Protein AF-A0A6A6QJ14-F1 (afdb_monomer_lite)

Secondary structure (DSSP, 8-state):
-PPPPPPPP-SHHHHHHHHGGGGGGS-TTS--SSGGG-S---PPPHHHHHHHHHHHHHHHHHHHHHHS---SSEEEEEEET-TT--HHHHHHHH-HHHHTTEEEEEEE-HHHHHHHHHHHHH-HHHHHTSS--B---TTSSEEEEETTEEEEES-TT-HHHHHHHHHHH--TTTEEEEEEEES-S-STTHHHHHHHHHHHHTSSSEEEEEEEE--TTGGG-HHHHHHHTTGGGTT--HHHHHTS--HHHHHHHHHHTT-SEEEEEEHHHHHH-TTTS-HHHHHHHHHHS----HHHHHHHHTTEEEEEEESS---TT-------------S--PPPP----PPP---------TT--PPPEEPPEE---SHHHHHHHHHTT--EEE-S----THHHH--HHHHHHHH-TT-EEEEEE-SSSB--TTTT--EEEEEEHHHHHHHHHTT--EEEE---SS-TTTS---HHHH-HHHHTT----GGGHHHHHTEEE--EEEESS-BPPPEE-SSEEEEEEEEEEEEEEEE-GGGGGGTTPPTT--B----TTSTT-GGGGG---EEEEEPTT-EEEE-TT-EEEEEEEEEEEEEEEEEE--S-GGGBPSS--SSS-PPBHHHHHHHHHHHHHHHHTTTS-HHHHHHHHHHHHHHHHHHHHHTT--

Organism: NCBI:txid390894

Foldseek 3Di:
DDDDDDDDDFQLQVLLLLQQLLCLLPDPPDDRLSVLVDDDHDHDDLLSSVLNVLVLLVVLLVVVVVLPDPPVFQEEEEEQQCQLDCSLLVCCVPPVVSQVRYAYEYEAAQVRLLVSVVSCVVDPSNCVSAPDKDADDPPAQWGIDGPRYTYGHDNSLPQVNVVVNCVVPDPQQRHAYEYAYEQRQFLVCVPSVLVNLLVQLVTNWYKYKHKDFEDQVAPPDPLLVVLCVVVVVNPRPPVRRNSDDHQVVVQVSSVVSQFVDKDKDFSLVLCVDCSRANPVSVVSSCVSDPDDCVVVSSSNSRRIMIMMTINDDDDPPPPDDPDDDDDDDPPDDDDDDDDDDDDDDDDDDDDDDPQDAADAAAAAEDEDDALVVVVVVQVVLGKYKYFDFDFAQLLPQPDLVNCCVQQDQQDWFWKWFAPDQEQAPQVRRTDTDTDGPNVVSVCLQVQGFMKDWDAAPVCRQFAAEACCRRRVSCVVRTDDGPSCVVLVVFWRHKTKIKGHQHKYFKFFAQFKKKKQWRDAKKKKKKFPLVLVVLQCADQQHGTGRDDPVDRPRPSSRPTHIYIYIDDRRMIMTNGHNIIMMMGGPHTMTIIIMITGHPDPPQQQDDDGDRPNGGHTNVSVVVVVVLVVLLVVCPPPDPVVSVVVNVVVVVVVVVVVVVVVPD

Structure (mmCIF, N/CA/C/O backbone):
data_AF-A0A6A6QJ14-F1
#
_entry.id   AF-A0A6A6QJ14-F1
#
loop_
_atom_site.group_PDB
_atom_site.id
_atom_site.type_symbol
_atom_site.label_atom_id
_atom_site.label_alt_id
_atom_site.label_comp_id
_atom_site.label_asym_id
_atom_site.label_entity_id
_atom_site.label_seq_id
_atom_site.pdbx_PDB_ins_code
_atom_site.Cartn_x
_atom_site.Cartn_y
_atom_site.Cartn_z
_atom_site.occupancy
_atom_site.B_iso_or_equiv
_atom_site.auth_seq_id
_atom_site.auth_comp_id
_atom_site.auth_asym_id
_atom_site.auth_atom_id
_atom_site.pdbx_PDB_model_num
ATOM 1 N N . MET A 1 1 ? -1.815 34.967 5.537 1.00 25.33 1 MET A N 1
ATOM 2 C CA . MET A 1 1 ? -3.206 34.514 5.733 1.00 25.33 1 MET A CA 1
ATOM 3 C C . MET A 1 1 ? -3.316 33.145 5.094 1.00 25.33 1 MET A C 1
ATOM 5 O O . MET A 1 1 ? -3.481 33.035 3.890 1.00 25.33 1 MET A O 1
ATOM 9 N N . THR A 1 2 ? -3.016 32.120 5.882 1.00 18.28 2 THR A N 1
ATOM 10 C CA . THR A 1 2 ? -2.920 30.716 5.476 1.00 18.28 2 THR A CA 1
ATOM 11 C C . THR A 1 2 ? -4.269 30.045 5.701 1.00 18.28 2 THR A C 1
ATOM 13 O O . THR A 1 2 ? -4.745 29.986 6.830 1.00 18.28 2 THR A O 1
ATOM 16 N N . THR A 1 3 ? -4.886 29.589 4.617 1.00 18.53 3 THR A N 1
ATOM 17 C CA . THR A 1 3 ? -6.149 28.848 4.583 1.00 18.53 3 THR A CA 1
ATOM 18 C C . THR A 1 3 ? -5.911 27.376 4.924 1.00 18.53 3 THR A C 1
ATOM 20 O O . THR A 1 3 ? -5.131 26.703 4.247 1.00 18.53 3 THR A O 1
ATOM 23 N N . SER A 1 4 ? -6.579 26.889 5.967 1.00 17.75 4 SER A N 1
ATOM 24 C CA . SER A 1 4 ? -6.644 25.474 6.355 1.00 17.75 4 SER A CA 1
ATOM 25 C C . SER A 1 4 ? -7.541 24.685 5.383 1.00 17.75 4 SER A C 1
ATOM 27 O O . SER A 1 4 ? -8.588 25.209 5.002 1.00 17.75 4 SER A O 1
ATOM 29 N N . PRO A 1 5 ? -7.185 23.452 4.974 1.00 20.42 5 PRO A N 1
ATOM 30 C CA . PRO A 1 5 ? -8.037 22.622 4.128 1.00 20.42 5 PRO A CA 1
ATOM 31 C C . PRO A 1 5 ? -9.085 21.846 4.944 1.00 20.42 5 PRO A C 1
ATOM 33 O O . PRO A 1 5 ? -8.800 21.303 6.011 1.00 20.42 5 PRO A O 1
ATOM 36 N N . SER A 1 6 ? -10.298 21.819 4.396 1.00 19.98 6 SER A N 1
ATOM 37 C CA . SER A 1 6 ? -11.520 21.158 4.859 1.00 19.98 6 SER A CA 1
ATOM 38 C C . SER A 1 6 ? -11.418 19.626 4.897 1.00 19.98 6 SER A C 1
ATOM 40 O O . SER A 1 6 ? -10.921 19.004 3.958 1.00 19.98 6 SER A O 1
ATOM 42 N N . ILE A 1 7 ? -11.945 19.028 5.967 1.00 23.38 7 ILE A N 1
ATOM 43 C CA . ILE A 1 7 ? -12.097 17.580 6.177 1.00 23.38 7 ILE A CA 1
ATOM 44 C C . ILE A 1 7 ? -13.355 17.107 5.420 1.00 23.38 7 ILE A C 1
ATOM 46 O O . ILE A 1 7 ? -14.421 17.686 5.602 1.00 23.38 7 ILE A O 1
ATOM 50 N N . GLY A 1 8 ? -13.226 16.106 4.541 1.00 22.16 8 GLY A N 1
ATOM 51 C CA . GLY A 1 8 ? -14.327 15.555 3.730 1.00 22.16 8 GLY A CA 1
ATOM 52 C C . GLY A 1 8 ? -15.119 14.419 4.411 1.00 22.16 8 GLY A C 1
ATOM 53 O O . GLY A 1 8 ? -14.617 13.827 5.370 1.00 22.16 8 GLY A O 1
ATOM 54 N N . PRO A 1 9 ? -16.330 14.090 3.910 1.00 27.52 9 PRO A N 1
ATOM 55 C CA . PRO A 1 9 ? -17.265 13.138 4.513 1.00 27.52 9 PRO A CA 1
ATOM 56 C C . PRO A 1 9 ? -16.952 11.708 4.043 1.00 27.52 9 PRO A C 1
ATOM 58 O O . PRO A 1 9 ? -16.962 11.445 2.846 1.00 27.52 9 PRO A O 1
ATOM 61 N N . GLY A 1 10 ? -16.640 10.777 4.950 1.00 26.38 10 GLY A N 1
ATOM 62 C CA . GLY A 1 10 ? -16.284 9.402 4.553 1.00 26.38 10 GLY A CA 1
ATOM 63 C C . GLY A 1 10 ? -16.755 8.274 5.472 1.00 26.38 10 GLY A C 1
ATOM 64 O O . GLY A 1 10 ? -16.604 7.120 5.093 1.00 26.38 10 GLY A O 1
ATOM 65 N N . ALA A 1 11 ? -17.327 8.566 6.645 1.00 30.73 11 ALA A N 1
ATOM 66 C CA . ALA A 1 11 ? -17.676 7.533 7.625 1.00 30.73 11 ALA A CA 1
ATOM 67 C C . ALA A 1 11 ? -19.098 6.966 7.435 1.00 30.73 11 ALA A C 1
ATOM 69 O O . ALA A 1 11 ? -19.314 5.785 7.684 1.00 30.73 11 ALA A O 1
ATOM 70 N N . GLY A 1 12 ? -20.055 7.774 6.955 1.00 33.50 12 GLY A N 1
ATOM 71 C CA . GLY A 1 12 ? -21.438 7.324 6.720 1.00 33.50 12 GLY A CA 1
ATOM 72 C C . GLY A 1 12 ? -21.546 6.328 5.560 1.00 33.50 12 GLY A C 1
ATOM 73 O O . GLY A 1 12 ? -22.082 5.240 5.717 1.00 33.50 12 GLY A O 1
ATOM 74 N N . GLN A 1 13 ? -20.912 6.629 4.421 1.00 35.50 13 GLN A N 1
ATOM 75 C CA . GLN A 1 13 ? -20.981 5.779 3.221 1.00 35.50 13 GLN A CA 1
ATOM 76 C C . GLN A 1 13 ? -20.394 4.366 3.409 1.00 35.50 13 GLN A C 1
ATOM 78 O O . GLN A 1 13 ? -20.765 3.452 2.679 1.00 35.50 13 GLN A O 1
ATOM 83 N N . THR A 1 14 ? -19.477 4.148 4.357 1.00 41.62 14 THR A N 1
ATOM 84 C CA . THR A 1 14 ? -18.802 2.848 4.513 1.00 41.62 14 THR A CA 1
ATOM 85 C C . THR A 1 14 ? -19.644 1.777 5.211 1.00 41.62 14 THR A C 1
ATOM 87 O O . THR A 1 14 ? -19.567 0.607 4.828 1.00 41.62 14 THR A O 1
ATOM 90 N N . ASN A 1 15 ? -20.464 2.156 6.199 1.00 46.62 15 ASN A N 1
ATOM 91 C CA . ASN A 1 15 ? -21.385 1.216 6.849 1.00 46.62 15 ASN A CA 1
ATOM 92 C C . ASN A 1 15 ? -22.550 0.866 5.914 1.00 46.62 15 ASN A C 1
ATOM 94 O O . ASN A 1 15 ? -22.934 -0.298 5.830 1.00 46.62 15 ASN A O 1
ATOM 98 N N . ASP A 1 16 ? -23.052 1.839 5.154 1.00 46.81 16 ASP A N 1
ATOM 99 C CA . ASP A 1 16 ? -24.226 1.650 4.295 1.00 46.81 16 ASP A CA 1
ATOM 100 C C . ASP A 1 16 ? -23.904 0.852 3.020 1.00 46.81 16 ASP A C 1
ATOM 102 O O . ASP A 1 16 ? -24.670 -0.029 2.634 1.00 46.81 16 ASP A O 1
ATOM 106 N N . ASN A 1 17 ? -22.706 1.026 2.443 1.00 43.19 17 ASN A N 1
ATOM 107 C CA . ASN A 1 17 ? -22.216 0.162 1.359 1.00 43.19 17 ASN A CA 1
ATOM 108 C C . ASN A 1 17 ? -22.052 -1.309 1.794 1.00 43.19 17 ASN A C 1
ATOM 110 O O . ASN A 1 17 ? -22.151 -2.206 0.961 1.00 43.19 17 ASN A O 1
ATOM 114 N N . SER A 1 18 ? -21.812 -1.562 3.088 1.00 47.16 18 SER A N 1
ATOM 115 C CA . SER A 1 18 ? -21.716 -2.916 3.654 1.00 47.16 18 SER A CA 1
ATOM 116 C C . SER A 1 18 ? -23.087 -3.549 3.916 1.00 47.16 18 SER A C 1
ATOM 118 O O . SER A 1 18 ? -23.206 -4.770 3.877 1.00 47.16 18 SER A O 1
ATOM 120 N N . LYS A 1 19 ? -24.124 -2.735 4.168 1.00 51.06 19 LYS A N 1
ATOM 121 C CA . LYS A 1 19 ? -25.505 -3.192 4.402 1.00 51.06 19 LYS A CA 1
ATOM 122 C C . LYS A 1 19 ? -26.203 -3.659 3.110 1.00 51.06 19 LYS A C 1
ATOM 124 O O . LYS A 1 19 ? -27.112 -4.478 3.184 1.00 51.06 19 LYS A O 1
ATOM 129 N N . ASN A 1 20 ? -25.750 -3.204 1.939 1.00 49.25 20 ASN A N 1
ATOM 130 C CA . ASN A 1 20 ? -26.384 -3.505 0.647 1.00 49.25 20 ASN A CA 1
ATOM 131 C C . ASN A 1 20 ? -26.013 -4.880 0.047 1.00 49.25 20 ASN A C 1
ATOM 133 O O . ASN A 1 20 ? -26.782 -5.443 -0.721 1.00 49.25 20 ASN A O 1
ATOM 137 N N . ASP A 1 21 ? -24.888 -5.489 0.442 1.00 55.66 21 ASP A N 1
ATOM 138 C CA . ASP A 1 21 ? -24.539 -6.865 0.017 1.00 55.66 21 ASP A CA 1
ATOM 139 C C . ASP A 1 21 ? -25.401 -7.950 0.709 1.00 55.66 21 ASP A C 1
ATOM 141 O O . ASP A 1 21 ? -25.248 -9.145 0.480 1.00 55.66 21 ASP A O 1
ATOM 145 N N . ILE A 1 22 ? -26.330 -7.525 1.573 1.00 56.81 22 ILE A N 1
ATOM 146 C CA . ILE A 1 22 ? -27.179 -8.364 2.432 1.00 56.81 22 ILE A CA 1
ATOM 147 C C . ILE A 1 22 ? -28.623 -8.406 1.905 1.00 56.81 22 ILE A C 1
ATOM 149 O O . ILE A 1 22 ? -29.472 -9.090 2.480 1.00 56.81 22 ILE A O 1
ATOM 153 N N . ALA A 1 23 ? -28.916 -7.733 0.786 1.00 54.94 23 ALA A N 1
ATOM 154 C CA . ALA A 1 23 ? -30.216 -7.808 0.119 1.00 54.94 23 ALA A CA 1
ATOM 155 C C . ALA A 1 23 ? -30.605 -9.266 -0.211 1.00 54.94 23 ALA A C 1
ATOM 157 O O . ALA A 1 23 ? -31.757 -9.649 -0.024 1.00 54.94 23 ALA A O 1
ATOM 158 N N . GLU A 1 24 ? -29.634 -10.125 -0.558 1.00 52.09 24 GLU A N 1
ATOM 159 C CA . GLU A 1 24 ? -29.851 -11.567 -0.783 1.00 52.09 24 GLU A CA 1
ATOM 160 C C . GLU A 1 24 ? -30.191 -12.361 0.499 1.00 52.09 24 GLU A C 1
ATOM 162 O O . GLU A 1 24 ? -30.744 -13.458 0.413 1.00 52.09 24 GLU A O 1
ATOM 167 N N . LEU A 1 25 ? -29.886 -11.829 1.692 1.00 56.12 25 LEU A N 1
ATOM 168 C CA . LEU A 1 25 ? -30.257 -12.419 2.991 1.00 56.12 25 LEU A CA 1
ATOM 169 C C . LEU A 1 25 ? -31.589 -11.870 3.536 1.00 56.12 25 LEU A C 1
ATOM 171 O O . LEU A 1 25 ? -32.080 -12.358 4.561 1.00 56.12 25 LEU A O 1
ATOM 175 N N . CYS A 1 26 ? -32.168 -10.854 2.889 1.00 59.00 26 CYS A N 1
ATOM 176 C CA . CYS A 1 26 ? -33.520 -10.386 3.178 1.00 59.00 26 CYS A CA 1
ATOM 177 C C . CYS A 1 26 ? -34.554 -11.310 2.505 1.00 59.00 26 CYS A C 1
ATOM 179 O O . CYS A 1 26 ? -34.224 -12.024 1.557 1.00 59.00 26 CYS A O 1
ATOM 181 N N . PRO A 1 27 ? -35.805 -11.365 2.998 1.00 60.81 27 PRO A N 1
ATOM 182 C CA . PRO A 1 27 ? -36.847 -12.153 2.350 1.00 60.81 27 PRO A CA 1
ATOM 183 C C . PRO A 1 27 ? -36.997 -11.732 0.875 1.00 60.81 27 PRO A C 1
ATOM 185 O O . PRO A 1 27 ? -37.068 -10.532 0.616 1.00 60.81 27 PRO A O 1
ATOM 188 N N . PRO A 1 28 ? -37.096 -12.676 -0.080 1.00 58.88 28 PRO A N 1
ATOM 189 C CA . PRO A 1 28 ? -37.127 -12.376 -1.520 1.00 58.88 28 PRO A CA 1
ATOM 190 C C . PRO A 1 28 ? -38.342 -11.541 -1.962 1.00 58.88 28 PRO A C 1
ATOM 192 O O . PRO A 1 28 ? -38.389 -11.063 -3.093 1.00 58.88 28 PRO A O 1
ATOM 195 N N . ASP A 1 29 ? -39.318 -11.370 -1.071 1.00 65.94 29 ASP A N 1
ATOM 196 C CA . ASP A 1 29 ? -40.590 -10.698 -1.317 1.00 65.94 29 ASP A CA 1
ATOM 197 C C . ASP A 1 29 ? -40.582 -9.221 -0.859 1.00 65.94 29 ASP A C 1
ATOM 199 O O . ASP A 1 29 ? -41.595 -8.532 -0.993 1.00 65.94 29 ASP A O 1
ATOM 203 N N . GLU A 1 30 ? -39.474 -8.735 -0.285 1.00 72.56 30 GLU A N 1
ATOM 204 C CA . GLU A 1 30 ? -39.341 -7.369 0.236 1.00 72.56 30 GLU A CA 1
ATOM 205 C C . GLU A 1 30 ? -38.611 -6.444 -0.759 1.00 72.56 30 GLU A C 1
ATOM 207 O O . GLU A 1 30 ? -37.618 -6.855 -1.360 1.00 72.56 30 GLU A O 1
ATOM 212 N N . PRO A 1 31 ? -39.055 -5.183 -0.929 1.00 81.94 31 PRO A N 1
ATOM 213 C CA . PRO A 1 31 ? -38.308 -4.194 -1.698 1.00 81.94 31 PRO A CA 1
ATOM 214 C C . PRO A 1 31 ? -36.923 -3.911 -1.105 1.00 81.94 31 PRO A C 1
ATOM 216 O O . PRO A 1 31 ? -36.765 -3.802 0.112 1.00 81.94 31 PRO A O 1
ATOM 219 N N . ASP A 1 32 ? -35.931 -3.702 -1.969 1.00 83.19 32 ASP A N 1
ATOM 220 C CA . ASP A 1 32 ? -34.589 -3.321 -1.539 1.00 83.19 32 ASP A CA 1
ATOM 221 C C . ASP A 1 32 ? -34.539 -1.830 -1.165 1.00 83.19 32 ASP A C 1
ATOM 223 O O . ASP A 1 32 ? -34.374 -0.942 -2.001 1.00 83.19 32 ASP A O 1
ATOM 227 N N . PHE A 1 33 ? -34.701 -1.544 0.127 1.00 84.56 33 PHE A N 1
ATOM 228 C CA . PHE A 1 33 ? -34.612 -0.181 0.651 1.00 84.56 33 PHE A CA 1
ATOM 229 C C . PHE A 1 33 ? -33.171 0.357 0.740 1.00 84.56 33 PHE A C 1
ATOM 231 O O . PHE A 1 33 ? -33.006 1.543 1.030 1.00 84.56 33 PHE A O 1
ATOM 238 N N . TYR A 1 34 ? -32.141 -0.467 0.505 1.00 81.31 34 TYR A N 1
ATOM 239 C CA . TYR A 1 34 ? -30.732 -0.051 0.502 1.00 81.31 34 TYR A CA 1
ATOM 240 C C . TYR A 1 34 ? -30.268 0.413 -0.881 1.00 81.31 34 TYR A C 1
ATOM 242 O O . TYR A 1 34 ? -29.469 1.350 -0.961 1.00 81.31 34 TYR A O 1
ATOM 250 N N . GLU A 1 35 ? -30.804 -0.177 -1.955 1.00 82.44 35 GLU A N 1
ATOM 251 C CA . GLU A 1 35 ? -30.490 0.168 -3.351 1.00 82.44 35 GLU A CA 1
ATOM 252 C C . GLU A 1 35 ? -30.443 1.689 -3.617 1.00 82.44 35 GLU A C 1
ATOM 254 O O . GLU A 1 35 ? -29.442 2.158 -4.167 1.00 82.44 35 GLU A O 1
ATOM 259 N N . PRO A 1 36 ? -31.430 2.511 -3.192 1.00 83.69 36 PRO A N 1
ATOM 260 C CA . PRO A 1 36 ? -31.446 3.939 -3.525 1.00 83.69 36 PRO A CA 1
ATOM 261 C C . PRO A 1 36 ? -30.308 4.756 -2.902 1.00 83.69 36 PRO A C 1
ATOM 263 O O . PRO A 1 36 ? -30.039 5.877 -3.335 1.00 83.69 36 PRO A O 1
ATOM 266 N N . PHE A 1 37 ? -29.667 4.221 -1.865 1.00 81.00 37 PHE A N 1
ATOM 267 C CA . PHE A 1 37 ? -28.606 4.891 -1.124 1.00 81.00 37 PHE A CA 1
ATOM 268 C C . PHE A 1 37 ? -27.200 4.457 -1.567 1.00 81.00 37 PHE A C 1
ATOM 270 O O . PHE A 1 37 ? -26.211 5.009 -1.081 1.00 81.00 37 PHE A O 1
ATOM 277 N N . VAL A 1 38 ? -27.079 3.504 -2.502 1.00 70.06 38 VAL A N 1
ATOM 278 C CA . VAL A 1 38 ? -25.794 2.902 -2.885 1.00 70.06 38 VAL A CA 1
ATOM 279 C C . VAL A 1 38 ? -25.523 3.023 -4.382 1.00 70.06 38 VAL A C 1
ATOM 281 O O . VAL A 1 38 ? -26.328 2.666 -5.231 1.00 70.06 38 VAL A O 1
ATOM 284 N N . THR A 1 39 ? -24.322 3.494 -4.725 1.00 59.56 39 THR A N 1
ATOM 285 C CA . THR A 1 39 ? -23.908 3.734 -6.122 1.00 59.56 39 THR A CA 1
ATOM 286 C C . THR A 1 39 ? -23.146 2.567 -6.756 1.00 59.56 39 THR A C 1
ATOM 288 O O . THR A 1 39 ? -22.962 2.547 -7.975 1.00 59.56 39 THR A O 1
ATOM 291 N N . LYS A 1 40 ? -22.674 1.591 -5.963 1.00 57.44 40 LYS A N 1
ATOM 292 C CA . LYS A 1 40 ? -21.923 0.427 -6.456 1.00 57.44 40 LYS A CA 1
ATOM 293 C C . LYS A 1 40 ? -22.055 -0.781 -5.526 1.00 57.44 40 LYS A C 1
ATOM 295 O O . LYS A 1 40 ? -21.692 -0.699 -4.359 1.00 57.44 40 LYS A O 1
ATOM 300 N N . LEU A 1 41 ? -22.481 -1.916 -6.078 1.00 55.03 41 LEU A N 1
ATOM 301 C CA . LEU A 1 41 ? -22.496 -3.207 -5.385 1.00 55.03 41 LEU A CA 1
ATOM 302 C C . LEU A 1 41 ? -21.070 -3.780 -5.308 1.00 55.03 41 LEU A C 1
ATOM 304 O O . LEU A 1 41 ? -20.388 -3.921 -6.329 1.00 55.03 41 LEU A O 1
ATOM 308 N N . GLN A 1 42 ? -20.605 -4.089 -4.098 1.00 55.44 42 GLN A N 1
ATOM 309 C CA . GLN A 1 42 ? -19.347 -4.795 -3.848 1.00 55.44 42 GLN A CA 1
ATOM 310 C C . GLN A 1 42 ? -19.613 -5.991 -2.943 1.00 55.44 42 GLN A C 1
ATOM 312 O O . GLN A 1 42 ? -19.952 -5.804 -1.778 1.00 55.44 42 GLN A O 1
ATOM 317 N N . ARG A 1 43 ? -19.383 -7.195 -3.476 1.00 62.69 43 ARG A N 1
ATOM 318 C CA . ARG A 1 43 ? -19.534 -8.440 -2.725 1.00 62.69 43 ARG A CA 1
ATOM 319 C C . ARG A 1 43 ? -18.521 -8.523 -1.583 1.00 62.69 43 ARG A C 1
ATOM 321 O O . ARG A 1 43 ? -17.314 -8.434 -1.821 1.00 62.69 43 ARG A O 1
ATOM 328 N N . GLN A 1 44 ? -19.020 -8.685 -0.368 1.00 65.50 44 GLN A N 1
ATOM 329 C CA . GLN A 1 44 ? -18.286 -8.848 0.876 1.00 65.50 44 GLN A CA 1
ATOM 330 C C . GLN A 1 44 ? -18.113 -10.336 1.215 1.00 65.50 44 GLN A C 1
ATOM 332 O O . GLN A 1 44 ? -18.635 -11.236 0.558 1.00 65.50 44 GLN A O 1
ATOM 337 N N . ASN A 1 45 ? -17.302 -10.607 2.236 1.00 74.25 45 ASN A N 1
ATOM 338 C CA . ASN A 1 45 ? -17.090 -11.958 2.750 1.00 74.25 45 ASN A CA 1
ATOM 339 C C . ASN A 1 45 ? -18.346 -12.442 3.518 1.00 74.25 45 ASN A C 1
ATOM 341 O O . ASN A 1 45 ? -18.862 -11.669 4.328 1.00 74.25 45 ASN A O 1
ATOM 345 N N . PRO A 1 46 ? -18.771 -13.714 3.372 1.00 78.50 46 PRO A N 1
ATOM 346 C CA . PRO A 1 46 ? -19.872 -14.303 4.140 1.00 78.50 46 PRO A CA 1
ATOM 347 C C . PRO A 1 46 ? -19.852 -14.065 5.656 1.00 78.50 46 PRO A C 1
ATOM 349 O O . PRO A 1 46 ? -20.897 -13.860 6.271 1.00 78.50 46 PRO A O 1
ATOM 352 N N . LEU A 1 47 ? -18.669 -14.046 6.281 1.00 80.00 47 LEU A N 1
ATOM 353 C CA . LEU A 1 47 ? -18.535 -13.719 7.707 1.00 80.00 47 LEU A CA 1
ATOM 354 C C . LEU A 1 47 ? -19.059 -12.306 8.014 1.00 80.00 47 LEU A C 1
ATOM 356 O O . LEU A 1 47 ? -19.785 -12.090 8.982 1.00 80.00 47 LEU A O 1
ATOM 360 N N . HIS A 1 48 ? -18.706 -11.346 7.161 1.00 76.00 48 HIS A N 1
ATOM 361 C CA . HIS A 1 48 ? -19.091 -9.948 7.298 1.00 76.00 48 HIS A CA 1
ATOM 362 C C . HIS A 1 48 ? -20.586 -9.757 7.021 1.00 76.00 48 HIS A C 1
ATOM 364 O O . HIS A 1 48 ? -21.262 -9.075 7.788 1.00 76.00 48 HIS A O 1
ATOM 370 N N . ASN A 1 49 ? -21.121 -10.421 5.992 1.00 80.31 49 ASN A N 1
ATOM 371 C CA . ASN A 1 49 ? -22.546 -10.375 5.653 1.00 80.31 49 ASN A CA 1
ATOM 372 C C . ASN A 1 49 ? -23.423 -10.900 6.793 1.00 80.31 49 ASN A C 1
ATOM 374 O O . ASN A 1 49 ? -24.372 -10.228 7.207 1.00 80.31 49 ASN A O 1
ATOM 378 N N . LYS A 1 50 ? -23.061 -12.046 7.383 1.00 83.25 50 LYS A N 1
ATOM 379 C CA . LYS A 1 50 ? -23.771 -12.604 8.547 1.00 83.25 50 LYS A CA 1
ATOM 380 C C . LYS A 1 50 ? -23.701 -11.691 9.765 1.00 83.25 50 LYS A C 1
ATOM 382 O O . LYS A 1 50 ? -24.711 -11.525 10.452 1.00 83.25 50 LYS A O 1
ATOM 387 N N . GLY A 1 51 ? -22.556 -11.059 10.004 1.00 85.38 51 GLY A N 1
ATOM 388 C CA . GLY A 1 51 ? -22.420 -10.152 11.135 1.00 85.38 51 GLY A CA 1
ATOM 389 C C . GLY A 1 51 ? -23.163 -8.834 10.987 1.00 85.38 51 GLY A C 1
ATOM 390 O O . GLY A 1 51 ? -23.808 -8.366 11.924 1.00 85.38 51 GLY A O 1
ATOM 391 N N . TYR A 1 52 ? -23.172 -8.247 9.793 1.00 81.25 52 TYR A N 1
ATOM 392 C CA . TYR A 1 52 ? -24.006 -7.075 9.531 1.00 81.25 52 TYR A CA 1
ATOM 393 C C . TYR A 1 52 ? -25.498 -7.410 9.572 1.00 81.25 52 TYR A C 1
ATOM 395 O O . TYR A 1 52 ? -26.269 -6.630 10.132 1.00 81.25 52 TYR A O 1
ATOM 403 N N . TRP A 1 53 ? -25.911 -8.577 9.062 1.00 87.19 53 TRP A N 1
ATOM 404 C CA . TRP A 1 53 ? -27.286 -9.052 9.223 1.00 87.19 53 TRP A CA 1
ATOM 405 C C . TRP A 1 53 ? -27.675 -9.106 10.704 1.00 87.19 53 TRP A C 1
ATOM 407 O O . TRP A 1 53 ? -28.742 -8.618 11.080 1.00 87.19 53 TRP A O 1
ATOM 417 N N . LEU A 1 54 ? -26.785 -9.617 11.564 1.00 89.44 54 LEU A N 1
ATOM 418 C CA . LEU A 1 54 ? -27.032 -9.695 13.001 1.00 89.44 54 LEU A CA 1
ATOM 419 C C . LEU A 1 54 ? -27.125 -8.315 13.664 1.00 89.44 54 LEU A C 1
ATOM 421 O O . LEU A 1 54 ? -28.006 -8.111 14.497 1.00 89.44 54 LEU A O 1
ATOM 425 N N . ARG A 1 55 ? -26.292 -7.343 13.270 1.00 89.81 55 ARG A N 1
ATOM 426 C CA . ARG A 1 55 ? -26.399 -5.950 13.752 1.00 89.81 55 ARG A CA 1
ATOM 427 C C . ARG A 1 55 ? -27.733 -5.321 13.383 1.00 89.81 55 ARG A C 1
ATOM 429 O O . ARG A 1 55 ? -28.427 -4.807 14.259 1.00 89.81 55 ARG A O 1
ATOM 436 N N . MET A 1 56 ? -28.122 -5.429 12.111 1.00 88.88 56 MET A N 1
ATOM 437 C CA . MET A 1 56 ? -29.411 -4.927 11.636 1.00 88.88 56 MET A CA 1
ATOM 438 C C . MET A 1 56 ? -30.561 -5.586 12.394 1.00 88.88 56 MET A C 1
ATOM 440 O O . MET A 1 56 ? -31.488 -4.905 12.828 1.00 88.88 56 MET A O 1
ATOM 444 N N . ARG A 1 57 ? -30.480 -6.903 12.612 1.00 90.38 57 ARG A N 1
ATOM 445 C CA . ARG A 1 57 ? -31.481 -7.652 13.371 1.00 90.38 57 ARG A CA 1
ATOM 446 C C . ARG A 1 57 ? -31.541 -7.221 14.838 1.00 90.38 57 ARG A C 1
ATOM 448 O O . ARG A 1 57 ? -32.635 -7.105 15.384 1.00 90.38 57 ARG A O 1
ATOM 455 N N . ALA A 1 58 ? -30.399 -6.969 15.475 1.00 92.81 58 ALA A N 1
ATOM 456 C CA . ALA A 1 58 ? -30.327 -6.521 16.864 1.00 92.81 58 ALA A CA 1
ATOM 457 C C . ALA A 1 58 ? -31.012 -5.157 17.059 1.00 92.81 58 ALA A C 1
ATOM 459 O O . ALA A 1 58 ? -31.812 -4.999 17.987 1.00 92.81 58 ALA A O 1
ATOM 460 N N . ILE A 1 59 ? -30.759 -4.200 16.159 1.00 94.25 59 ILE A N 1
ATOM 461 C CA . ILE A 1 59 ? -31.430 -2.894 16.166 1.00 94.25 59 ILE A CA 1
ATOM 462 C C . ILE A 1 59 ? -32.926 -3.042 15.856 1.00 94.25 59 ILE A C 1
ATOM 464 O O . ILE A 1 59 ? -33.748 -2.529 16.613 1.00 94.25 59 ILE A O 1
ATOM 468 N N . GLU A 1 60 ? -33.294 -3.797 14.813 1.00 93.00 60 GLU A N 1
ATOM 469 C CA . GLU A 1 60 ? -34.694 -4.035 14.423 1.00 93.00 60 GLU A CA 1
ATOM 470 C C . GLU A 1 60 ? -35.507 -4.606 15.595 1.00 93.00 60 GLU A C 1
ATOM 472 O O . GLU A 1 60 ? -36.537 -4.048 15.965 1.00 93.00 60 GLU A O 1
ATOM 477 N N . VAL A 1 61 ? -35.025 -5.675 16.238 1.00 92.88 61 VAL A N 1
ATOM 478 C CA . VAL A 1 61 ? -35.703 -6.297 17.389 1.00 92.88 61 VAL A CA 1
ATOM 479 C C . VAL A 1 61 ? -35.802 -5.334 18.570 1.00 92.88 61 VAL A C 1
ATOM 481 O O . VAL A 1 61 ? -36.814 -5.329 19.268 1.00 92.88 61 VAL A O 1
ATOM 484 N N . THR A 1 62 ? -34.786 -4.499 18.799 1.00 94.06 62 THR A N 1
ATOM 485 C CA . THR A 1 62 ? -34.818 -3.497 19.876 1.00 94.06 62 THR A CA 1
ATOM 486 C C . THR A 1 62 ? -35.894 -2.444 19.628 1.00 94.06 62 THR A C 1
ATOM 488 O O . THR A 1 62 ? -36.652 -2.114 20.542 1.00 94.06 62 THR A O 1
ATOM 491 N N . VAL A 1 63 ? -36.007 -1.960 18.388 1.00 94.81 63 VAL A N 1
ATOM 492 C CA . VAL A 1 63 ? -37.076 -1.042 17.982 1.00 94.81 63 VAL A CA 1
ATOM 493 C C . VAL A 1 63 ? -38.434 -1.720 18.139 1.00 94.81 63 VAL A C 1
ATOM 495 O O . VAL A 1 63 ? -39.306 -1.157 18.791 1.00 94.81 63 VAL A O 1
ATOM 498 N N . LEU A 1 64 ? -38.608 -2.953 17.656 1.00 93.56 64 LEU A N 1
ATOM 499 C CA . LEU A 1 64 ? -39.872 -3.688 17.788 1.00 93.56 64 LEU A CA 1
ATOM 500 C C . LEU A 1 64 ? -40.300 -3.855 19.247 1.00 93.56 64 LEU A C 1
ATOM 502 O O . LEU A 1 64 ? -41.412 -3.470 19.595 1.00 93.56 64 LEU A O 1
ATOM 506 N N . LYS A 1 65 ? -39.396 -4.298 20.128 1.00 92.56 65 LYS A N 1
ATOM 507 C CA . LYS A 1 65 ? -39.670 -4.412 21.571 1.00 92.56 65 LYS A CA 1
ATOM 508 C C . LYS A 1 65 ? -40.057 -3.075 22.208 1.00 92.56 65 LYS A C 1
ATOM 510 O O . LYS A 1 65 ? -40.734 -3.060 23.232 1.00 92.56 65 LYS A O 1
ATOM 515 N N . PHE A 1 66 ? -39.596 -1.950 21.665 1.00 94.00 66 PHE A N 1
ATOM 516 C CA . PHE A 1 66 ? -39.980 -0.618 22.126 1.00 94.00 66 PHE A CA 1
ATOM 517 C C . PHE A 1 66 ? -41.358 -0.182 21.603 1.00 94.00 66 PHE A C 1
ATOM 519 O O . PHE A 1 66 ? -42.130 0.420 22.360 1.00 94.00 66 PHE A O 1
ATOM 526 N N . LEU A 1 67 ? -41.675 -0.506 20.347 1.00 92.50 67 LEU A N 1
ATOM 527 C CA . LEU A 1 67 ? -42.975 -0.225 19.732 1.00 92.50 67 LEU A CA 1
ATOM 528 C C . LEU A 1 67 ? -44.092 -1.089 20.330 1.00 92.50 67 LEU A C 1
ATOM 530 O O . LEU A 1 67 ? -45.193 -0.597 20.549 1.00 92.50 67 LEU A O 1
ATOM 534 N N . GLU A 1 68 ? -43.792 -2.341 20.675 1.00 91.25 68 GLU A N 1
ATOM 535 C CA . GLU A 1 68 ? -44.717 -3.277 21.329 1.00 91.25 68 GLU A CA 1
ATOM 536 C C . GLU A 1 68 ? -45.074 -2.876 22.770 1.00 91.25 68 GLU A C 1
ATOM 538 O O . GLU A 1 68 ? -46.056 -3.366 23.327 1.00 91.25 68 GLU A O 1
ATOM 543 N N . GLN A 1 69 ? -44.293 -1.992 23.401 1.00 87.69 69 GLN A N 1
ATOM 544 C CA . GLN A 1 69 ? -44.594 -1.519 24.751 1.00 87.69 69 GLN A CA 1
ATOM 545 C C . GLN A 1 69 ? -45.809 -0.598 24.735 1.00 87.69 69 GLN A C 1
ATOM 547 O O . GLN A 1 69 ? -45.702 0.563 24.338 1.00 87.69 69 GLN A O 1
ATOM 552 N N . ASP A 1 70 ? -46.927 -1.067 25.277 1.00 79.69 70 ASP A N 1
ATOM 553 C CA . ASP A 1 70 ? -48.080 -0.213 25.530 1.00 79.69 70 ASP A CA 1
ATOM 554 C C . ASP A 1 70 ? -47.845 0.639 26.787 1.00 79.69 70 ASP A C 1
ATOM 556 O O . ASP A 1 70 ? -47.900 0.165 27.923 1.00 79.69 70 ASP A O 1
ATOM 560 N N . ASN A 1 71 ? -47.507 1.908 26.573 1.00 77.62 71 ASN A N 1
ATOM 561 C CA . ASN A 1 71 ? -47.344 2.908 27.627 1.00 77.62 71 ASN A CA 1
ATOM 562 C C . ASN A 1 71 ? -48.258 4.127 27.418 1.00 77.62 71 ASN A C 1
ATOM 564 O O . ASN A 1 71 ? -48.069 5.139 28.092 1.00 77.62 71 ASN A O 1
ATOM 568 N N . GLY A 1 72 ? -49.219 4.048 26.486 1.00 80.00 72 GLY A N 1
ATOM 569 C CA . GLY A 1 72 ? -50.143 5.140 26.150 1.00 80.00 72 GLY A CA 1
ATOM 570 C C . GLY A 1 72 ? -49.484 6.432 25.642 1.00 80.00 72 GLY A C 1
ATOM 571 O O . GLY A 1 72 ? -50.157 7.459 25.568 1.00 80.00 72 GLY A O 1
ATOM 572 N N . LYS A 1 73 ? -48.182 6.404 25.326 1.00 85.88 73 LYS A N 1
ATOM 573 C CA . LYS A 1 73 ? -47.404 7.545 24.833 1.00 85.88 73 LYS A CA 1
ATOM 574 C C . LYS A 1 73 ? -47.084 7.378 23.354 1.00 85.88 73 LYS A C 1
ATOM 576 O O . LYS A 1 73 ? -46.840 6.265 22.889 1.00 85.88 73 LYS A O 1
ATOM 581 N N . GLU A 1 74 ? -47.007 8.496 22.640 1.00 89.81 74 GLU A N 1
ATOM 582 C CA . GLU A 1 74 ? -46.479 8.516 21.275 1.00 89.81 74 GLU A CA 1
ATOM 583 C C . GLU A 1 74 ? -45.011 8.087 21.268 1.00 89.81 74 GLU A C 1
ATOM 585 O O . GLU A 1 74 ? -44.231 8.464 22.151 1.00 89.81 74 GLU A O 1
ATOM 590 N N . LYS A 1 75 ? -44.646 7.272 20.278 1.00 93.81 75 LYS A N 1
ATOM 591 C CA . LYS A 1 75 ? -43.315 6.680 20.177 1.00 93.81 75 LYS A CA 1
ATOM 592 C C . LYS A 1 75 ? -42.454 7.511 19.243 1.00 93.81 75 LYS A C 1
ATOM 594 O O . LYS A 1 75 ? -42.838 7.769 18.106 1.00 93.81 75 LYS A O 1
ATOM 599 N N . VAL A 1 76 ? -41.265 7.877 19.703 1.00 95.56 76 VAL A N 1
ATOM 600 C CA . VAL A 1 76 ? -40.262 8.543 18.872 1.00 95.56 76 VAL A CA 1
ATOM 601 C C . VAL A 1 76 ? -38.998 7.701 18.857 1.00 95.56 76 VAL A C 1
ATOM 603 O O . VAL A 1 76 ? -38.463 7.361 19.911 1.00 95.56 76 VAL A O 1
ATOM 606 N N . VAL A 1 77 ? -38.524 7.350 17.666 1.00 96.88 77 VAL A N 1
ATOM 607 C CA . VAL A 1 77 ? -37.256 6.636 17.479 1.00 96.88 77 VAL A CA 1
ATOM 608 C C . VAL A 1 77 ? -36.263 7.611 16.871 1.00 96.88 77 VAL A C 1
ATOM 610 O O . VAL A 1 77 ? -36.447 8.033 15.736 1.00 96.88 77 VAL A O 1
ATOM 613 N N . VAL A 1 78 ? -35.236 7.987 17.628 1.00 96.56 78 VAL A N 1
ATOM 614 C CA . VAL A 1 78 ? -34.217 8.958 17.217 1.00 96.56 78 VAL A CA 1
ATOM 615 C C . VAL A 1 78 ? -32.936 8.218 16.842 1.00 96.56 78 VAL A C 1
ATOM 617 O O . VAL A 1 78 ? -32.223 7.729 17.719 1.00 96.56 78 VAL A O 1
ATOM 620 N N . SER A 1 79 ? -32.632 8.147 15.550 1.00 95.81 79 SER A N 1
ATOM 621 C CA . SER A 1 79 ? -31.395 7.574 15.015 1.00 95.81 79 SER A CA 1
ATOM 622 C C . SER A 1 79 ? -30.289 8.631 15.043 1.00 95.81 79 SER A C 1
ATOM 624 O O . SER A 1 79 ? -30.273 9.555 14.231 1.00 95.81 79 SER A O 1
ATOM 626 N N . LEU A 1 80 ? -29.360 8.507 15.989 1.00 93.75 80 LEU A N 1
ATOM 627 C CA . LEU A 1 80 ? -28.225 9.414 16.154 1.00 93.75 80 LEU A CA 1
ATOM 628 C C . LEU A 1 80 ? -27.103 9.019 15.193 1.00 93.75 80 LEU A C 1
ATOM 630 O O . LEU A 1 80 ? -26.606 7.897 15.281 1.00 93.75 80 LEU A O 1
ATOM 634 N N . GLY A 1 81 ? -26.675 9.934 14.323 1.00 90.12 81 GLY A N 1
ATOM 635 C CA . GLY A 1 81 ? -25.712 9.660 13.251 1.00 90.12 81 GLY A CA 1
ATOM 636 C C . GLY A 1 81 ? -26.246 8.608 12.286 1.00 90.12 81 GLY A C 1
ATOM 637 O O . GLY A 1 81 ? -25.629 7.559 12.109 1.00 90.12 81 GLY A O 1
ATOM 638 N N . CYS A 1 82 ? -27.440 8.862 11.746 1.00 90.50 82 CYS A N 1
ATOM 639 C CA . CYS A 1 82 ? -28.204 7.887 10.972 1.00 90.50 82 CYS A CA 1
ATOM 640 C C . CYS A 1 82 ? -27.533 7.462 9.659 1.00 90.50 82 CYS A C 1
ATOM 642 O O . CYS A 1 82 ? -27.957 6.464 9.075 1.00 90.50 82 CYS A O 1
ATOM 644 N N . GLY A 1 83 ? -26.557 8.229 9.147 1.00 89.31 83 GLY A N 1
ATOM 645 C CA . GLY A 1 83 ? -26.004 8.007 7.813 1.00 89.31 83 GLY A CA 1
ATOM 646 C C . GLY A 1 83 ? -27.120 7.849 6.778 1.00 89.31 83 GLY A C 1
ATOM 647 O O . GLY A 1 83 ? -28.110 8.584 6.798 1.00 89.31 83 GLY A O 1
ATOM 648 N N . TYR A 1 84 ? -27.010 6.831 5.933 1.00 87.62 84 TYR A N 1
ATOM 649 C CA . TYR A 1 84 ? -28.011 6.455 4.940 1.00 87.62 84 TYR A CA 1
ATOM 650 C C . TYR A 1 84 ? -28.844 5.231 5.353 1.00 87.62 84 TYR A C 1
ATOM 652 O O . TYR A 1 84 ? -29.406 4.559 4.493 1.00 87.62 84 TYR A O 1
ATOM 660 N N . ASP A 1 85 ? -28.969 4.942 6.655 1.00 87.81 85 ASP A N 1
ATOM 661 C CA . ASP A 1 85 ? -29.733 3.782 7.128 1.00 87.81 85 ASP A CA 1
ATOM 662 C C . ASP A 1 85 ? -31.226 3.882 6.732 1.00 87.81 85 ASP A C 1
ATOM 664 O O . ASP A 1 85 ? -31.874 4.884 7.066 1.00 87.81 85 ASP A O 1
ATOM 668 N N . PRO A 1 86 ? -31.797 2.872 6.043 1.00 89.50 86 PRO A N 1
ATOM 669 C CA . PRO A 1 86 ? -33.209 2.820 5.691 1.00 89.50 86 PRO A CA 1
ATOM 670 C C . PRO A 1 86 ? -34.116 2.214 6.781 1.00 89.50 86 PRO A C 1
ATOM 672 O O . PRO A 1 86 ? -35.277 1.910 6.494 1.00 89.50 86 PRO A O 1
ATOM 675 N N . LEU A 1 87 ? -33.637 2.011 8.015 1.00 90.88 87 LEU A N 1
ATOM 676 C CA . LEU A 1 87 ? -34.406 1.432 9.127 1.00 90.88 87 LEU A CA 1
ATOM 677 C C . LEU A 1 87 ? -35.850 1.971 9.251 1.00 90.88 87 LEU A C 1
ATOM 679 O O . LEU A 1 87 ? -36.755 1.137 9.347 1.00 90.88 87 LEU A O 1
ATOM 683 N N . PRO A 1 88 ? -36.122 3.294 9.191 1.00 91.75 88 PRO A N 1
ATOM 684 C CA . PRO A 1 88 ? -37.492 3.810 9.254 1.00 91.75 88 PRO A CA 1
ATOM 685 C C . PRO A 1 88 ? -38.401 3.230 8.166 1.00 91.75 88 PRO A C 1
ATOM 687 O O . PRO A 1 88 ? -39.487 2.733 8.458 1.00 91.75 88 PRO A O 1
ATOM 690 N N . PHE A 1 89 ? -37.929 3.225 6.917 1.00 90.00 89 PHE A N 1
ATOM 691 C CA . PHE A 1 89 ? -38.668 2.738 5.750 1.00 90.00 89 PHE A CA 1
ATOM 692 C C . PHE A 1 89 ? -38.966 1.242 5.869 1.00 90.00 89 PHE A C 1
ATOM 694 O O . PHE A 1 89 ? -40.090 0.807 5.621 1.00 90.00 89 PHE A O 1
ATOM 701 N N . ARG A 1 90 ? -37.979 0.464 6.330 1.00 89.50 90 ARG A N 1
ATOM 702 C CA . ARG A 1 90 ? -38.119 -0.981 6.545 1.00 89.50 90 ARG A CA 1
ATOM 703 C C . ARG A 1 90 ? -39.150 -1.299 7.626 1.00 89.50 90 ARG A C 1
ATOM 705 O O . ARG A 1 90 ? -40.004 -2.155 7.414 1.00 89.50 90 ARG A O 1
ATOM 712 N N . ILE A 1 91 ? -39.106 -0.608 8.769 1.00 90.12 91 ILE A N 1
ATOM 713 C CA . ILE A 1 91 ? -40.063 -0.840 9.862 1.00 90.12 91 ILE A CA 1
ATOM 714 C C . ILE A 1 91 ? -41.479 -0.425 9.451 1.00 90.12 91 ILE A C 1
ATOM 716 O O . ILE A 1 91 ? -42.415 -1.189 9.684 1.00 90.12 91 ILE A O 1
ATOM 720 N N . LEU A 1 92 ? -41.635 0.735 8.806 1.00 88.19 92 LEU A N 1
ATOM 721 C CA . LEU A 1 92 ? -42.930 1.220 8.314 1.00 88.19 92 LEU A CA 1
ATOM 722 C C . LEU A 1 92 ? -43.548 0.263 7.287 1.00 88.19 92 LEU A C 1
ATOM 724 O O . LEU A 1 92 ? -44.753 0.018 7.316 1.00 88.19 92 LEU A O 1
ATOM 728 N N . HIS A 1 93 ? -42.724 -0.311 6.407 1.00 87.31 93 HIS A N 1
ATOM 729 C CA . HIS A 1 93 ? -43.170 -1.280 5.411 1.00 87.31 93 HIS A CA 1
ATOM 730 C C . HIS A 1 93 ? -43.548 -2.632 6.029 1.00 87.31 93 HIS A C 1
ATOM 732 O O . HIS A 1 93 ? -44.612 -3.178 5.738 1.00 87.31 93 HIS A O 1
ATOM 738 N N . ARG A 1 94 ? -42.681 -3.181 6.886 1.00 87.75 94 ARG A N 1
ATOM 739 C CA . ARG A 1 94 ? -42.809 -4.548 7.407 1.00 87.75 94 ARG A CA 1
ATOM 740 C C . ARG A 1 94 ? -43.786 -4.659 8.578 1.00 87.75 94 ARG A C 1
ATOM 742 O O . ARG A 1 94 ? -44.408 -5.705 8.756 1.00 87.75 94 ARG A O 1
ATOM 749 N N . TYR A 1 95 ? -43.947 -3.592 9.361 1.00 89.12 95 TYR A N 1
ATOM 750 C CA . TYR A 1 95 ? -44.769 -3.584 10.574 1.00 89.12 95 TYR A CA 1
ATOM 751 C C . TYR A 1 95 ? -45.706 -2.364 10.665 1.00 89.12 95 TYR A C 1
ATOM 753 O O . TYR A 1 95 ? -45.744 -1.705 11.708 1.00 89.12 95 TYR A O 1
ATOM 761 N N . PRO A 1 96 ? -46.537 -2.090 9.638 1.00 86.56 96 PRO A N 1
ATOM 762 C CA . PRO A 1 96 ? -47.369 -0.884 9.575 1.00 86.56 96 PRO A CA 1
ATOM 763 C C . PRO A 1 96 ? -48.289 -0.728 10.796 1.00 86.56 96 PRO A C 1
ATOM 765 O O . PRO A 1 96 ? -48.466 0.365 11.325 1.00 86.56 96 PRO A O 1
ATOM 768 N N . ALA A 1 97 ? -48.833 -1.838 11.309 1.00 85.88 97 ALA A N 1
ATOM 769 C CA . ALA A 1 97 ? -49.708 -1.826 12.480 1.00 85.88 97 ALA A CA 1
ATOM 770 C C . ALA A 1 97 ? -49.003 -1.358 13.767 1.00 85.88 97 ALA A C 1
ATOM 772 O O . ALA A 1 97 ? -49.631 -0.694 14.589 1.00 85.88 97 ALA A O 1
ATOM 773 N N . LEU A 1 98 ? -47.715 -1.685 13.935 1.00 84.88 98 LEU A N 1
ATOM 774 C CA . LEU A 1 98 ? -46.914 -1.271 15.094 1.00 84.88 98 LEU A CA 1
ATOM 775 C C . LEU A 1 98 ? -46.372 0.156 14.931 1.00 84.88 98 LEU A C 1
ATOM 777 O O . LEU A 1 98 ? -46.151 0.847 15.922 1.00 84.88 98 LEU A O 1
ATOM 781 N N . SER A 1 99 ? -46.179 0.617 13.694 1.00 82.50 99 SER A N 1
ATOM 782 C CA . SER A 1 99 ? -45.575 1.919 13.401 1.00 82.50 99 SER A CA 1
ATOM 783 C C . SER A 1 99 ? -46.570 3.075 13.239 1.00 82.50 99 SER A C 1
ATOM 785 O O . SER A 1 99 ? -46.136 4.220 13.180 1.00 82.50 99 SER A O 1
ATOM 787 N N . ASN A 1 100 ? -47.885 2.821 13.213 1.00 79.56 100 ASN A N 1
ATOM 788 C CA . ASN A 1 100 ? -48.924 3.846 12.993 1.00 79.56 100 ASN A CA 1
ATOM 789 C C . ASN A 1 100 ? -48.839 5.070 13.930 1.00 79.56 100 ASN A C 1
ATOM 791 O O . ASN A 1 100 ? -49.190 6.176 13.528 1.00 79.56 100 ASN A O 1
ATOM 795 N N . HIS A 1 101 ? -48.375 4.884 15.169 1.00 83.44 101 HIS A N 1
ATOM 796 C CA . HIS A 1 101 ? -48.217 5.952 16.170 1.00 83.44 101 HIS A CA 1
ATOM 797 C C . HIS A 1 101 ? -46.747 6.204 16.526 1.00 83.44 101 HIS A C 1
ATOM 799 O O . HIS A 1 101 ? -46.410 6.521 17.670 1.00 83.44 101 HIS A O 1
ATOM 805 N N . THR A 1 102 ? -45.871 6.006 15.540 1.00 90.25 102 THR A N 1
ATOM 806 C CA . THR A 1 102 ? -44.427 6.175 15.680 1.00 90.25 102 THR A CA 1
ATOM 807 C C . THR A 1 102 ? -43.917 7.242 14.730 1.00 90.25 102 THR A C 1
ATOM 809 O O . THR A 1 102 ? -44.288 7.268 13.556 1.00 90.25 102 THR A O 1
ATOM 812 N N . ILE A 1 103 ? -43.027 8.086 15.242 1.00 92.88 103 ILE A N 1
ATOM 813 C CA . ILE A 1 103 ? -42.286 9.067 14.458 1.00 92.88 103 ILE A CA 1
ATOM 814 C C . ILE A 1 103 ? -40.813 8.670 14.485 1.00 92.88 103 ILE A C 1
ATOM 816 O O . ILE A 1 103 ? -40.195 8.581 15.548 1.00 92.88 103 ILE A O 1
ATOM 820 N N . PHE A 1 104 ? -40.254 8.409 13.310 1.00 94.69 104 PHE A N 1
ATOM 821 C CA . PHE A 1 104 ? -38.828 8.155 13.150 1.00 94.69 104 PHE A CA 1
ATOM 822 C C . PHE A 1 104 ? -38.101 9.472 12.899 1.00 94.69 104 PHE A C 1
ATOM 824 O O . PHE A 1 104 ? -38.532 10.271 12.074 1.00 94.69 104 PHE A O 1
ATOM 831 N N . VAL A 1 105 ? -37.009 9.707 13.615 1.00 95.12 105 VAL A N 1
ATOM 832 C CA . VAL A 1 105 ? -36.222 10.934 13.537 1.00 95.12 105 VAL A CA 1
ATOM 833 C C . VAL A 1 105 ? -34.788 10.569 13.193 1.00 95.12 105 VAL A C 1
ATOM 835 O O . VAL A 1 105 ? -34.072 10.005 14.016 1.00 95.12 105 VAL A O 1
ATOM 838 N N . ASP A 1 106 ? -34.368 10.914 11.987 1.00 95.25 106 ASP A N 1
ATOM 839 C CA . ASP A 1 106 ? -32.998 10.739 11.526 1.00 95.25 106 ASP A CA 1
ATOM 840 C C . ASP A 1 106 ? -32.191 12.007 11.797 1.00 95.25 106 ASP A C 1
ATOM 842 O O . ASP A 1 106 ? -32.564 13.102 11.370 1.00 95.25 106 ASP A O 1
ATOM 846 N N . VAL A 1 107 ? -31.087 11.856 12.529 1.00 93.56 107 VAL A N 1
ATOM 847 C CA . VAL A 1 107 ? -30.212 12.955 12.940 1.00 93.56 107 VAL A CA 1
ATOM 848 C C . VAL A 1 107 ? -28.800 12.689 12.435 1.00 93.56 107 VAL A C 1
ATOM 850 O O . VAL A 1 107 ? -28.184 11.689 12.798 1.00 93.56 107 VAL A O 1
ATOM 853 N N . ASP A 1 108 ? -28.256 13.598 11.636 1.00 92.88 108 ASP A N 1
ATOM 854 C CA . ASP A 1 108 ? -26.851 13.591 11.215 1.00 92.88 108 ASP A CA 1
ATOM 855 C C . ASP A 1 108 ? -26.422 15.017 10.850 1.00 92.88 108 ASP A C 1
ATOM 857 O O . ASP A 1 108 ? -27.232 15.945 10.811 1.00 92.88 108 ASP A O 1
ATOM 861 N N . ASN A 1 109 ? -25.139 15.193 10.546 1.00 89.56 109 ASN A N 1
ATOM 862 C CA . ASN A 1 109 ? -24.593 16.460 10.090 1.00 89.56 109 ASN A CA 1
ATOM 863 C C . ASN A 1 109 ? -25.412 17.000 8.904 1.00 89.56 109 ASN A C 1
ATOM 865 O O . ASN A 1 109 ? -25.749 16.219 8.006 1.00 89.56 109 ASN A O 1
ATOM 869 N N . PRO A 1 110 ? -25.661 18.324 8.829 1.00 88.56 110 PRO A N 1
ATOM 870 C CA . PRO A 1 110 ? -26.523 18.925 7.808 1.00 88.56 110 PRO A CA 1
ATOM 871 C C . PRO A 1 110 ? -26.247 18.440 6.379 1.00 88.56 110 PRO A C 1
ATOM 873 O O . PRO A 1 110 ? -27.172 18.068 5.667 1.00 88.56 110 PRO A O 1
ATOM 876 N N . ASN A 1 111 ? -24.969 18.336 5.998 1.00 87.81 111 ASN A N 1
ATOM 877 C CA . ASN A 1 111 ? -24.561 17.881 4.665 1.00 87.81 111 ASN A CA 1
ATOM 878 C C . ASN A 1 111 ? -24.976 16.427 4.362 1.00 87.81 111 ASN A C 1
ATOM 880 O O . ASN A 1 111 ? -25.289 16.106 3.220 1.00 87.81 111 ASN A O 1
ATOM 884 N N . ILE A 1 112 ? -24.946 15.533 5.359 1.00 88.88 112 ILE A N 1
ATOM 885 C CA . ILE A 1 112 ? -25.330 14.122 5.190 1.00 88.88 112 ILE A CA 1
ATOM 886 C C . ILE A 1 112 ? -26.845 14.012 5.053 1.00 88.88 112 ILE A C 1
ATOM 888 O O . ILE A 1 112 ? -27.333 13.302 4.178 1.00 88.88 112 ILE A O 1
ATOM 892 N N . ILE A 1 113 ? -27.593 14.753 5.872 1.00 90.62 113 ILE A N 1
ATOM 893 C CA . ILE A 1 113 ? -29.054 14.773 5.792 1.00 90.62 113 ILE A CA 1
ATOM 894 C C . ILE A 1 113 ? -29.533 15.398 4.479 1.00 90.62 113 ILE A C 1
ATOM 896 O O . ILE A 1 113 ? -30.501 14.911 3.900 1.00 90.62 113 ILE A O 1
ATOM 900 N N . GLU A 1 114 ? -28.849 16.423 3.968 1.00 88.56 114 GLU A N 1
ATOM 901 C CA . GLU A 1 114 ? -29.151 17.012 2.660 1.00 88.56 114 GLU A CA 1
ATOM 902 C C . GLU A 1 114 ? -28.966 15.988 1.527 1.00 88.56 114 GLU A C 1
ATOM 904 O O . GLU A 1 114 ? -29.868 15.798 0.712 1.00 88.56 114 GLU A O 1
ATOM 909 N N . GLN A 1 115 ? -27.870 15.224 1.541 1.00 88.88 115 GLN A N 1
ATOM 910 C CA . GLN A 1 115 ? -27.646 14.133 0.583 1.00 88.88 115 GLN A CA 1
ATOM 911 C C . GLN A 1 115 ? -28.680 13.005 0.732 1.00 88.88 115 GLN A C 1
ATOM 913 O O . GLN A 1 115 ? -29.227 12.521 -0.259 1.00 88.88 115 GLN A O 1
ATOM 918 N N . LYS A 1 116 ? -29.006 12.604 1.969 1.00 90.62 116 LYS A N 1
ATOM 919 C CA . LYS A 1 116 ? -30.035 11.588 2.237 1.00 90.62 116 LYS A CA 1
ATOM 920 C C . LYS A 1 116 ? -31.406 12.040 1.734 1.00 90.6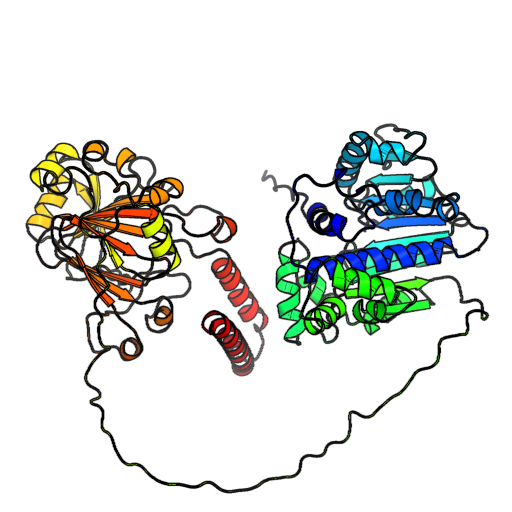2 116 LYS A C 1
ATOM 922 O O . LYS A 1 116 ? -32.129 11.244 1.138 1.00 90.62 116 LYS A O 1
ATOM 927 N N . LYS A 1 117 ? -31.750 13.317 1.924 1.00 89.19 117 LYS A N 1
ATOM 928 C CA . LYS A 1 117 ? -32.970 13.931 1.389 1.00 89.19 117 LYS A CA 1
ATOM 929 C C . LYS A 1 117 ? -33.017 13.803 -0.134 1.00 89.19 117 LYS A C 1
ATOM 931 O O . LYS A 1 117 ? -34.039 13.367 -0.657 1.00 89.19 117 LYS A O 1
ATOM 936 N N . GLU A 1 118 ? -31.941 14.143 -0.843 1.00 88.12 118 GLU A N 1
ATOM 937 C CA . GLU A 1 118 ? -31.878 14.000 -2.306 1.00 88.12 118 GLU A CA 1
ATOM 938 C C . GLU A 1 118 ? -32.110 12.545 -2.756 1.00 88.12 118 GLU A C 1
ATOM 940 O O . GLU A 1 118 ? -32.876 12.304 -3.692 1.00 88.12 118 GLU A O 1
ATOM 945 N N . CYS A 1 119 ? -31.532 11.560 -2.060 1.00 87.88 119 CYS A N 1
ATOM 946 C CA . CYS A 1 119 ? -31.774 10.135 -2.323 1.00 87.88 119 CYS A CA 1
ATOM 947 C C . CYS A 1 119 ? -33.240 9.731 -2.087 1.00 87.88 119 CYS A C 1
ATOM 949 O O . CYS A 1 119 ? -33.851 9.074 -2.931 1.00 87.88 119 CYS A O 1
ATOM 951 N N . ILE A 1 120 ? -33.839 10.163 -0.971 1.00 88.38 120 ILE A N 1
ATOM 952 C CA . ILE A 1 120 ? -35.249 9.883 -0.654 1.00 88.38 120 ILE A CA 1
ATOM 953 C C . ILE A 1 120 ? -36.167 10.481 -1.723 1.00 88.38 120 ILE A C 1
ATOM 955 O O . ILE A 1 120 ? -37.077 9.811 -2.204 1.00 88.38 120 ILE A O 1
ATOM 959 N N . LEU A 1 121 ? -35.912 11.727 -2.129 1.00 85.88 121 LEU A N 1
ATOM 960 C CA . LEU A 1 121 ? -36.731 12.429 -3.114 1.00 85.88 121 LEU A CA 1
ATOM 961 C C . LEU A 1 121 ? -36.488 11.965 -4.557 1.00 85.88 121 LEU A C 1
ATOM 963 O O . LEU A 1 121 ? -37.339 12.202 -5.406 1.00 85.88 121 LEU A O 1
ATOM 967 N N . SER A 1 122 ? -35.375 11.307 -4.865 1.00 86.56 122 SER A N 1
ATOM 968 C CA . SER A 1 122 ? -35.123 10.768 -6.209 1.00 86.56 122 SER A CA 1
ATOM 969 C C . SER A 1 122 ? -35.641 9.339 -6.400 1.00 86.56 122 SER A C 1
ATOM 971 O O . SER A 1 122 ? -35.791 8.902 -7.541 1.00 86.56 122 SER A O 1
ATOM 973 N N . SER A 1 123 ? -35.967 8.624 -5.317 1.00 87.81 123 SER A N 1
ATOM 974 C CA . SER A 1 123 ? -36.404 7.226 -5.358 1.00 87.81 123 SER A CA 1
ATOM 975 C C . SER A 1 123 ? -37.924 7.066 -5.244 1.00 87.81 123 SER A C 1
ATOM 977 O O . SER A 1 123 ? -38.494 7.360 -4.190 1.00 87.81 123 SER A O 1
ATOM 979 N N . PRO A 1 124 ? -38.605 6.505 -6.265 1.00 85.19 124 PRO A N 1
ATOM 980 C CA . PRO A 1 124 ? -40.033 6.200 -6.180 1.00 85.19 124 PRO A CA 1
ATOM 981 C C . PRO A 1 124 ? -40.380 5.223 -5.049 1.00 85.19 124 PRO A C 1
ATOM 983 O O . PRO A 1 124 ? -41.461 5.322 -4.474 1.00 85.19 124 PRO A O 1
ATOM 986 N N . LEU A 1 125 ? -39.470 4.300 -4.712 1.00 86.06 125 LEU A N 1
ATOM 987 C CA . LEU A 1 125 ? -39.661 3.332 -3.629 1.00 86.06 125 LEU A CA 1
ATOM 988 C C . LEU A 1 125 ? -39.717 4.027 -2.262 1.00 86.06 125 LEU A C 1
ATOM 990 O O . LEU A 1 125 ? -40.623 3.768 -1.472 1.00 86.06 125 LEU A O 1
ATOM 994 N N . LEU A 1 126 ? -38.770 4.932 -2.000 1.00 84.88 126 LEU A N 1
ATOM 995 C CA . LEU A 1 126 ? -38.680 5.649 -0.724 1.00 84.88 126 LEU A CA 1
ATOM 996 C C . LEU A 1 126 ? -39.761 6.718 -0.591 1.00 84.88 126 LEU A C 1
ATOM 998 O O . LEU A 1 126 ? -40.316 6.892 0.492 1.00 84.88 126 LEU A O 1
ATOM 1002 N N . GLN A 1 127 ? -40.107 7.396 -1.688 1.00 81.38 127 GLN A N 1
ATOM 1003 C CA . GLN A 1 127 ? -41.258 8.295 -1.706 1.00 81.38 127 GLN A CA 1
ATOM 1004 C C . GLN A 1 127 ? -42.567 7.546 -1.460 1.00 81.38 127 GLN A C 1
ATOM 1006 O O . GLN A 1 127 ? -43.396 8.012 -0.686 1.00 81.38 127 GLN A O 1
ATOM 1011 N N . GLY A 1 128 ? -42.735 6.375 -2.080 1.00 73.69 128 GLY A N 1
ATOM 1012 C CA . GLY A 1 128 ? -43.932 5.546 -1.948 1.00 73.69 128 GLY A CA 1
ATOM 1013 C C . GLY A 1 128 ? -44.157 4.972 -0.547 1.00 73.69 128 GLY A C 1
ATOM 1014 O O . GLY A 1 128 ? -45.264 4.523 -0.257 1.00 73.69 128 GLY A O 1
ATOM 1015 N N . ALA A 1 129 ? -43.149 5.011 0.330 1.00 71.69 129 ALA A N 1
ATOM 1016 C CA . ALA A 1 129 ? -43.289 4.641 1.738 1.00 71.69 129 ALA A CA 1
ATOM 1017 C C . ALA A 1 129 ? -44.086 5.675 2.559 1.00 71.69 129 ALA A C 1
ATOM 1019 O O . ALA A 1 129 ? -44.498 5.377 3.679 1.00 71.69 129 ALA A O 1
ATOM 1020 N N . PHE A 1 130 ? -44.326 6.871 2.008 1.00 72.38 130 PHE A N 1
ATOM 1021 C CA . PHE A 1 130 ? -45.005 7.970 2.686 1.00 72.38 130 PHE A CA 1
ATOM 1022 C C . PHE A 1 130 ? -46.109 8.587 1.823 1.00 72.38 130 PHE A C 1
ATOM 1024 O O . PHE A 1 130 ? -46.099 8.523 0.598 1.00 72.38 130 PHE A O 1
ATOM 1031 N N . THR A 1 131 ? -47.087 9.216 2.472 1.00 60.50 131 THR A N 1
ATOM 1032 C CA . THR A 1 131 ? -48.232 9.852 1.802 1.00 60.50 131 THR A CA 1
ATOM 1033 C C . THR A 1 131 ? -47.850 11.144 1.067 1.00 60.50 131 THR A C 1
ATOM 1035 O O . THR A 1 131 ? -48.277 11.337 -0.069 1.00 60.50 131 THR A O 1
ATOM 1038 N N . ALA A 1 132 ? -47.061 12.024 1.699 1.00 63.53 132 ALA A N 1
ATOM 1039 C CA . ALA A 1 132 ? -46.458 13.224 1.103 1.00 63.53 132 ALA A CA 1
ATOM 1040 C C . ALA A 1 132 ? -45.362 13.808 2.017 1.00 63.53 132 ALA A C 1
ATOM 1042 O O . ALA A 1 132 ? -45.525 13.840 3.236 1.00 63.53 132 ALA A O 1
ATOM 1043 N N . PHE A 1 133 ? -44.268 14.318 1.448 1.00 69.81 133 PHE A N 1
ATOM 1044 C CA . PHE A 1 133 ? -43.263 15.075 2.201 1.00 69.81 133 PHE A CA 1
ATOM 1045 C C . PHE A 1 133 ? -43.532 16.579 2.121 1.00 69.81 133 PHE A C 1
ATOM 1047 O O . PHE A 1 133 ? -43.900 17.099 1.067 1.00 69.81 133 PHE A O 1
ATOM 1054 N N . HIS A 1 134 ? -43.305 17.284 3.227 1.00 65.62 134 HIS A N 1
ATOM 1055 C CA . HIS A 1 134 ? -43.364 18.740 3.291 1.00 65.62 134 HIS A CA 1
ATOM 1056 C C . HIS A 1 134 ? -41.948 19.306 3.419 1.00 65.62 134 HIS A C 1
ATOM 1058 O O . HIS A 1 134 ? -41.242 19.018 4.386 1.00 65.62 134 HIS A O 1
ATOM 1064 N N . GLU A 1 135 ? -41.536 20.111 2.439 1.00 59.69 135 GLU A N 1
ATOM 1065 C CA . GLU A 1 135 ? -40.315 20.917 2.524 1.00 59.69 135 GLU A CA 1
ATOM 1066 C C . GLU A 1 135 ? -40.600 22.216 3.296 1.00 59.69 135 GLU A C 1
ATOM 1068 O O . GLU A 1 135 ? -41.674 22.803 3.145 1.00 59.69 135 GLU A O 1
ATOM 1073 N N . GLN A 1 136 ? -39.654 22.670 4.124 1.00 58.47 136 GLN A N 1
ATOM 1074 C CA . GLN A 1 136 ? -39.744 23.942 4.854 1.00 58.47 136 GLN A CA 1
ATOM 1075 C C . GLN A 1 136 ? -38.591 24.899 4.509 1.00 58.47 136 GLN A C 1
ATOM 1077 O O . GLN A 1 136 ? -37.640 24.524 3.825 1.00 58.47 136 GLN A O 1
ATOM 1082 N N . GLU A 1 137 ? -38.731 26.162 4.931 1.00 53.22 137 GLU A N 1
ATOM 1083 C CA . GLU A 1 137 ? -37.840 27.280 4.592 1.00 53.22 137 GLU A CA 1
ATOM 1084 C C . GLU A 1 137 ? -36.382 27.111 5.091 1.00 53.22 137 GLU A C 1
ATOM 1086 O O . GLU A 1 137 ? -36.150 26.439 6.096 1.00 53.22 137 GLU A O 1
ATOM 1091 N N . PRO A 1 138 ? -35.395 27.779 4.450 1.00 50.84 138 PRO A N 1
ATOM 1092 C CA . PRO A 1 138 ? -33.950 27.552 4.641 1.00 50.84 138 PRO A CA 1
ATOM 1093 C C . PRO A 1 138 ? -33.366 27.856 6.035 1.00 50.84 138 PRO A C 1
ATOM 1095 O O . PRO A 1 138 ? -32.189 27.596 6.261 1.00 50.84 138 PRO A O 1
ATOM 1098 N N . ASP A 1 139 ? -34.149 28.434 6.950 1.00 49.53 139 ASP A N 1
ATOM 1099 C CA . ASP A 1 139 ? -33.691 28.919 8.265 1.00 49.53 139 ASP A CA 1
ATOM 1100 C C . ASP A 1 139 ? -33.866 27.887 9.405 1.00 49.53 139 ASP A C 1
ATOM 1102 O O . ASP A 1 139 ? -33.707 28.212 10.583 1.00 49.53 139 ASP A O 1
ATOM 1106 N N . HIS A 1 140 ? -34.239 26.642 9.086 1.00 57.94 140 HIS A N 1
ATOM 1107 C CA . HIS A 1 140 ? -34.561 25.600 10.069 1.00 57.94 140 HIS A CA 1
ATOM 1108 C C . HIS A 1 140 ? -33.573 24.423 10.006 1.00 57.94 140 HIS A C 1
ATOM 1110 O O . HIS A 1 140 ? -33.176 23.991 8.930 1.00 57.94 140 HIS A O 1
ATOM 1116 N N . CYS A 1 141 ? -33.239 23.826 11.159 1.00 58.88 141 CYS A N 1
ATOM 1117 C CA . CYS A 1 141 ? -32.442 22.588 11.244 1.00 58.88 141 CYS A CA 1
ATOM 1118 C C . CYS A 1 141 ? -33.169 21.348 10.667 1.00 58.88 141 CYS A C 1
ATOM 1120 O O . CYS A 1 141 ? -32.640 20.240 10.732 1.00 58.88 141 CYS A O 1
ATOM 1122 N N . PHE A 1 142 ? -34.387 21.511 10.140 1.00 63.62 142 PHE A N 1
ATOM 1123 C CA . PHE A 1 142 ? -35.221 20.457 9.564 1.00 63.62 142 PHE A CA 1
ATOM 1124 C C . PHE A 1 142 ? -35.117 20.476 8.046 1.00 63.62 142 PHE A C 1
ATOM 1126 O O . PHE A 1 142 ? -35.415 21.486 7.413 1.00 63.62 142 PHE A O 1
ATOM 1133 N N . LEU A 1 143 ? -34.736 19.343 7.463 1.00 67.50 143 LEU A N 1
ATOM 1134 C CA . LEU A 1 143 ? -34.501 19.241 6.022 1.00 67.50 143 LEU A CA 1
ATOM 1135 C C . LEU A 1 143 ? -35.595 18.436 5.304 1.00 67.50 143 LEU A C 1
ATOM 1137 O O . LEU A 1 143 ? -35.827 18.658 4.114 1.00 67.50 143 LEU A O 1
ATOM 1141 N N . LEU A 1 144 ? -36.303 17.542 6.011 1.00 79.38 144 LEU A N 1
ATOM 1142 C CA . LEU A 1 144 ? -37.420 16.762 5.464 1.00 79.38 144 LEU A CA 1
ATOM 1143 C C . LEU A 1 144 ? -38.425 16.365 6.560 1.00 79.38 144 LEU A C 1
ATOM 1145 O O . LEU A 1 144 ? -38.011 15.930 7.635 1.00 79.38 144 LEU A O 1
ATOM 1149 N N . ARG A 1 145 ? -39.735 16.474 6.284 1.00 83.38 145 ARG A N 1
ATOM 1150 C CA . ARG A 1 145 ? -40.809 16.122 7.233 1.00 83.38 145 ARG A CA 1
ATOM 1151 C C . ARG A 1 145 ? -41.963 15.362 6.571 1.00 83.38 145 ARG A C 1
ATOM 1153 O O . ARG A 1 145 ? -42.457 15.757 5.516 1.00 83.38 145 ARG A O 1
ATOM 1160 N N . ASN A 1 146 ? -42.434 14.325 7.251 1.00 84.75 146 ASN A N 1
ATOM 1161 C CA . ASN A 1 146 ? -43.685 13.598 7.048 1.00 84.75 146 ASN A CA 1
ATOM 1162 C C . ASN A 1 146 ? -44.305 13.283 8.431 1.00 84.75 146 ASN A C 1
ATOM 1164 O O . ASN A 1 146 ? -43.632 13.403 9.452 1.00 84.75 146 ASN A O 1
ATOM 1168 N N . ASP A 1 147 ? -45.575 12.882 8.481 1.00 82.38 147 ASP A N 1
ATOM 1169 C CA . ASP A 1 147 ? -46.284 12.530 9.719 1.00 82.38 147 ASP A CA 1
ATOM 1170 C C . ASP A 1 147 ? -45.594 11.428 10.544 1.00 82.38 147 ASP A C 1
ATOM 1172 O O . ASP A 1 147 ? -45.670 11.452 11.770 1.00 82.38 147 ASP A O 1
ATOM 1176 N N . ASN A 1 148 ? -44.879 10.498 9.900 1.00 88.12 148 ASN A N 1
ATOM 1177 C CA . ASN A 1 148 ? -44.173 9.398 10.571 1.00 88.12 148 ASN A CA 1
ATOM 1178 C C . ASN A 1 148 ? -42.639 9.466 10.439 1.00 88.12 148 ASN A C 1
ATOM 1180 O O . ASN A 1 148 ? -41.949 8.546 10.886 1.00 88.12 148 ASN A O 1
ATOM 1184 N N . TYR A 1 149 ? -42.089 10.528 9.837 1.00 91.44 149 TYR A N 1
ATOM 1185 C CA . TYR A 1 149 ? -40.646 10.657 9.602 1.00 91.44 149 TYR A CA 1
ATOM 1186 C C . TYR A 1 149 ? -40.154 12.108 9.611 1.00 91.44 149 TYR A C 1
ATOM 1188 O O . TYR A 1 149 ? -40.745 12.988 8.987 1.00 91.44 149 TYR A O 1
ATOM 1196 N N . LEU A 1 150 ? -39.017 12.345 10.256 1.00 91.81 150 LEU A N 1
ATOM 1197 C CA . LEU A 1 150 ? -38.368 13.644 10.368 1.00 91.81 150 LEU A CA 1
ATOM 1198 C C . LEU A 1 150 ? -36.861 13.502 10.131 1.00 91.81 150 LEU A C 1
ATOM 1200 O O . LEU A 1 150 ? -36.236 12.605 10.685 1.00 91.81 150 LEU A O 1
ATOM 1204 N N . ALA A 1 151 ? -36.268 14.408 9.354 1.00 91.81 151 ALA A N 1
ATOM 1205 C CA . ALA A 1 151 ? -34.823 14.468 9.145 1.00 91.81 151 ALA A CA 1
ATOM 1206 C C . ALA A 1 151 ? -34.249 15.801 9.653 1.00 91.81 151 ALA A C 1
ATOM 1208 O O . ALA A 1 151 ? -34.628 16.875 9.168 1.00 91.81 151 ALA A O 1
ATOM 1209 N N . ILE A 1 152 ? -33.335 15.723 10.623 1.00 91.94 152 ILE A N 1
ATOM 1210 C CA . ILE A 1 152 ? -32.740 16.860 11.337 1.00 91.94 152 ILE A CA 1
ATOM 1211 C C . ILE A 1 152 ? -31.248 16.948 11.015 1.00 91.94 152 ILE A C 1
ATOM 1213 O O . ILE A 1 152 ? -30.486 16.035 11.324 1.00 91.94 152 ILE A O 1
ATOM 1217 N N . GLY A 1 153 ? -30.826 18.074 10.439 1.00 89.88 153 GLY A N 1
ATOM 1218 C CA . GLY A 1 153 ? -29.424 18.397 10.197 1.00 89.88 153 GLY A CA 1
ATOM 1219 C C . GLY A 1 153 ? -28.786 19.089 11.401 1.00 89.88 153 GLY A C 1
ATOM 1220 O O . GLY A 1 153 ? -28.880 20.309 11.518 1.00 89.88 153 GLY A O 1
ATOM 1221 N N . CYS A 1 154 ? -28.114 18.345 12.278 1.00 88.25 154 CYS A N 1
ATOM 1222 C CA . CYS A 1 154 ? -27.289 18.888 13.367 1.00 88.25 154 CYS A CA 1
ATOM 1223 C C . CYS A 1 154 ? -26.175 17.901 13.750 1.00 88.25 154 CYS A C 1
ATOM 1225 O O . CYS A 1 154 ? -26.245 16.723 13.407 1.00 88.25 154 CYS A O 1
ATOM 1227 N N . ASP A 1 155 ? -25.135 18.350 14.461 1.00 86.25 155 ASP A N 1
ATOM 1228 C CA . ASP A 1 155 ? -24.147 17.413 15.016 1.00 86.25 155 ASP A CA 1
ATOM 1229 C C . ASP A 1 155 ? -24.850 16.506 16.051 1.00 86.25 155 ASP A C 1
ATOM 1231 O O . ASP A 1 155 ? -25.378 17.027 17.037 1.00 86.25 155 ASP A O 1
ATOM 1235 N N . PRO A 1 156 ? -24.876 15.167 15.878 1.00 83.00 156 PRO A N 1
ATOM 1236 C CA . PRO A 1 156 ? -25.543 14.262 16.817 1.00 83.00 156 PRO A CA 1
ATOM 1237 C C . PRO A 1 156 ? -24.979 14.303 18.244 1.00 83.00 156 PRO A C 1
ATOM 1239 O O . PRO A 1 156 ? -25.627 13.808 19.164 1.00 83.00 156 PRO A O 1
ATOM 1242 N N . GLN A 1 157 ? -23.767 14.836 18.435 1.00 81.38 157 GLN A N 1
ATOM 1243 C CA . GLN A 1 157 ? -23.140 14.999 19.749 1.00 81.38 157 GLN A CA 1
ATOM 1244 C C . GLN A 1 157 ? -23.318 16.410 20.334 1.00 81.38 157 GLN A C 1
ATOM 1246 O O . GLN A 1 157 ? -23.022 16.602 21.517 1.00 81.38 157 GLN A O 1
ATOM 1251 N N . ASP A 1 158 ? -23.853 17.374 19.573 1.00 86.75 158 ASP A N 1
ATOM 1252 C CA . ASP A 1 158 ? -24.276 18.661 20.129 1.00 86.75 158 ASP A CA 1
ATOM 1253 C C . ASP A 1 158 ? -25.643 18.512 20.804 1.00 86.75 158 ASP A C 1
ATOM 1255 O O . ASP A 1 158 ? -26.713 18.586 20.197 1.00 86.75 158 ASP A O 1
ATOM 1259 N N . THR A 1 159 ? -25.591 18.283 22.114 1.00 88.94 159 THR A N 1
ATOM 1260 C CA . THR A 1 159 ? -26.784 18.068 22.938 1.00 88.94 159 THR A CA 1
ATOM 1261 C C . THR A 1 159 ? -27.714 19.282 22.939 1.00 88.94 159 THR A C 1
ATOM 1263 O O . THR A 1 159 ? -28.926 19.110 23.023 1.00 88.94 159 THR A O 1
ATOM 1266 N N . THR A 1 160 ? -27.172 20.500 22.839 1.00 89.00 160 THR A N 1
ATOM 1267 C CA . THR A 1 160 ? -27.979 21.725 22.939 1.00 89.00 160 THR A CA 1
ATOM 1268 C C . THR A 1 160 ? -28.818 21.905 21.683 1.00 89.00 160 THR A C 1
ATOM 1270 O O . THR A 1 160 ? -30.023 22.148 21.773 1.00 89.00 160 THR A O 1
ATOM 1273 N N . ASP A 1 161 ? -28.193 21.746 20.520 1.00 88.12 161 ASP A N 1
ATOM 1274 C CA . ASP A 1 161 ? -28.867 21.894 19.233 1.00 88.12 161 ASP A CA 1
ATOM 1275 C C . ASP A 1 161 ? -29.885 20.771 19.008 1.00 88.12 161 ASP A C 1
ATOM 1277 O O . ASP A 1 161 ? -31.018 21.040 18.597 1.00 88.12 161 ASP A O 1
ATOM 1281 N N . LEU A 1 162 ? -29.533 19.529 19.362 1.00 90.75 162 LEU A N 1
ATOM 1282 C CA . LEU A 1 162 ? -30.448 18.392 19.276 1.00 90.75 162 LEU A CA 1
ATOM 1283 C C . LEU A 1 162 ? -31.657 18.552 20.208 1.00 90.75 162 LEU A C 1
ATOM 1285 O O . LEU A 1 162 ? -32.795 18.327 19.793 1.00 90.75 162 LEU A O 1
ATOM 1289 N N . GLU A 1 163 ? -31.436 18.968 21.458 1.00 92.00 163 GLU A N 1
ATOM 1290 C CA . GLU A 1 163 ? -32.519 19.230 22.406 1.00 92.00 163 GLU A CA 1
ATOM 1291 C C . GLU A 1 163 ? -33.465 20.313 21.879 1.00 92.00 163 GLU A C 1
ATOM 1293 O O . GLU A 1 163 ? -34.687 20.152 21.934 1.00 92.00 163 GLU A O 1
ATOM 1298 N N . GLN A 1 164 ? -32.917 21.411 21.353 1.00 89.94 164 GLN A N 1
ATOM 1299 C CA . GLN A 1 164 ? -33.717 22.489 20.777 1.00 89.94 164 GLN A CA 1
ATOM 1300 C C . GLN A 1 164 ? -34.503 22.026 19.552 1.00 89.94 164 GLN A C 1
ATOM 1302 O O . GLN A 1 164 ? -35.666 22.404 19.415 1.00 89.94 164 GLN A O 1
ATOM 1307 N N . ALA A 1 165 ? -33.901 21.216 18.680 1.00 88.81 165 ALA A N 1
ATOM 1308 C CA . ALA A 1 165 ? -34.579 20.670 17.514 1.00 88.81 165 ALA A CA 1
ATOM 1309 C C . ALA A 1 165 ? -35.741 19.758 17.934 1.00 88.81 165 ALA A C 1
ATOM 1311 O O . ALA A 1 165 ? -36.873 19.972 17.511 1.00 88.81 165 ALA A O 1
ATOM 1312 N N . LEU A 1 166 ? -35.520 18.809 18.846 1.00 91.00 166 LEU A N 1
ATOM 1313 C CA . LEU A 1 166 ? -36.591 17.910 19.282 1.00 91.00 166 LEU A CA 1
ATOM 1314 C C . LEU A 1 166 ? -37.705 18.642 20.043 1.00 91.00 166 LEU A C 1
ATOM 1316 O O . LEU A 1 166 ? -38.872 18.340 19.822 1.00 91.00 166 LEU A O 1
ATOM 1320 N N . LYS A 1 167 ? -37.388 19.644 20.876 1.00 90.44 167 LYS A N 1
ATOM 1321 C CA . LYS A 1 167 ? -38.399 20.447 21.597 1.00 90.44 167 LYS A CA 1
ATOM 1322 C C . LYS A 1 167 ? -39.280 21.310 20.693 1.00 90.44 167 LYS A C 1
ATOM 1324 O O . LYS A 1 167 ? -40.343 21.744 21.131 1.00 90.44 167 LYS A O 1
ATOM 1329 N N . ARG A 1 168 ? -38.837 21.614 19.468 1.00 87.12 168 ARG A N 1
ATOM 1330 C CA . ARG A 1 168 ? -39.653 22.361 18.496 1.00 87.12 168 ARG A CA 1
ATOM 1331 C C . ARG A 1 168 ? -40.777 21.503 17.921 1.00 87.12 168 ARG A C 1
ATOM 1333 O O . ARG A 1 168 ? -41.859 22.032 17.695 1.00 87.12 168 ARG A O 1
ATOM 1340 N N . GLU A 1 169 ? -40.533 20.208 17.735 1.00 85.25 169 GLU A N 1
ATOM 1341 C CA . GLU A 1 169 ? -41.503 19.282 17.131 1.00 85.25 169 GLU A CA 1
ATOM 1342 C C . GLU A 1 169 ? -42.268 18.455 18.170 1.00 85.25 169 GLU A C 1
ATOM 1344 O O . GLU A 1 169 ? -43.423 18.094 17.946 1.00 85.25 169 GLU A O 1
ATOM 1349 N N . PHE A 1 170 ? -41.650 18.166 19.317 1.00 88.88 170 PHE A N 1
ATOM 1350 C CA . PHE A 1 170 ? -42.172 17.232 20.308 1.00 88.88 170 PHE A CA 1
ATOM 1351 C C . PHE A 1 170 ? -42.271 17.860 21.702 1.00 88.88 170 PHE A C 1
ATOM 1353 O O . PHE A 1 170 ? -41.365 18.542 22.184 1.00 88.88 170 PHE A O 1
ATOM 1360 N N . ASP A 1 171 ? -43.364 17.553 22.397 1.00 88.19 171 ASP A N 1
ATOM 1361 C CA . ASP A 1 171 ? -43.531 17.823 23.828 1.00 88.19 171 ASP A CA 1
ATOM 1362 C C . ASP A 1 171 ? -42.922 16.679 24.648 1.00 88.19 171 ASP A C 1
ATOM 1364 O O . ASP A 1 171 ? -43.660 15.812 25.117 1.00 88.19 171 ASP A O 1
ATOM 1368 N N . LEU A 1 172 ? -41.587 16.671 24.780 1.00 86.38 172 LEU A N 1
ATOM 1369 C CA . LEU A 1 172 ? -40.761 15.542 25.259 1.00 86.38 172 LEU A CA 1
ATOM 1370 C C . LEU A 1 172 ? -41.232 14.858 26.561 1.00 86.38 172 LEU A C 1
ATOM 1372 O O . LEU A 1 172 ? -40.820 13.738 26.857 1.00 86.38 172 LEU A O 1
ATOM 1376 N N . GLU A 1 173 ? -42.098 15.500 27.342 1.00 85.06 173 GLU A N 1
ATOM 1377 C CA . GLU A 1 173 ? -42.750 14.929 28.524 1.00 85.06 173 GLU A CA 1
ATOM 1378 C C . GLU A 1 173 ? -43.796 13.849 28.185 1.00 85.06 173 GLU A C 1
ATOM 1380 O O . GLU A 1 173 ? -44.000 12.890 28.947 1.00 85.06 173 GLU A O 1
ATOM 1385 N N . LYS A 1 174 ? -44.469 13.998 27.040 1.00 87.75 174 LYS A N 1
ATOM 1386 C CA . LYS A 1 174 ? -45.559 13.140 26.557 1.00 87.75 174 LYS A CA 1
ATOM 1387 C C . LYS A 1 174 ? -45.084 12.006 25.664 1.00 87.75 174 LYS A C 1
ATOM 1389 O O . LYS A 1 174 ? -45.785 10.999 25.585 1.00 87.75 174 LYS A O 1
ATOM 1394 N N . GLN A 1 175 ? -43.927 12.134 25.019 1.00 90.75 175 GLN A N 1
ATOM 1395 C CA . GLN A 1 175 ? -43.387 11.059 24.193 1.00 90.75 175 GLN A CA 1
ATOM 1396 C C . GLN A 1 175 ? -42.639 10.026 25.033 1.00 90.75 175 GLN A C 1
ATOM 1398 O O . GLN A 1 175 ? -42.088 10.304 26.101 1.00 90.75 175 GLN A O 1
ATOM 1403 N N . ALA A 1 176 ? -42.635 8.802 24.523 1.00 94.19 176 ALA A N 1
ATOM 1404 C CA . ALA A 1 176 ? -41.634 7.817 24.866 1.00 94.19 176 ALA A CA 1
ATOM 1405 C C . ALA A 1 176 ? -40.588 7.817 23.755 1.00 94.19 176 ALA A C 1
ATOM 1407 O O . ALA A 1 176 ? -40.944 7.742 22.579 1.00 94.19 176 ALA A O 1
ATOM 1408 N N . ILE A 1 177 ? -39.313 7.915 24.121 1.00 95.81 177 ILE A N 1
ATOM 1409 C CA . ILE A 1 177 ? -38.230 8.136 23.159 1.00 95.81 177 ILE A CA 1
ATOM 1410 C C . ILE A 1 177 ? -37.229 6.987 23.231 1.00 95.81 177 ILE A C 1
ATOM 1412 O O . ILE A 1 177 ? -36.779 6.611 24.313 1.00 95.81 177 ILE A O 1
ATOM 1416 N N . LEU A 1 178 ? -36.876 6.425 22.081 1.00 96.88 178 LEU A N 1
ATOM 1417 C CA . LEU A 1 178 ? -35.771 5.488 21.926 1.00 96.88 178 LEU A CA 1
ATOM 1418 C C . LEU A 1 178 ? -34.670 6.171 21.119 1.00 96.88 178 LEU A C 1
ATOM 1420 O O . LEU A 1 178 ? -34.852 6.438 19.936 1.00 96.88 178 LEU A O 1
ATOM 1424 N N . PHE A 1 179 ? -33.521 6.409 21.742 1.00 96.94 179 PHE A N 1
ATOM 1425 C CA . PHE A 1 179 ? -32.317 6.816 21.024 1.00 96.94 179 PHE A CA 1
ATOM 1426 C C . PHE A 1 179 ? -31.593 5.577 20.509 1.00 96.94 179 PHE A C 1
ATOM 1428 O O . PHE A 1 179 ? -31.313 4.662 21.285 1.00 96.94 179 PHE A O 1
ATOM 1435 N N . VAL A 1 180 ? -31.279 5.549 19.219 1.00 95.88 180 VAL A N 1
ATOM 1436 C CA . VAL A 1 180 ? -30.506 4.491 18.569 1.00 95.88 180 VAL A CA 1
ATOM 1437 C C . VAL A 1 180 ? -29.182 5.083 18.106 1.00 95.88 180 VAL A C 1
ATOM 1439 O O . VAL A 1 180 ? -29.151 5.991 17.283 1.00 95.88 180 VAL A O 1
ATOM 1442 N N . ALA A 1 181 ? -28.084 4.564 18.642 1.00 92.25 181 ALA A N 1
ATOM 1443 C CA . ALA A 1 181 ? -26.728 4.925 18.262 1.00 92.25 181 ALA A CA 1
ATOM 1444 C C . ALA A 1 181 ? -25.992 3.677 17.760 1.00 92.25 181 ALA A C 1
ATOM 1446 O O . ALA A 1 181 ? -25.398 2.930 18.543 1.00 92.25 181 ALA A O 1
ATOM 1447 N N . GLU A 1 182 ? -26.045 3.438 16.451 1.00 88.38 182 GLU A N 1
ATOM 1448 C CA . GLU A 1 182 ? -25.305 2.361 15.792 1.00 88.38 182 GLU A CA 1
ATOM 1449 C C . GLU A 1 182 ? -23.974 2.913 15.264 1.00 88.38 182 GLU A C 1
ATOM 1451 O O . GLU A 1 182 ? -23.938 3.651 14.286 1.00 88.38 182 GLU A O 1
ATOM 1456 N N . ALA A 1 183 ? -22.863 2.586 15.932 1.00 76.69 183 ALA A N 1
ATOM 1457 C CA . ALA A 1 183 ? -21.508 3.006 15.545 1.00 76.69 183 ALA A CA 1
ATOM 1458 C C . ALA A 1 183 ? -21.284 4.531 15.343 1.00 76.69 183 ALA A C 1
ATOM 1460 O O . ALA A 1 183 ? -20.255 4.928 14.798 1.00 76.69 183 ALA A O 1
ATOM 1461 N N . SER A 1 184 ? -22.188 5.390 15.824 1.00 72.62 184 SER A N 1
ATOM 1462 C CA . SER A 1 184 ? -22.213 6.828 15.515 1.00 72.62 184 SER A CA 1
ATOM 1463 C C . SER A 1 184 ? -21.650 7.742 16.608 1.00 72.62 184 SER A C 1
ATOM 1465 O O . SER A 1 184 ? -21.034 8.766 16.315 1.00 72.62 184 SER A O 1
ATOM 1467 N N . ILE A 1 185 ? -21.802 7.379 17.886 1.00 70.00 185 ILE A N 1
ATOM 1468 C CA . ILE A 1 185 ? -21.290 8.189 19.002 1.00 70.00 185 ILE A CA 1
ATOM 1469 C C . ILE A 1 185 ? -19.772 8.015 19.109 1.00 70.00 185 ILE A C 1
ATOM 1471 O O . ILE A 1 185 ? -19.275 6.926 19.428 1.00 70.00 185 ILE A O 1
ATOM 1475 N N . SER A 1 186 ? -19.025 9.095 18.872 1.00 63.44 186 SER A N 1
ATOM 1476 C CA . SER A 1 186 ? -17.559 9.094 18.857 1.00 63.44 186 SER A CA 1
ATOM 1477 C C . SER A 1 186 ? -16.965 8.814 20.239 1.00 63.44 186 SER A C 1
ATOM 1479 O O . SER A 1 186 ? -17.380 9.379 21.244 1.00 63.44 186 SER A O 1
ATOM 1481 N N . CYS A 1 187 ? -15.923 7.979 20.307 1.00 59.09 187 CYS A N 1
ATOM 1482 C CA . CYS A 1 187 ? -15.120 7.863 21.535 1.00 59.09 187 CYS A CA 1
ATOM 1483 C C . CYS A 1 187 ? -14.103 8.995 21.689 1.00 59.09 187 CYS A C 1
ATOM 1485 O O . CYS A 1 187 ? -13.536 9.156 22.764 1.00 59.09 187 CYS A O 1
ATOM 1487 N N . LYS A 1 188 ? -13.801 9.729 20.609 1.00 53.50 188 LYS A N 1
ATOM 1488 C CA . LYS A 1 188 ? -12.770 10.778 20.634 1.00 53.50 188 LYS A CA 1
ATOM 1489 C C . LYS A 1 188 ? -13.215 11.995 21.443 1.00 53.50 188 LYS A C 1
ATOM 1491 O O . LYS A 1 188 ? -12.360 12.684 21.987 1.00 53.50 188 LYS A O 1
ATOM 1496 N N . ASP A 1 189 ? -14.524 12.214 21.545 1.00 70.88 189 ASP A N 1
ATOM 1497 C CA . ASP A 1 189 ? -15.127 13.221 22.414 1.00 70.88 189 ASP A CA 1
ATOM 1498 C C . ASP A 1 189 ? -16.048 12.556 23.445 1.00 70.88 189 ASP A C 1
ATOM 1500 O O . ASP A 1 189 ? -17.273 12.674 23.422 1.00 70.88 189 ASP A O 1
ATOM 1504 N N . ALA A 1 190 ? -15.436 11.804 24.364 1.00 75.25 190 ALA A N 1
ATOM 1505 C CA . ALA A 1 190 ? -16.162 11.127 25.436 1.00 75.25 190 ALA A CA 1
ATOM 1506 C C . ALA A 1 190 ? -17.018 12.098 26.272 1.00 75.25 190 ALA A C 1
ATOM 1508 O O . ALA A 1 190 ? -18.074 11.707 26.756 1.00 75.25 190 ALA A O 1
ATOM 1509 N N . LYS A 1 191 ? -16.607 13.370 26.389 1.00 82.69 191 LYS A N 1
ATOM 1510 C CA . LYS A 1 191 ? -17.348 14.386 27.146 1.00 82.69 191 LYS A CA 1
ATOM 1511 C C . LYS A 1 191 ? -18.644 14.782 26.447 1.00 82.69 191 LYS A C 1
ATOM 1513 O O . LYS A 1 191 ? -19.673 14.818 27.111 1.00 82.69 191 LYS A O 1
ATOM 1518 N N . ALA A 1 192 ? -18.613 15.057 25.142 1.00 83.06 192 ALA A N 1
ATOM 1519 C CA . ALA A 1 192 ? -19.829 15.359 24.386 1.00 83.06 192 ALA A CA 1
ATOM 1520 C C . ALA A 1 192 ? -20.800 14.165 24.384 1.00 83.06 192 ALA A C 1
ATOM 1522 O O . ALA A 1 192 ? -21.990 14.325 24.651 1.00 83.06 192 ALA A O 1
ATOM 1523 N N . ALA A 1 193 ? -20.276 12.948 24.204 1.00 85.81 193 ALA A N 1
ATOM 1524 C CA . ALA A 1 193 ? -21.063 11.721 24.308 1.00 85.81 193 ALA A CA 1
ATOM 1525 C C . ALA A 1 193 ? -21.708 11.538 25.697 1.00 85.81 193 ALA A C 1
ATOM 1527 O O . ALA A 1 193 ? -22.882 11.186 25.788 1.00 85.81 193 ALA A O 1
ATOM 1528 N N . ASP A 1 194 ? -20.966 11.789 26.781 1.00 89.50 194 ASP A N 1
ATOM 1529 C CA . ASP A 1 194 ? -21.486 11.703 28.152 1.00 89.50 194 ASP A CA 1
ATOM 1530 C C . ASP A 1 194 ? -22.563 12.754 28.428 1.00 89.50 194 ASP A C 1
ATOM 1532 O O . ASP A 1 194 ? -23.550 12.456 29.102 1.00 89.50 194 ASP A O 1
ATOM 1536 N N . LEU A 1 195 ? -22.404 13.972 27.896 1.00 90.38 195 LEU A N 1
ATOM 1537 C CA . LEU A 1 195 ? -23.412 15.029 28.001 1.00 90.38 195 LEU A CA 1
ATOM 1538 C C . LEU A 1 195 ? -24.718 14.620 27.315 1.00 90.38 195 LEU A C 1
ATOM 1540 O O . LEU A 1 195 ? -25.777 14.750 27.930 1.00 90.38 195 LEU A O 1
ATOM 1544 N N . LEU A 1 196 ? -24.638 14.050 26.111 1.00 92.62 196 LEU A N 1
ATOM 1545 C CA . LEU A 1 196 ? -25.797 13.542 25.380 1.00 92.62 196 LEU A CA 1
ATOM 1546 C C . LEU A 1 196 ? -26.499 12.411 26.142 1.00 92.62 196 LEU A C 1
ATOM 1548 O O . LEU A 1 196 ? -27.713 12.453 26.336 1.00 92.62 196 LEU A O 1
ATOM 1552 N N . ILE A 1 197 ? -25.737 11.416 26.610 1.00 93.50 197 ILE A N 1
ATOM 1553 C CA . ILE A 1 197 ? -26.270 10.264 27.356 1.00 93.50 197 ILE A CA 1
ATOM 1554 C C . ILE A 1 197 ? -26.944 10.726 28.653 1.00 93.50 197 ILE A C 1
ATOM 1556 O O . ILE A 1 197 ? -28.021 10.236 28.998 1.00 93.50 197 ILE A O 1
ATOM 1560 N N . LYS A 1 198 ? -26.331 11.679 29.363 1.00 94.88 198 LYS A N 1
ATOM 1561 C CA . LYS A 1 198 ? -26.871 12.253 30.599 1.00 94.88 198 LYS A CA 1
ATOM 1562 C C . LYS A 1 198 ? -28.129 13.078 30.357 1.00 94.88 198 LYS A C 1
ATOM 1564 O O . LYS A 1 198 ? -29.070 13.005 31.142 1.00 94.88 198 LYS A O 1
ATOM 1569 N N . TRP A 1 199 ? -28.157 13.870 29.290 1.00 95.38 199 TRP A N 1
ATOM 1570 C CA . TRP A 1 199 ? -29.339 14.647 28.933 1.00 95.38 199 TRP A CA 1
ATOM 1571 C C . TRP A 1 199 ? -30.504 13.732 28.536 1.00 95.38 199 TRP A C 1
ATOM 1573 O O . TRP A 1 199 ? -31.607 13.891 29.058 1.00 95.38 199 TRP A O 1
ATOM 1583 N N . ALA A 1 200 ? -30.255 12.714 27.710 1.00 94.69 200 ALA A N 1
ATOM 1584 C CA . ALA A 1 200 ? -31.270 11.733 27.327 1.00 94.69 200 ALA A CA 1
ATOM 1585 C C . ALA A 1 200 ? -31.853 10.998 28.549 1.00 94.69 200 ALA A C 1
ATOM 1587 O O . ALA A 1 200 ? -33.054 10.734 28.591 1.00 94.69 200 ALA A O 1
ATOM 1588 N N . ALA A 1 201 ? -31.033 10.738 29.577 1.00 95.12 201 ALA A N 1
ATOM 1589 C CA . ALA A 1 201 ? -31.488 10.162 30.845 1.00 95.12 201 ALA A CA 1
ATOM 1590 C C . ALA A 1 201 ? -32.466 11.068 31.608 1.00 95.12 201 ALA A C 1
ATOM 1592 O O . ALA A 1 201 ? -33.275 10.567 32.388 1.00 95.12 201 ALA A O 1
ATOM 1593 N N . SER A 1 202 ? -32.395 12.387 31.398 1.00 93.50 202 SER A N 1
ATOM 1594 C CA . SER A 1 202 ? -33.217 13.372 32.111 1.00 93.50 202 SER A CA 1
ATOM 1595 C C . SER A 1 202 ? -34.645 13.504 31.566 1.00 93.50 202 SER A C 1
ATOM 1597 O O . SER A 1 202 ? -35.482 14.135 32.205 1.00 93.50 202 SER A O 1
ATOM 1599 N N . LEU A 1 203 ? -34.933 12.896 30.410 1.00 92.81 203 LEU A N 1
ATOM 1600 C CA . LEU A 1 203 ? -36.265 12.866 29.802 1.00 92.81 203 LEU A CA 1
ATOM 1601 C C . LEU A 1 203 ? -37.222 11.945 30.575 1.00 92.81 203 LEU A C 1
ATOM 1603 O O . LEU A 1 203 ? -36.796 11.019 31.252 1.00 92.81 203 LEU A O 1
ATOM 1607 N N . ASN A 1 204 ? -38.532 12.148 30.452 1.00 89.50 204 ASN A N 1
ATOM 1608 C CA . ASN A 1 204 ? -39.515 11.433 31.276 1.00 89.50 204 ASN A CA 1
ATOM 1609 C C . ASN A 1 204 ? -39.604 9.919 30.992 1.00 89.50 204 ASN A C 1
ATOM 1611 O O . ASN A 1 204 ? -39.714 9.116 31.915 1.00 89.50 204 ASN A O 1
ATOM 1615 N N . ASP A 1 205 ? -39.592 9.508 29.719 1.00 92.56 205 ASP A N 1
ATOM 1616 C CA . ASP A 1 205 ? -39.641 8.087 29.346 1.00 92.56 205 ASP A CA 1
ATOM 1617 C C . ASP A 1 205 ? -38.711 7.785 28.168 1.00 92.56 205 ASP A C 1
ATOM 1619 O O . ASP A 1 205 ? -39.128 7.751 27.009 1.00 92.56 205 ASP A O 1
ATOM 1623 N N . ALA A 1 206 ? -37.434 7.564 28.474 1.00 94.94 206 ALA A N 1
ATOM 1624 C CA . ALA A 1 206 ? -36.393 7.333 27.488 1.00 94.94 206 ALA A CA 1
ATOM 1625 C C . ALA A 1 206 ? -35.797 5.922 27.577 1.00 94.94 206 ALA A C 1
ATOM 1627 O O . ALA A 1 206 ? -35.695 5.302 28.642 1.00 94.94 206 ALA A O 1
ATOM 1628 N N . ARG A 1 207 ? -35.367 5.423 26.418 1.00 96.62 207 ARG A N 1
ATOM 1629 C CA . ARG A 1 207 ? -34.446 4.298 26.276 1.00 96.62 207 ARG A CA 1
ATOM 1630 C C . ARG A 1 207 ? -33.260 4.718 25.426 1.00 96.62 207 ARG A C 1
ATOM 1632 O O . ARG A 1 207 ? -33.392 5.559 24.537 1.00 96.62 207 ARG A O 1
ATOM 1639 N N . PHE A 1 208 ? -32.124 4.086 25.671 1.00 96.75 208 PHE A N 1
ATOM 1640 C CA . PHE A 1 208 ? -30.916 4.281 24.888 1.00 96.75 208 PHE A CA 1
ATOM 1641 C C . PHE A 1 208 ? -30.406 2.934 24.393 1.00 96.75 208 PHE A C 1
ATOM 1643 O O . PHE A 1 208 ? -30.098 2.053 25.193 1.00 96.75 208 PHE A O 1
ATOM 1650 N N . CYS A 1 209 ? -30.331 2.781 23.078 1.00 95.94 209 CYS A N 1
ATOM 1651 C CA . CYS A 1 209 ? -29.781 1.626 22.395 1.00 95.94 209 CYS A CA 1
ATOM 1652 C C . CYS A 1 209 ? -28.436 2.016 21.786 1.00 95.94 209 CYS A C 1
ATOM 1654 O O . CYS A 1 209 ? -28.379 2.809 20.847 1.00 95.94 209 CYS A O 1
ATOM 1656 N N . LEU A 1 210 ? -27.353 1.453 22.311 1.00 93.00 210 LEU A N 1
ATOM 1657 C CA . LEU A 1 210 ? -26.001 1.653 21.803 1.00 93.00 210 LEU A CA 1
ATOM 1658 C C . LEU A 1 210 ? -25.481 0.329 21.246 1.00 93.00 210 LEU A C 1
ATOM 1660 O O . LEU A 1 210 ? -25.267 -0.614 22.006 1.00 93.00 210 LEU A O 1
ATOM 1664 N N . LEU A 1 211 ? -25.246 0.274 19.935 1.00 91.25 211 LEU A N 1
ATOM 1665 C CA . LEU A 1 211 ? -24.549 -0.839 19.294 1.00 91.25 211 LEU A CA 1
ATOM 1666 C C . LEU A 1 211 ? -23.159 -0.371 18.890 1.00 91.25 211 LEU A C 1
ATOM 1668 O O . LEU A 1 211 ? -23.001 0.558 18.091 1.00 91.25 211 LEU A O 1
ATOM 1672 N N . LYS A 1 212 ? -22.132 -1.000 19.460 1.00 85.69 212 LYS A N 1
ATOM 1673 C CA . LYS A 1 212 ? -20.749 -0.580 19.243 1.00 85.69 212 LYS A CA 1
ATOM 1674 C C . LYS A 1 212 ? -19.774 -1.735 19.390 1.00 85.69 212 LYS A C 1
ATOM 1676 O O . LYS A 1 212 ? -20.061 -2.754 20.005 1.00 85.69 212 LYS A O 1
ATOM 1681 N N . GLN A 1 213 ? -18.593 -1.547 18.824 1.00 80.69 213 GLN A N 1
ATOM 1682 C CA . GLN A 1 213 ? -17.466 -2.446 19.013 1.00 80.69 213 GLN A CA 1
ATOM 1683 C C . GLN A 1 213 ? -16.779 -2.206 20.354 1.00 80.69 213 GLN A C 1
ATOM 1685 O O . GLN A 1 213 ? -16.611 -1.061 20.783 1.00 80.69 213 GLN A O 1
ATOM 1690 N N . PHE A 1 214 ? -16.326 -3.280 20.982 1.00 74.94 214 PHE A N 1
ATOM 1691 C CA . PHE A 1 214 ? -15.538 -3.255 22.207 1.00 74.94 214 PHE A CA 1
ATOM 1692 C C . PHE A 1 214 ? -14.514 -4.385 22.211 1.00 74.94 214 PHE A C 1
ATOM 1694 O O . PHE A 1 214 ? -14.565 -5.300 21.392 1.00 74.94 214 PHE A O 1
ATOM 1701 N N . LEU A 1 215 ? -13.594 -4.317 23.171 1.00 68.94 215 LEU A N 1
ATOM 1702 C CA . LEU A 1 215 ? -12.609 -5.360 23.406 1.00 68.94 215 LEU A CA 1
ATOM 1703 C C . LEU A 1 215 ? -12.867 -6.019 24.766 1.00 68.94 215 LEU A C 1
ATOM 1705 O O . LEU A 1 215 ? -12.582 -5.390 25.787 1.00 68.94 215 LEU A O 1
ATOM 1709 N N . PRO A 1 216 ? -13.391 -7.263 24.805 1.00 59.88 216 PRO A N 1
ATOM 1710 C CA . PRO A 1 216 ? -13.814 -7.923 26.043 1.00 59.88 216 PRO A CA 1
ATOM 1711 C C . PRO A 1 216 ? -12.752 -7.987 27.142 1.00 59.88 216 PRO A C 1
ATOM 1713 O O . PRO A 1 216 ? -13.080 -7.809 28.310 1.00 59.88 216 PRO A O 1
ATOM 1716 N N . ASN A 1 217 ? -11.485 -8.170 26.764 1.00 56.56 217 ASN A N 1
ATOM 1717 C CA . ASN A 1 217 ? -10.356 -8.325 27.688 1.00 56.56 217 ASN A CA 1
ATOM 1718 C C . ASN A 1 217 ? -9.301 -7.215 27.515 1.00 56.56 217 ASN A C 1
ATOM 1720 O O . ASN A 1 217 ? -8.118 -7.428 27.775 1.00 56.56 217 ASN A O 1
ATOM 1724 N N . GLY A 1 218 ? -9.707 -6.040 27.021 1.00 53.81 218 GLY A N 1
ATOM 1725 C CA . GLY A 1 218 ? -8.775 -4.975 26.650 1.00 53.81 218 GLY A CA 1
ATOM 1726 C C . GLY A 1 218 ? -7.923 -5.322 25.419 1.00 53.81 218 GLY A C 1
ATOM 1727 O O . GLY A 1 218 ? -8.115 -6.345 24.758 1.00 53.81 218 GLY A O 1
ATOM 1728 N N . SER A 1 219 ? -6.977 -4.444 25.079 1.00 48.44 219 SER A N 1
ATOM 1729 C CA . SER A 1 219 ? -6.177 -4.519 23.843 1.00 48.44 219 SER A CA 1
ATOM 1730 C C . SER A 1 219 ? -5.126 -5.640 23.803 1.00 48.44 219 SER A C 1
ATOM 1732 O O . SER A 1 219 ? -4.352 -5.701 22.849 1.00 48.44 219 SER A O 1
ATOM 1734 N N . GLU A 1 220 ? -5.073 -6.506 24.818 1.00 45.56 220 GLU A N 1
ATOM 1735 C CA . GLU A 1 220 ? -4.016 -7.512 25.010 1.00 45.56 220 GLU A CA 1
ATOM 1736 C C . GLU A 1 220 ? -4.347 -8.898 24.432 1.00 45.56 220 GLU A C 1
ATOM 1738 O O . GLU A 1 220 ? -3.483 -9.771 24.388 1.00 45.56 220 GLU A O 1
ATOM 1743 N N . THR A 1 221 ? -5.576 -9.130 23.956 1.00 47.97 221 THR A N 1
ATOM 1744 C CA . THR A 1 221 ? -5.930 -10.421 23.342 1.00 47.97 221 THR A CA 1
ATOM 1745 C C . THR A 1 221 ? -5.623 -10.441 21.844 1.00 47.97 221 THR A C 1
ATOM 1747 O O . THR A 1 221 ? -6.044 -9.571 21.088 1.00 47.97 221 THR A O 1
ATOM 1750 N N . GLN A 1 222 ? -4.926 -11.484 21.387 1.00 42.25 222 GLN A N 1
ATOM 1751 C CA . GLN A 1 222 ? -4.518 -11.703 19.987 1.00 42.25 222 GLN A CA 1
ATOM 1752 C C . GLN A 1 222 ? -5.701 -11.689 18.989 1.00 42.25 222 GLN A C 1
ATOM 1754 O O . GLN A 1 222 ? -5.534 -11.398 17.804 1.00 42.25 222 GLN A O 1
ATOM 1759 N N . PHE A 1 223 ? -6.905 -11.963 19.497 1.00 44.03 223 PHE A N 1
ATOM 1760 C CA . PHE A 1 223 ? -8.172 -11.993 18.774 1.00 44.03 223 PHE A CA 1
ATOM 1761 C C . PHE A 1 223 ? -8.790 -10.596 18.525 1.00 44.03 223 PHE A C 1
ATOM 1763 O O . PHE A 1 223 ? -9.335 -10.319 17.455 1.00 44.03 223 PHE A O 1
ATOM 1770 N N . ALA A 1 224 ? -8.633 -9.678 19.485 1.00 44.53 224 ALA A N 1
ATOM 1771 C CA . ALA A 1 224 ? -9.020 -8.275 19.358 1.00 44.53 224 ALA A CA 1
ATOM 1772 C C . ALA A 1 224 ? -8.268 -7.576 18.212 1.00 44.53 224 ALA A C 1
ATOM 1774 O O . ALA A 1 224 ? -8.854 -6.827 17.441 1.00 44.53 224 ALA A O 1
ATOM 1775 N N . GLN A 1 225 ? -6.969 -7.843 18.071 1.00 45.03 225 GLN A N 1
ATOM 1776 C CA . GLN A 1 225 ? -6.104 -7.146 17.114 1.00 45.03 225 GLN A CA 1
ATOM 1777 C C . GLN A 1 225 ? -6.311 -7.615 15.664 1.00 45.03 225 GLN A C 1
ATOM 1779 O O . GLN A 1 225 ? -6.323 -6.796 14.755 1.00 45.03 225 GLN A O 1
ATOM 1784 N N . THR A 1 226 ? -6.555 -8.910 15.446 1.00 42.97 226 THR A N 1
ATOM 1785 C CA . THR A 1 226 ? -6.746 -9.500 14.104 1.00 42.97 226 THR A CA 1
ATOM 1786 C C . THR A 1 226 ? -8.116 -9.211 13.491 1.00 42.97 226 THR A C 1
ATOM 1788 O O . THR A 1 226 ? -8.245 -9.144 12.271 1.00 42.97 226 THR A O 1
ATOM 1791 N N . THR A 1 227 ? -9.139 -9.000 14.318 1.00 45.62 227 THR A N 1
ATOM 1792 C CA . THR A 1 227 ? -10.517 -8.783 13.851 1.00 45.62 227 THR A CA 1
ATOM 1793 C C . THR A 1 227 ? -10.861 -7.296 13.661 1.00 45.62 227 THR A C 1
ATOM 1795 O O . THR A 1 227 ? -11.827 -6.964 12.975 1.00 45.62 227 THR A O 1
ATOM 1798 N N . ILE A 1 228 ? -10.055 -6.383 14.226 1.00 44.53 228 ILE A N 1
ATOM 1799 C CA . ILE A 1 228 ? -10.206 -4.925 14.068 1.00 44.53 228 ILE A CA 1
ATOM 1800 C C . ILE A 1 228 ? -9.581 -4.400 12.757 1.00 44.53 228 ILE A C 1
ATOM 1802 O O . ILE A 1 228 ? -10.046 -3.391 12.224 1.00 44.53 228 ILE A O 1
ATOM 1806 N N . ASP A 1 229 ? -8.574 -5.074 12.200 1.00 38.53 229 ASP A N 1
ATOM 1807 C CA . ASP A 1 229 ? -7.819 -4.590 11.030 1.00 38.53 229 ASP A CA 1
ATOM 1808 C C . ASP A 1 229 ? -8.629 -4.402 9.724 1.00 38.53 229 ASP A C 1
ATOM 1810 O O . ASP A 1 229 ? -8.325 -3.473 8.971 1.00 38.53 229 ASP A O 1
ATOM 1814 N N . PRO A 1 230 ? -9.689 -5.182 9.424 1.00 41.25 230 PRO A N 1
ATOM 1815 C CA . PRO A 1 230 ? -10.561 -4.886 8.284 1.00 41.25 230 PRO A CA 1
ATOM 1816 C C . PRO A 1 230 ? -11.494 -3.689 8.533 1.00 41.25 230 PRO A C 1
ATOM 1818 O O . PRO A 1 230 ? -11.869 -2.987 7.598 1.00 41.25 230 PRO A O 1
ATOM 1821 N N . VAL A 1 231 ? -11.868 -3.429 9.791 1.00 37.19 231 VAL A N 1
ATOM 1822 C CA . VAL A 1 231 ? -12.834 -2.381 10.168 1.00 37.19 231 VAL A CA 1
ATOM 1823 C C . VAL A 1 231 ? -12.185 -0.989 10.184 1.00 37.19 231 VAL A C 1
ATOM 1825 O O . VAL A 1 231 ? -12.843 0.023 9.942 1.00 37.19 231 VAL A O 1
ATOM 1828 N N . THR A 1 232 ? -10.869 -0.903 10.390 1.00 32.91 232 THR A N 1
ATOM 1829 C CA . THR A 1 232 ? -10.110 0.359 10.405 1.00 32.91 232 THR A CA 1
ATOM 1830 C C . THR A 1 232 ? -9.893 1.007 9.038 1.00 32.91 232 THR A C 1
ATOM 1832 O O . THR A 1 232 ? -9.503 2.179 9.004 1.00 32.91 232 THR A O 1
ATOM 1835 N N . SER A 1 233 ? -10.183 0.336 7.912 1.00 34.38 233 SER A N 1
ATOM 1836 C CA . SER A 1 233 ? -10.214 1.027 6.609 1.00 34.38 233 SER A CA 1
ATOM 1837 C C . SER A 1 233 ? -11.422 1.968 6.483 1.00 34.38 233 SER A C 1
ATOM 1839 O O . SER A 1 233 ? -11.386 2.907 5.688 1.00 34.38 233 SER A O 1
ATOM 1841 N N . CYS A 1 234 ? -12.460 1.762 7.300 1.00 34.22 234 CYS A N 1
ATOM 1842 C CA . CYS A 1 234 ? -13.691 2.547 7.345 1.00 34.22 234 CYS A CA 1
ATOM 1843 C C . CYS A 1 234 ? -13.691 3.507 8.545 1.00 34.22 234 CYS A C 1
ATOM 1845 O O . CYS A 1 234 ? -14.442 3.321 9.485 1.00 34.22 234 CYS A O 1
ATOM 1847 N N . GLN A 1 235 ? -12.812 4.516 8.532 1.00 33.69 235 GLN A N 1
ATOM 1848 C CA . GLN A 1 235 ? -12.808 5.744 9.364 1.00 33.69 235 GLN A CA 1
ATOM 1849 C C . GLN A 1 235 ? -13.088 5.686 10.895 1.00 33.69 235 GLN A C 1
ATOM 1851 O O . GLN A 1 235 ? -12.994 6.727 11.550 1.00 33.69 235 GLN A O 1
ATOM 1856 N N . THR A 1 236 ? -13.299 4.540 11.542 1.00 38.41 236 THR A N 1
ATOM 1857 C CA . THR A 1 236 ? -13.299 4.405 13.005 1.00 38.41 236 THR A CA 1
ATOM 1858 C C . THR A 1 236 ? -11.881 4.099 13.471 1.00 38.41 236 THR A C 1
ATOM 1860 O O . THR A 1 236 ? -11.423 2.963 13.456 1.00 38.41 236 THR A O 1
ATOM 1863 N N . SER A 1 237 ? -11.146 5.150 13.849 1.00 37.44 237 SER A N 1
ATOM 1864 C CA . SER A 1 237 ? -9.795 5.051 14.427 1.00 37.44 237 SER A CA 1
ATOM 1865 C C . SER A 1 237 ? -9.741 3.976 15.521 1.00 37.44 237 SER A C 1
ATOM 1867 O O . SER A 1 237 ? -10.561 4.022 16.437 1.00 37.44 237 SER A O 1
ATOM 1869 N N . LEU A 1 238 ? -8.740 3.087 15.492 1.00 38.31 238 LEU A N 1
ATOM 1870 C CA . LEU A 1 238 ? -8.388 2.149 16.578 1.00 38.31 238 LEU A CA 1
ATOM 1871 C C . LEU A 1 238 ? -8.341 2.821 17.965 1.00 38.31 238 LEU A C 1
ATOM 1873 O O . LEU A 1 238 ? -8.659 2.186 18.966 1.00 38.31 238 LEU A O 1
ATOM 1877 N N . GLN A 1 239 ? -8.037 4.127 18.024 1.00 39.19 239 GLN A N 1
ATOM 1878 C CA . GLN A 1 239 ? -8.105 4.914 19.262 1.00 39.19 239 GLN A CA 1
ATOM 1879 C C . GLN A 1 239 ? -9.499 4.880 19.898 1.00 39.19 239 GLN A C 1
ATOM 1881 O O . GLN A 1 239 ? -9.611 4.932 21.111 1.00 39.19 239 GLN A O 1
ATOM 1886 N N . SER A 1 240 ? -10.566 4.791 19.103 1.00 40.81 240 SER A N 1
ATOM 1887 C CA . SER A 1 240 ? -11.935 4.718 19.611 1.00 40.81 240 SER A CA 1
ATOM 1888 C C . SER A 1 240 ? -12.252 3.373 20.273 1.00 40.81 240 SER A C 1
ATOM 1890 O O . SER A 1 240 ? -12.962 3.340 21.273 1.00 40.81 240 SER A O 1
ATOM 1892 N N . LEU A 1 241 ? -11.650 2.285 19.789 1.00 49.16 241 LEU A N 1
ATOM 1893 C CA . LEU A 1 241 ? -11.821 0.934 20.326 1.00 49.16 241 LEU A CA 1
ATOM 1894 C C . LEU A 1 241 ? -11.005 0.722 21.605 1.00 49.16 241 LEU A C 1
ATOM 1896 O O . LEU A 1 241 ? -11.513 0.127 22.547 1.00 49.16 241 LEU A O 1
ATOM 1900 N N . SER A 1 242 ? -9.796 1.292 21.687 1.00 48.62 242 SER A N 1
ATOM 1901 C CA . SER A 1 242 ? -8.998 1.323 22.925 1.00 48.62 242 SER A CA 1
ATOM 1902 C C . SER A 1 242 ? -9.563 2.263 24.000 1.00 48.62 242 SER A C 1
ATOM 1904 O O . SER A 1 242 ? -9.174 2.168 25.158 1.00 48.62 242 SER A O 1
ATOM 1906 N N . LEU A 1 243 ? -10.441 3.198 23.615 1.00 50.38 243 LEU A N 1
ATOM 1907 C CA . LEU A 1 243 ? -11.159 4.104 24.522 1.00 50.38 243 LEU A CA 1
ATOM 1908 C C . LEU A 1 243 ? -12.510 3.539 24.979 1.00 50.38 243 LEU A C 1
ATOM 1910 O O . LEU A 1 243 ? -13.124 4.127 25.866 1.00 50.38 243 LEU A O 1
ATOM 1914 N N . ASN A 1 244 ? -13.001 2.451 24.374 1.00 55.06 244 ASN A N 1
ATOM 1915 C CA . ASN A 1 244 ? -14.223 1.799 24.829 1.00 55.06 244 ASN A CA 1
ATOM 1916 C C . ASN A 1 244 ? -13.870 0.869 25.982 1.00 55.06 244 ASN A C 1
ATOM 1918 O O . ASN A 1 244 ? -13.225 -0.157 25.752 1.00 55.06 244 ASN A O 1
ATOM 1922 N N . PRO A 1 245 ? -14.279 1.198 27.212 1.00 63.25 245 PRO A N 1
ATOM 1923 C CA . PRO A 1 245 ? -13.989 0.329 28.326 1.00 63.25 245 PRO A CA 1
ATOM 1924 C C . PRO A 1 245 ? -14.807 -0.981 28.218 1.00 63.25 245 PRO A C 1
ATOM 1926 O O . PRO A 1 245 ? -15.784 -1.031 27.455 1.00 63.25 245 PRO A O 1
ATOM 1929 N N . PRO A 1 246 ? -14.400 -2.048 28.931 1.00 72.00 246 PRO A N 1
ATOM 1930 C CA . PRO A 1 246 ? -15.124 -3.318 29.020 1.00 72.00 246 PRO A CA 1
ATOM 1931 C C . PRO A 1 246 ? -16.638 -3.162 29.252 1.00 72.00 246 PRO A C 1
ATOM 1933 O O . PRO A 1 246 ? -17.102 -2.137 29.750 1.00 72.00 246 PRO A O 1
ATOM 1936 N N . LEU A 1 247 ? -17.435 -4.197 28.954 1.00 76.12 247 LEU A N 1
ATOM 1937 C CA . LEU A 1 247 ? -18.908 -4.130 29.076 1.00 76.12 247 LEU A CA 1
ATOM 1938 C C . LEU A 1 247 ? -19.383 -3.683 30.461 1.00 76.12 247 LEU A C 1
ATOM 1940 O O . LEU A 1 247 ? -20.359 -2.940 30.573 1.00 76.12 247 LEU A O 1
ATOM 1944 N N . ILE A 1 248 ? -18.679 -4.120 31.507 1.00 75.88 248 ILE A N 1
ATOM 1945 C CA . ILE A 1 248 ? -18.984 -3.739 32.885 1.00 75.88 248 ILE A CA 1
ATOM 1946 C C . ILE A 1 248 ? -18.828 -2.229 33.097 1.00 75.88 248 ILE A C 1
ATOM 1948 O O . ILE A 1 248 ? -19.685 -1.598 33.709 1.00 75.88 248 ILE A O 1
ATOM 1952 N N . ASP A 1 249 ? -17.815 -1.623 32.494 1.00 79.75 249 ASP A N 1
ATOM 1953 C CA . ASP A 1 249 ? -17.555 -0.193 32.596 1.00 79.75 249 ASP A CA 1
ATOM 1954 C C . ASP A 1 249 ? -18.532 0.624 31.741 1.00 79.75 249 ASP A C 1
ATOM 1956 O O . ASP A 1 249 ? -18.934 1.709 32.151 1.00 79.75 249 ASP A O 1
ATOM 1960 N N . GLN A 1 250 ? -18.990 0.108 30.591 1.00 83.69 250 GLN A N 1
ATOM 1961 C CA . GLN A 1 250 ? -20.089 0.737 29.837 1.00 83.69 250 GLN A CA 1
ATOM 1962 C C . GLN A 1 250 ? -21.391 0.727 30.642 1.00 83.69 250 GLN A C 1
ATOM 1964 O O . GLN A 1 250 ? -22.120 1.721 30.665 1.00 83.69 250 GLN A O 1
ATOM 1969 N N . ARG A 1 251 ? -21.669 -0.373 31.350 1.00 87.50 251 ARG A N 1
ATOM 1970 C CA . ARG A 1 251 ? -22.813 -0.457 32.260 1.00 87.50 251 ARG A CA 1
ATOM 1971 C C . ARG A 1 251 ? -22.701 0.569 33.387 1.00 87.50 251 ARG A C 1
ATOM 1973 O O . ARG A 1 251 ? -23.672 1.281 33.652 1.00 87.50 251 ARG A O 1
ATOM 1980 N N . HIS A 1 252 ? -21.531 0.671 34.020 1.00 87.00 252 HIS A N 1
ATOM 1981 C CA . HIS A 1 252 ? -21.270 1.672 35.056 1.00 87.00 252 HIS A CA 1
ATOM 1982 C C . HIS A 1 252 ? -21.416 3.094 34.518 1.00 87.00 252 HIS A C 1
ATOM 1984 O O . HIS A 1 252 ? -22.159 3.873 35.100 1.00 87.00 252 HIS A O 1
ATOM 1990 N N . ARG A 1 253 ? -20.842 3.393 33.349 1.00 89.50 253 ARG A N 1
ATOM 1991 C CA . ARG A 1 253 ? -20.955 4.697 32.686 1.00 89.50 253 ARG A CA 1
ATOM 1992 C C . ARG A 1 253 ? -22.408 5.138 32.511 1.00 89.50 253 ARG A C 1
ATOM 1994 O O . ARG A 1 253 ? -22.749 6.248 32.897 1.00 89.50 253 ARG A O 1
ATOM 2001 N N . PHE A 1 254 ? -23.282 4.291 31.967 1.00 92.88 254 PHE A N 1
ATOM 2002 C CA . PHE A 1 254 ? -24.701 4.649 31.818 1.00 92.88 254 PHE A CA 1
ATOM 2003 C C . PHE A 1 254 ? -25.398 4.808 33.174 1.00 92.88 254 PHE A C 1
ATOM 2005 O O . PHE A 1 254 ? -26.165 5.752 33.361 1.00 92.88 254 PHE A O 1
ATOM 2012 N N . THR A 1 255 ? -25.090 3.937 34.136 1.00 92.69 255 THR A N 1
ATOM 2013 C CA . THR A 1 255 ? -25.658 4.023 35.490 1.00 92.69 255 THR A CA 1
ATOM 2014 C C . THR A 1 255 ? -25.282 5.347 36.168 1.00 92.69 255 THR A C 1
ATOM 2016 O O . THR A 1 255 ? -26.155 6.054 36.671 1.00 92.69 255 THR A O 1
ATOM 2019 N N . ASP A 1 256 ? -24.007 5.735 36.098 1.00 92.31 256 ASP A N 1
ATOM 2020 C CA . ASP A 1 256 ? -23.467 6.974 36.670 1.00 92.31 256 ASP A CA 1
ATOM 2021 C C . ASP A 1 256 ? -24.020 8.233 35.980 1.00 92.31 256 ASP A C 1
ATOM 2023 O O . ASP A 1 256 ? -24.137 9.295 36.597 1.00 92.31 256 ASP A O 1
ATOM 2027 N N . LEU A 1 257 ? -24.402 8.119 34.704 1.00 94.06 257 LEU A N 1
ATOM 2028 C CA . LEU A 1 257 ? -25.030 9.191 33.927 1.00 94.06 257 LEU A CA 1
ATOM 2029 C C . LEU A 1 257 ? -26.558 9.263 34.102 1.00 94.06 257 LEU A C 1
ATOM 2031 O O . LEU A 1 257 ? -27.191 10.108 33.472 1.00 94.06 257 LEU A O 1
ATOM 2035 N N . GLY A 1 258 ? -27.144 8.447 34.985 1.00 93.19 258 GLY A N 1
ATOM 2036 C CA . GLY A 1 258 ? -28.549 8.558 35.390 1.00 93.19 258 GLY A CA 1
ATOM 2037 C C . GLY A 1 258 ? -29.484 7.490 34.825 1.00 93.19 258 GLY A C 1
ATOM 2038 O O . GLY A 1 258 ? -30.698 7.659 34.910 1.00 93.19 258 GLY A O 1
ATOM 2039 N N . TRP A 1 259 ? -28.958 6.393 34.272 1.00 95.62 259 TRP A N 1
ATOM 2040 C CA . TRP A 1 259 ? -29.766 5.282 33.762 1.00 95.62 259 TRP A CA 1
ATOM 2041 C C . TRP A 1 259 ? -29.907 4.151 34.804 1.00 95.62 259 TRP A C 1
ATOM 2043 O O . TRP A 1 259 ? -28.975 3.371 34.980 1.00 95.62 259 TRP A O 1
ATOM 2053 N N . PRO A 1 260 ? -31.050 4.009 35.503 1.00 91.50 260 PRO A N 1
ATOM 2054 C CA . PRO A 1 260 ? -31.248 3.004 36.553 1.00 91.50 260 PRO A CA 1
ATOM 2055 C C . PRO A 1 260 ? -31.258 1.549 36.066 1.00 91.50 260 PRO A C 1
ATOM 2057 O O . PRO A 1 260 ? -30.836 0.666 36.811 1.00 91.50 260 PRO A O 1
ATOM 2060 N N . SER A 1 261 ? -31.751 1.279 34.853 1.00 93.69 261 SER A N 1
ATOM 2061 C CA . SER A 1 261 ? -31.720 -0.060 34.253 1.00 93.69 261 SER A CA 1
ATOM 2062 C C . SER A 1 261 ? -30.820 -0.038 33.026 1.00 93.69 261 SER A C 1
ATOM 2064 O O . SER A 1 261 ? -31.058 0.724 32.089 1.00 93.69 261 SER A O 1
ATOM 2066 N N . VAL A 1 262 ? -29.763 -0.850 33.055 1.00 93.31 262 VAL A N 1
ATOM 2067 C CA . VAL A 1 262 ? -28.789 -0.983 31.968 1.00 93.31 262 VAL A CA 1
ATOM 2068 C C . VAL A 1 262 ? -28.475 -2.458 31.775 1.00 93.31 262 VAL A C 1
ATOM 2070 O O . VAL A 1 262 ? -27.981 -3.128 32.688 1.00 93.31 262 VAL A O 1
ATOM 2073 N N . HIS A 1 263 ? -28.742 -2.941 30.569 1.00 91.69 263 HIS A N 1
ATOM 2074 C CA . HIS A 1 263 ? -28.462 -4.297 30.127 1.00 91.69 263 HIS A CA 1
ATOM 2075 C C . HIS A 1 263 ? -27.447 -4.264 28.988 1.00 91.69 263 HIS A C 1
ATOM 2077 O O . HIS A 1 263 ? -27.549 -3.428 28.094 1.00 91.69 263 HIS A O 1
ATOM 2083 N N . VAL A 1 264 ? -26.454 -5.149 29.032 1.00 90.38 264 VAL A N 1
ATOM 2084 C CA . VAL A 1 264 ? -25.351 -5.183 28.063 1.00 90.38 264 VAL A CA 1
ATOM 2085 C C . VAL A 1 264 ? -25.058 -6.629 27.700 1.00 90.38 264 VAL A C 1
ATOM 2087 O O . VAL A 1 264 ? -24.865 -7.445 28.600 1.00 90.38 264 VAL A O 1
ATOM 2090 N N . GLN A 1 265 ? -25.017 -6.934 26.404 1.00 90.06 265 GLN A N 1
ATOM 2091 C CA . GLN A 1 265 ? -24.695 -8.263 25.874 1.00 90.06 265 GLN A CA 1
ATOM 2092 C C . GLN A 1 265 ? -23.869 -8.149 24.593 1.00 90.06 265 GLN A C 1
ATOM 2094 O O . GLN A 1 265 ? -24.012 -7.188 23.836 1.00 90.06 265 GLN A O 1
ATOM 2099 N N . SER A 1 266 ? -23.017 -9.138 24.338 1.00 90.38 266 SER A N 1
ATOM 2100 C CA . SER A 1 266 ? -22.322 -9.294 23.058 1.00 90.38 266 SER A CA 1
ATOM 2101 C C . SER A 1 266 ? -23.284 -9.733 21.951 1.00 90.38 266 SER A C 1
ATOM 2103 O O . SER A 1 266 ? -24.315 -10.356 22.216 1.00 90.38 266 SER A O 1
ATOM 2105 N N . LEU A 1 267 ? -22.948 -9.462 20.689 1.00 90.69 267 LEU A N 1
ATOM 2106 C CA . LEU A 1 267 ? -23.761 -9.948 19.571 1.00 90.69 267 LEU A CA 1
ATOM 2107 C C . LEU A 1 267 ? -23.740 -11.477 19.475 1.00 90.69 267 LEU A C 1
ATOM 2109 O O . LEU A 1 267 ? -24.744 -12.068 19.087 1.00 90.69 267 LEU A O 1
ATOM 2113 N N . TRP A 1 268 ? -22.666 -12.138 19.915 1.00 91.00 268 TRP A N 1
ATOM 2114 C CA . TRP A 1 268 ? -22.649 -13.599 19.988 1.00 91.00 268 TRP A CA 1
ATOM 2115 C C . TRP A 1 268 ? -23.692 -14.153 20.970 1.00 91.00 268 TRP A C 1
ATOM 2117 O O . TRP A 1 268 ? -24.392 -15.118 20.660 1.00 91.00 268 TRP A O 1
ATOM 2127 N N . GLU A 1 269 ? -23.874 -13.513 22.127 1.00 90.00 269 GLU A N 1
ATOM 2128 C CA . GLU A 1 269 ? -24.952 -13.879 23.052 1.00 90.00 269 GLU A CA 1
ATOM 2129 C C . GLU A 1 269 ? -26.331 -13.668 22.402 1.00 90.00 269 GLU A C 1
ATOM 2131 O O . GLU A 1 269 ? -27.181 -14.559 22.482 1.00 90.00 269 GLU A O 1
ATOM 2136 N N . LEU A 1 270 ? -26.528 -12.565 21.665 1.00 91.25 270 LEU A N 1
ATOM 2137 C CA . LEU A 1 270 ? -27.768 -12.305 20.914 1.00 91.25 270 LEU A CA 1
ATOM 2138 C C . LEU A 1 270 ? -28.031 -13.336 19.810 1.00 91.25 270 LEU A C 1
ATOM 2140 O O . LEU A 1 270 ? -29.181 -13.715 19.592 1.00 91.25 270 LEU A O 1
ATOM 2144 N N . TRP A 1 271 ? -26.990 -13.830 19.134 1.00 89.25 271 TRP A N 1
ATOM 2145 C CA . TRP A 1 271 ? -27.115 -14.902 18.141 1.00 89.25 271 TRP A CA 1
ATOM 2146 C C . TRP A 1 271 ? -27.707 -16.179 18.752 1.00 89.25 271 TRP A C 1
ATOM 2148 O O . TRP A 1 271 ? -28.498 -16.885 18.116 1.00 89.25 271 TRP A O 1
ATOM 2158 N N . THR A 1 272 ? -27.347 -16.476 20.004 1.00 86.31 272 THR A N 1
ATOM 2159 C CA . THR A 1 272 ? -27.863 -17.645 20.727 1.00 86.31 272 THR A CA 1
ATOM 2160 C C . THR A 1 272 ? -29.254 -17.426 21.329 1.00 86.31 272 THR A C 1
ATOM 2162 O O . THR A 1 272 ? -29.998 -18.401 21.494 1.00 86.31 272 THR A O 1
ATOM 2165 N N . ASP A 1 273 ? -29.652 -16.174 21.567 1.00 89.44 273 ASP A N 1
ATOM 2166 C CA . ASP A 1 273 ? -30.947 -15.797 22.134 1.00 89.44 273 ASP A CA 1
ATOM 2167 C C . ASP A 1 273 ? -32.087 -15.909 21.104 1.00 89.44 273 ASP A C 1
ATOM 2169 O O . ASP A 1 273 ? -32.135 -15.220 20.081 1.00 89.44 273 ASP A O 1
ATOM 2173 N N . ALA A 1 274 ? -33.060 -16.774 21.399 1.00 88.62 274 ALA A N 1
ATOM 2174 C CA . ALA A 1 274 ? -34.229 -16.998 20.553 1.00 88.62 274 ALA A CA 1
ATOM 2175 C C . ALA A 1 274 ? -35.152 -15.770 20.431 1.00 88.62 274 ALA A C 1
ATOM 2177 O O . ALA A 1 274 ? -35.948 -15.719 19.495 1.00 88.62 274 ALA A O 1
ATOM 2178 N N . GLN A 1 275 ? -35.051 -14.790 21.338 1.00 87.06 275 GLN A N 1
ATOM 2179 C CA . GLN A 1 275 ? -35.792 -13.531 21.240 1.00 87.06 275 GLN A CA 1
ATOM 2180 C C . GLN A 1 275 ? -35.265 -12.616 20.129 1.00 87.06 275 GLN A C 1
ATOM 2182 O O . GLN A 1 275 ? -36.017 -11.786 19.622 1.00 87.06 275 GLN A O 1
ATOM 2187 N N . TYR A 1 276 ? -33.987 -12.743 19.765 1.00 88.56 276 TYR A N 1
ATOM 2188 C CA . TYR A 1 276 ? -33.362 -11.937 18.715 1.00 88.56 276 TYR A CA 1
ATOM 2189 C C . TYR A 1 276 ? -33.248 -12.724 17.410 1.00 88.56 276 TYR A C 1
ATOM 2191 O O . TYR A 1 276 ? -33.660 -12.235 16.350 1.00 88.56 276 TYR A O 1
ATOM 2199 N N . VAL A 1 277 ? -32.754 -13.964 17.492 1.00 89.56 277 VAL A N 1
ATOM 2200 C CA . VAL A 1 277 ? -32.550 -14.843 16.337 1.00 89.56 277 VAL A CA 1
ATOM 2201 C C . VAL A 1 277 ? -33.155 -16.220 16.600 1.00 89.56 277 VAL A C 1
ATOM 2203 O O . VAL A 1 277 ? -32.634 -17.030 17.375 1.00 89.56 277 VAL A O 1
ATOM 2206 N N . THR A 1 278 ? -34.250 -16.523 15.903 1.00 89.62 278 THR A N 1
ATOM 2207 C CA . THR A 1 278 ? -34.925 -17.824 15.990 1.00 89.62 278 THR A CA 1
ATOM 2208 C C . THR A 1 278 ? -34.075 -18.946 15.385 1.00 89.62 278 THR A C 1
ATOM 2210 O O . THR A 1 278 ? -33.217 -18.726 14.527 1.00 89.62 278 THR A O 1
ATOM 2213 N N . ALA A 1 279 ? -34.346 -20.193 15.781 1.00 86.31 279 ALA A N 1
ATOM 2214 C CA . ALA A 1 279 ? -33.654 -21.352 15.215 1.00 86.31 279 ALA A CA 1
ATOM 2215 C C . ALA A 1 279 ? -33.883 -21.505 13.697 1.00 86.31 279 ALA A C 1
ATOM 2217 O O . ALA A 1 279 ? -33.030 -22.050 13.000 1.00 86.31 279 ALA A O 1
ATOM 2218 N N . GLU A 1 280 ? -35.023 -21.039 13.183 1.00 85.38 280 GLU A N 1
ATOM 2219 C CA . GLU A 1 280 ? -35.330 -21.038 11.752 1.00 85.38 280 GLU A CA 1
ATOM 2220 C C . GLU A 1 280 ? -34.477 -20.026 10.988 1.00 85.38 280 GLU A C 1
ATOM 2222 O O . GLU A 1 280 ? -33.857 -20.393 9.993 1.00 85.38 280 GLU A O 1
ATOM 2227 N N . GLN A 1 281 ? -34.340 -18.807 11.511 1.00 85.81 281 GLN A N 1
ATOM 2228 C CA . GLN A 1 281 ? -33.476 -17.782 10.921 1.00 85.81 281 GLN A CA 1
ATOM 2229 C C . GLN A 1 281 ? -32.009 -18.231 10.873 1.00 85.81 281 GLN A C 1
ATOM 2231 O O . GLN A 1 281 ? -31.374 -18.107 9.829 1.00 85.81 281 GLN A O 1
ATOM 2236 N N . ARG A 1 282 ? -31.484 -18.847 11.945 1.00 86.19 282 ARG A N 1
ATOM 2237 C CA . ARG A 1 282 ? -30.108 -19.392 11.944 1.00 86.19 282 ARG A CA 1
ATOM 2238 C C . ARG A 1 282 ? -29.907 -20.449 10.857 1.00 86.19 282 ARG A C 1
ATOM 2240 O O . ARG A 1 282 ? -28.871 -20.457 10.199 1.00 86.19 282 ARG A O 1
ATOM 2247 N N . ARG A 1 283 ? -30.894 -21.334 10.658 1.00 82.75 283 ARG A N 1
ATOM 2248 C CA . ARG A 1 283 ? -30.852 -22.348 9.591 1.00 82.75 283 ARG A CA 1
ATOM 2249 C C . ARG A 1 283 ? -30.913 -21.707 8.208 1.00 82.75 283 ARG A C 1
ATOM 2251 O O . ARG A 1 283 ? -30.094 -22.060 7.368 1.00 82.75 283 ARG A O 1
ATOM 2258 N N . SER A 1 284 ? -31.820 -20.750 8.004 1.00 81.31 284 SER A N 1
ATOM 2259 C CA . SER A 1 284 ? -31.971 -20.033 6.732 1.00 81.31 284 SER A CA 1
ATOM 2260 C C . SER A 1 284 ? -30.676 -19.325 6.326 1.00 81.31 284 SER A C 1
ATOM 2262 O O . SER A 1 284 ? -30.233 -19.451 5.190 1.00 81.31 284 SER A O 1
ATOM 2264 N N . LEU A 1 285 ? -30.002 -18.658 7.267 1.00 78.94 285 LEU A N 1
ATOM 2265 C CA . LEU A 1 285 ? -28.709 -18.008 7.017 1.00 78.94 285 LEU A CA 1
ATOM 2266 C C . LEU A 1 285 ? -27.583 -19.002 6.700 1.00 78.94 285 LEU A C 1
ATOM 2268 O O . LEU A 1 285 ? -26.610 -18.648 6.039 1.00 78.94 285 LEU A O 1
ATOM 2272 N N . GLY A 1 286 ? -27.678 -20.242 7.185 1.00 71.00 286 GLY A N 1
ATOM 2273 C CA . GLY A 1 286 ? -26.756 -21.319 6.821 1.00 71.00 286 GLY A CA 1
ATOM 2274 C C . GLY A 1 286 ? -26.978 -21.849 5.402 1.00 71.00 286 GLY A C 1
ATOM 2275 O O . GLY A 1 286 ? -26.029 -22.319 4.782 1.00 71.00 286 GLY A O 1
ATOM 2276 N N . THR A 1 287 ? -28.209 -21.765 4.886 1.00 74.12 287 THR A N 1
ATOM 2277 C CA . THR A 1 287 ? -28.567 -22.248 3.544 1.00 74.12 287 THR A CA 1
ATOM 2278 C C . THR A 1 287 ? -28.402 -21.199 2.449 1.00 74.12 287 THR A C 1
ATOM 2280 O O . THR A 1 287 ? -28.028 -21.569 1.340 1.00 74.12 287 THR A O 1
ATOM 2283 N N . THR A 1 288 ? -28.669 -19.919 2.736 1.00 69.12 288 THR A N 1
ATOM 2284 C CA . THR A 1 288 ? -28.583 -18.836 1.739 1.00 69.12 288 THR A CA 1
ATOM 2285 C C . THR A 1 288 ? -27.134 -18.509 1.374 1.00 69.12 288 THR A C 1
ATOM 2287 O O . THR A 1 288 ? -26.830 -18.282 0.209 1.00 69.12 288 THR A O 1
ATOM 2290 N N . GLU A 1 289 ? -26.221 -18.558 2.347 1.00 69.69 289 GLU A N 1
ATOM 2291 C CA . GLU A 1 289 ? -24.800 -18.279 2.133 1.00 69.69 289 GLU A CA 1
ATOM 2292 C C . GLU A 1 289 ? -23.935 -19.345 2.837 1.00 69.69 289 GLU A C 1
ATOM 2294 O O . GLU A 1 289 ? -23.873 -19.370 4.079 1.00 69.69 289 GLU A O 1
ATOM 2299 N N . PRO A 1 290 ? -23.283 -20.254 2.077 1.00 73.12 290 PRO A N 1
ATOM 2300 C CA . PRO A 1 290 ? -22.421 -21.289 2.641 1.00 73.12 290 PRO A CA 1
ATOM 2301 C C . PRO A 1 290 ? -21.307 -20.685 3.500 1.00 73.12 290 PRO A C 1
ATOM 2303 O O . PRO A 1 290 ? -20.585 -19.791 3.065 1.00 73.12 290 PRO A O 1
ATOM 2306 N N . PHE A 1 291 ? -21.173 -21.179 4.729 1.00 77.19 291 PHE A N 1
ATOM 2307 C CA . PHE A 1 291 ? -20.181 -20.707 5.692 1.00 77.19 291 PHE A CA 1
ATOM 2308 C C . PHE A 1 291 ? -19.736 -21.866 6.582 1.00 77.19 291 PHE A C 1
ATOM 2310 O O . PHE A 1 291 ? -20.576 -22.522 7.200 1.00 77.19 291 PHE A O 1
ATOM 2317 N N . ASP A 1 292 ? -18.432 -22.117 6.638 1.00 74.44 292 ASP A N 1
ATOM 2318 C CA . ASP A 1 292 ? -17.820 -23.313 7.226 1.00 74.44 292 ASP A CA 1
ATOM 2319 C C . ASP A 1 292 ? -16.949 -23.029 8.465 1.00 74.44 292 ASP A C 1
ATOM 2321 O O . ASP A 1 292 ? -16.316 -23.946 8.981 1.00 74.44 292 ASP A O 1
ATOM 2325 N N . LYS A 1 293 ? -16.958 -21.790 8.983 1.00 78.62 293 LYS A N 1
ATOM 2326 C CA . LYS A 1 293 ? -16.150 -21.361 10.143 1.00 78.62 293 LYS A CA 1
ATOM 2327 C C . LYS A 1 293 ? -16.995 -20.776 11.288 1.00 78.62 293 LYS A C 1
ATOM 2329 O O . LYS A 1 293 ? -16.894 -19.584 11.583 1.00 78.62 293 LYS A O 1
ATOM 2334 N N . PRO A 1 294 ? -17.878 -21.559 11.935 1.00 78.38 294 PRO A N 1
ATOM 2335 C CA . PRO A 1 294 ? -18.759 -21.057 12.996 1.00 78.38 294 PRO A CA 1
ATOM 2336 C C . PRO A 1 294 ? -18.001 -20.438 14.183 1.00 78.38 294 PRO A C 1
ATOM 2338 O O . PRO A 1 294 ? -18.528 -19.532 14.828 1.00 78.38 294 PRO A O 1
ATOM 2341 N N . GLU A 1 295 ? -16.771 -20.879 14.445 1.00 81.69 295 GLU A N 1
ATOM 2342 C CA . GLU A 1 295 ? -15.883 -20.311 15.458 1.00 81.69 295 GLU A CA 1
ATOM 2343 C C . GLU A 1 295 ? -15.499 -18.868 15.123 1.00 81.69 295 GLU A C 1
ATOM 2345 O O . GLU A 1 295 ? -15.562 -18.022 16.008 1.00 81.69 295 GLU A O 1
ATOM 2350 N N . ASP A 1 296 ? -15.191 -18.564 13.857 1.00 76.88 296 ASP A N 1
ATOM 2351 C CA . ASP A 1 296 ? -14.842 -17.209 13.403 1.00 76.88 296 ASP A CA 1
ATOM 2352 C C . ASP A 1 296 ? -16.028 -16.248 13.542 1.00 76.88 296 ASP A C 1
ATOM 2354 O O . ASP A 1 296 ? -15.840 -15.087 13.898 1.00 76.88 296 ASP A O 1
ATOM 2358 N N . LEU A 1 297 ? -17.258 -16.727 13.317 1.00 81.75 297 LEU A N 1
ATOM 2359 C CA . LEU A 1 297 ? -18.473 -15.943 13.566 1.00 81.75 297 LEU A CA 1
ATOM 2360 C C . LEU A 1 297 ? -18.672 -15.690 15.062 1.00 81.75 297 LEU A C 1
ATOM 2362 O O . LEU A 1 297 ? -18.933 -14.558 15.457 1.00 81.75 297 LEU A O 1
ATOM 2366 N N . ALA A 1 298 ? -18.502 -16.715 15.902 1.00 83.56 298 ALA A N 1
ATOM 2367 C CA . ALA A 1 298 ? -18.611 -16.566 17.353 1.00 83.56 298 ALA A CA 1
ATOM 2368 C C . ALA A 1 298 ? -17.646 -15.518 17.897 1.00 83.56 298 ALA A C 1
ATOM 2370 O O . ALA A 1 298 ? -17.994 -14.653 18.701 1.00 83.56 298 ALA A O 1
ATOM 2371 N N . LEU A 1 299 ? -16.429 -15.592 17.394 1.00 79.81 299 LEU A N 1
ATOM 2372 C CA . LEU A 1 299 ? -15.343 -14.686 17.655 1.00 79.81 299 LEU A CA 1
ATOM 2373 C C . LEU A 1 299 ? -15.669 -13.261 17.163 1.00 79.81 299 LEU A C 1
ATOM 2375 O O . LEU A 1 299 ? -15.670 -12.327 17.965 1.00 79.81 299 LEU A O 1
ATOM 2379 N N . PHE A 1 300 ? -16.010 -13.080 15.885 1.00 80.38 300 PHE A N 1
ATOM 2380 C CA . PHE A 1 300 ? -16.324 -11.771 15.296 1.00 80.38 300 PHE A CA 1
ATOM 2381 C C . PHE A 1 300 ? -17.492 -11.070 16.013 1.00 80.38 300 PHE A C 1
ATOM 2383 O O . PHE A 1 300 ? -17.379 -9.898 16.377 1.00 80.38 300 PHE A O 1
ATOM 2390 N N . GLU A 1 301 ? -18.571 -11.797 16.313 1.00 84.38 301 GLU A N 1
ATOM 2391 C CA . GLU A 1 301 ? -19.741 -11.259 17.021 1.00 84.38 301 GLU A CA 1
ATOM 2392 C C . GLU A 1 301 ? -19.492 -10.997 18.512 1.00 84.38 301 GLU A C 1
ATOM 2394 O O . GLU A 1 301 ? -20.202 -10.208 19.137 1.00 84.38 301 GLU A O 1
ATOM 2399 N N . SER A 1 302 ? -18.456 -11.597 19.101 1.00 84.88 302 SER A N 1
ATOM 2400 C CA . SER A 1 302 ? -18.056 -11.309 20.484 1.00 84.88 302 SER A CA 1
ATOM 2401 C C . SER A 1 302 ? -17.367 -9.946 20.641 1.00 84.88 302 SER A C 1
ATOM 2403 O O . SER A 1 302 ? -17.182 -9.489 21.767 1.00 84.88 302 SER A O 1
ATOM 2405 N N . LEU A 1 303 ? -16.996 -9.275 19.542 1.00 81.88 303 LEU A N 1
ATOM 2406 C CA . LEU A 1 303 ? -16.367 -7.942 19.555 1.00 81.88 303 LEU A CA 1
ATOM 2407 C C . LEU A 1 303 ? -17.356 -6.789 19.417 1.00 81.88 303 LEU A C 1
ATOM 2409 O O . LEU A 1 303 ? -16.970 -5.622 19.482 1.00 81.88 303 LEU A O 1
ATOM 2413 N N . TYR A 1 304 ? -18.632 -7.095 19.222 1.00 87.06 304 TYR A N 1
ATOM 2414 C CA . TYR A 1 304 ? -19.703 -6.116 19.181 1.00 87.06 304 TYR A CA 1
ATOM 2415 C C . TYR A 1 304 ? -20.601 -6.341 20.382 1.00 87.06 304 TYR A C 1
ATOM 2417 O O . TYR A 1 304 ? -20.843 -7.477 20.786 1.00 87.06 304 TYR A O 1
ATOM 2425 N N . PHE A 1 305 ? -21.115 -5.256 20.942 1.00 90.56 305 PHE A N 1
ATOM 2426 C CA . PHE A 1 305 ? -22.106 -5.317 22.000 1.00 90.56 305 PHE A CA 1
ATOM 2427 C C . PHE A 1 305 ? -23.313 -4.458 21.671 1.00 90.56 305 PHE A C 1
ATOM 2429 O O . PHE A 1 305 ? -23.213 -3.447 20.970 1.00 90.56 305 PHE A O 1
ATOM 2436 N N . LEU A 1 306 ? -24.440 -4.870 22.236 1.00 93.12 306 LEU A N 1
ATOM 2437 C CA . LEU A 1 306 ? -25.663 -4.103 22.334 1.00 93.12 306 LEU A CA 1
ATOM 2438 C C . LEU A 1 306 ? -25.856 -3.720 23.803 1.00 93.12 306 LEU A C 1
ATOM 2440 O O . LEU A 1 306 ? -25.913 -4.584 24.681 1.00 93.12 306 LEU A O 1
ATOM 2444 N N . LEU A 1 307 ? -25.952 -2.422 24.070 1.00 93.94 307 LEU A N 1
ATOM 2445 C CA . LEU A 1 307 ? -26.344 -1.874 25.362 1.00 93.94 307 LEU A CA 1
ATOM 2446 C C . LEU A 1 307 ? -27.740 -1.276 25.237 1.00 93.94 307 LEU A C 1
ATOM 2448 O O . LEU A 1 307 ? -27.982 -0.428 24.380 1.00 93.94 307 LEU A O 1
ATOM 2452 N N . LEU A 1 308 ? -28.635 -1.705 26.122 1.00 95.38 308 LEU A N 1
ATOM 2453 C CA . LEU A 1 308 ? -29.979 -1.172 26.266 1.00 95.38 308 LEU A CA 1
ATOM 2454 C C . LEU A 1 308 ? -30.127 -0.568 27.661 1.00 95.38 308 LEU A C 1
ATOM 2456 O O . LEU A 1 308 ? -30.068 -1.277 28.666 1.00 95.38 308 LEU A O 1
ATOM 2460 N N . ALA A 1 309 ? -30.334 0.742 27.716 1.00 95.75 309 ALA A N 1
ATOM 2461 C CA . ALA A 1 309 ? -30.599 1.476 28.942 1.00 95.75 309 ALA A CA 1
ATOM 2462 C C . ALA A 1 309 ? -32.040 1.996 28.965 1.00 95.75 309 ALA A C 1
ATOM 2464 O O . ALA A 1 309 ? -32.592 2.361 27.927 1.00 95.75 309 ALA A O 1
ATOM 2465 N N . LYS A 1 310 ? -32.650 2.041 30.150 1.00 94.69 310 LYS A N 1
ATOM 2466 C CA . LYS A 1 310 ? -34.004 2.552 30.386 1.00 94.69 310 LYS A CA 1
ATOM 2467 C C . LYS A 1 310 ? -34.021 3.394 31.658 1.00 94.69 310 LYS A C 1
ATOM 2469 O O . LYS A 1 310 ? -33.447 2.995 32.673 1.00 94.69 310 LYS A O 1
ATOM 2474 N N . ASN A 1 311 ? -34.674 4.554 31.597 1.00 92.50 311 ASN A N 1
ATOM 2475 C CA . ASN A 1 311 ? -34.774 5.458 32.744 1.00 92.50 311 ASN A CA 1
ATOM 2476 C C . ASN A 1 311 ? -36.086 5.350 33.528 1.00 92.50 311 ASN A C 1
ATOM 2478 O O . ASN A 1 311 ? -36.174 5.840 34.652 1.00 92.50 311 ASN A O 1
ATOM 2482 N N . THR A 1 312 ? -37.071 4.635 32.987 1.00 85.25 312 THR A N 1
ATOM 2483 C CA . THR A 1 312 ? -38.293 4.287 33.704 1.00 85.25 312 THR A CA 1
ATOM 2484 C C . THR A 1 312 ? -38.124 2.977 34.489 1.00 85.25 312 THR A C 1
ATOM 2486 O O . THR A 1 312 ? -37.545 2.015 33.971 1.00 85.25 312 THR A O 1
ATOM 2489 N N . PRO A 1 313 ? -38.615 2.904 35.741 1.00 65.31 313 PRO A N 1
ATOM 2490 C CA . PRO A 1 313 ? -38.484 1.714 36.577 1.00 65.31 313 PRO A CA 1
ATOM 2491 C C . PRO A 1 313 ? -39.146 0.488 35.929 1.00 65.31 313 PRO A C 1
ATOM 2493 O O . PRO A 1 313 ? -40.137 0.592 35.200 1.00 65.31 313 PRO A O 1
ATOM 2496 N N . GLU A 1 314 ? -38.583 -0.694 36.172 1.00 55.62 314 GLU A N 1
ATOM 2497 C CA . GLU A 1 314 ? -39.216 -1.956 35.791 1.00 55.62 314 GLU A CA 1
ATOM 2498 C C . GLU A 1 314 ? -40.475 -2.160 36.640 1.00 55.62 314 GLU A C 1
ATOM 2500 O O . GLU A 1 314 ? -40.402 -2.303 37.860 1.00 55.62 314 GLU A O 1
ATOM 2505 N N . ASN A 1 315 ? -41.647 -2.179 35.998 1.00 41.59 315 ASN A N 1
ATOM 2506 C CA . ASN A 1 315 ? -42.829 -2.756 36.627 1.00 41.59 315 ASN A CA 1
ATOM 2507 C C . ASN A 1 315 ? -42.538 -4.239 36.884 1.00 41.59 315 ASN A C 1
ATOM 2509 O O . ASN A 1 315 ? -42.148 -4.967 35.972 1.00 41.59 315 ASN A O 1
ATOM 2513 N N . ALA A 1 316 ? -42.745 -4.672 38.126 1.00 32.88 316 ALA A N 1
ATOM 2514 C CA . ALA A 1 316 ? -42.384 -5.982 38.671 1.00 32.88 316 ALA A CA 1
ATOM 2515 C C . ALA A 1 316 ? -43.088 -7.207 38.031 1.00 32.88 316 ALA A C 1
ATOM 2517 O O . ALA A 1 316 ? -43.035 -8.301 38.591 1.00 32.88 316 ALA A O 1
ATOM 2518 N N . GLU A 1 317 ? -43.726 -7.075 36.866 1.00 30.75 317 GLU A N 1
ATOM 2519 C CA . GLU A 1 317 ? -44.496 -8.152 36.226 1.00 30.75 317 GLU A CA 1
ATOM 2520 C C . GLU A 1 317 ? -43.796 -8.855 35.054 1.00 30.75 317 GLU A C 1
ATOM 2522 O O . GLU A 1 317 ? -44.273 -9.894 34.609 1.00 30.75 317 GLU A O 1
ATOM 2527 N N . SER A 1 318 ? -42.609 -8.422 34.621 1.00 30.42 318 SER A N 1
ATOM 2528 C CA . SER A 1 318 ? -41.781 -9.199 33.682 1.00 30.42 318 SER A CA 1
ATOM 2529 C C . SER A 1 318 ? -40.645 -9.944 34.394 1.00 30.42 318 SER A C 1
ATOM 2531 O O . SER A 1 318 ? -39.495 -9.916 33.965 1.00 30.42 318 SER A O 1
ATOM 2533 N N . THR A 1 319 ? -40.957 -10.625 35.502 1.00 29.70 319 THR A N 1
ATOM 2534 C CA . THR A 1 319 ? -40.016 -11.515 36.207 1.00 29.70 319 THR A CA 1
ATOM 2535 C C . THR A 1 319 ? -40.127 -12.940 35.666 1.00 29.70 319 THR A C 1
ATOM 2537 O O . THR A 1 319 ? -40.627 -13.840 36.335 1.00 29.70 319 THR A O 1
ATOM 2540 N N . ILE A 1 320 ? -39.639 -13.171 34.451 1.00 31.50 320 ILE A N 1
ATOM 2541 C CA . ILE A 1 320 ? -39.214 -14.501 34.003 1.00 31.50 320 ILE A CA 1
ATOM 2542 C C . ILE A 1 320 ? -37.941 -14.271 33.197 1.00 31.50 320 ILE A C 1
ATOM 2544 O O . ILE A 1 320 ? -38.040 -13.789 32.079 1.00 31.50 320 ILE A O 1
ATOM 2548 N N . LEU A 1 321 ? -36.780 -14.560 33.804 1.00 32.69 321 LEU A N 1
ATOM 2549 C CA . LEU A 1 321 ? -35.472 -14.904 33.192 1.00 32.69 321 LEU A CA 1
ATOM 2550 C C . LEU A 1 321 ? -34.254 -14.534 34.066 1.00 32.69 321 LEU A C 1
ATOM 2552 O O . LEU A 1 321 ? -33.117 -14.710 33.648 1.00 32.69 321 LEU A O 1
ATOM 2556 N N . ALA A 1 322 ? -34.441 -14.164 35.335 1.00 30.12 322 ALA A N 1
ATOM 2557 C CA . ALA A 1 322 ? -33.360 -14.198 36.325 1.00 30.12 322 ALA A CA 1
ATOM 2558 C C . ALA A 1 322 ? -33.123 -15.629 36.856 1.00 30.12 322 ALA A C 1
ATOM 2560 O O . ALA A 1 322 ? -33.317 -15.891 38.041 1.00 30.12 322 ALA A O 1
ATOM 2561 N N . ARG A 1 323 ? -32.746 -16.585 35.993 1.00 29.91 323 ARG A N 1
ATOM 2562 C CA . ARG A 1 323 ? -32.199 -17.894 36.406 1.00 29.91 323 ARG A CA 1
ATOM 2563 C C . ARG A 1 323 ? -31.283 -18.475 35.330 1.00 29.91 323 ARG A C 1
ATOM 2565 O O . ARG A 1 323 ? -31.748 -19.255 34.517 1.00 29.91 323 ARG A O 1
ATOM 2572 N N . THR A 1 324 ? -29.996 -18.149 35.417 1.00 26.31 324 THR A N 1
ATOM 2573 C CA . THR A 1 324 ? -28.872 -19.110 35.394 1.00 26.31 324 THR A CA 1
ATOM 2574 C C . THR A 1 324 ? -27.587 -18.365 35.761 1.00 26.31 324 THR A C 1
ATOM 2576 O O . THR A 1 324 ? -26.746 -18.081 34.919 1.00 26.31 324 THR A O 1
ATOM 2579 N N . ASN A 1 325 ? -27.437 -18.044 37.049 1.00 27.47 325 ASN A N 1
ATOM 2580 C CA . ASN A 1 325 ? -26.109 -17.932 37.642 1.00 27.47 325 ASN A CA 1
ATOM 2581 C C . ASN A 1 325 ? -25.631 -19.359 37.919 1.00 27.47 325 ASN A C 1
ATOM 2583 O O . ASN A 1 325 ? -26.117 -20.001 38.849 1.00 27.47 325 ASN A O 1
ATOM 2587 N N . THR A 1 326 ? -24.678 -19.843 37.132 1.00 26.39 326 THR A N 1
ATOM 2588 C CA . THR A 1 326 ? -23.773 -20.910 37.559 1.00 26.39 326 THR A CA 1
ATOM 2589 C C . THR A 1 326 ? -22.363 -20.357 37.514 1.00 26.39 326 THR A C 1
ATOM 2591 O O . THR A 1 326 ? -21.715 -20.321 36.475 1.00 26.39 326 THR A O 1
ATOM 2594 N N . THR A 1 327 ? -21.907 -19.905 38.676 1.00 29.89 327 THR A N 1
ATOM 2595 C CA . THR A 1 327 ? -20.496 -19.901 39.048 1.00 29.89 327 THR A CA 1
ATOM 2596 C C . THR A 1 327 ? -19.951 -21.326 38.906 1.00 29.89 327 THR A C 1
ATOM 2598 O O . THR A 1 327 ? -20.436 -22.218 39.603 1.00 29.89 327 THR A O 1
ATOM 2601 N N . SER A 1 328 ? -18.956 -21.555 38.045 1.00 26.11 328 SER A N 1
ATOM 2602 C CA . SER A 1 328 ? -18.118 -22.759 38.116 1.00 26.11 328 SER A CA 1
ATOM 2603 C C . SER A 1 328 ? -16.646 -22.416 37.878 1.00 26.11 328 SER A C 1
ATOM 2605 O O . SER A 1 328 ? -16.236 -22.120 36.758 1.00 26.11 328 SER A O 1
ATOM 2607 N N . ASP A 1 329 ? -15.896 -22.430 38.979 1.00 30.38 329 ASP A N 1
ATOM 2608 C CA . ASP A 1 329 ? -14.564 -23.021 39.140 1.00 30.38 329 ASP A CA 1
ATOM 2609 C C . ASP A 1 329 ? -13.583 -22.936 37.956 1.00 30.38 329 ASP A C 1
ATOM 2611 O O . ASP A 1 329 ? -13.482 -23.857 37.150 1.00 30.38 329 ASP A O 1
ATOM 2615 N N . TRP A 1 330 ? -12.756 -21.884 37.944 1.00 26.77 330 TRP A N 1
ATOM 2616 C CA . TRP A 1 330 ? -11.455 -21.876 37.249 1.00 26.77 330 TRP A CA 1
ATOM 2617 C C . TRP A 1 330 ? -10.250 -21.858 38.209 1.00 26.77 330 TRP A C 1
ATOM 2619 O O . TRP A 1 330 ? -9.109 -22.013 37.780 1.00 26.77 330 TRP A O 1
ATOM 2629 N N . ASP A 1 331 ? -10.490 -21.801 39.521 1.00 26.73 331 ASP A N 1
ATOM 2630 C CA . ASP A 1 331 ? -9.457 -21.903 40.553 1.00 26.73 331 ASP A CA 1
ATOM 2631 C C . ASP A 1 331 ? -9.417 -23.320 41.134 1.00 26.73 331 ASP A C 1
ATOM 2633 O O . ASP A 1 331 ? -10.008 -23.569 42.184 1.00 26.73 331 ASP A O 1
ATOM 2637 N N . LYS A 1 332 ? -8.757 -24.262 40.439 1.00 29.55 332 LYS A N 1
ATOM 2638 C CA . LYS A 1 332 ? -8.133 -25.492 40.994 1.00 29.55 332 LYS A CA 1
ATOM 2639 C C . LYS A 1 332 ? -7.664 -26.433 39.878 1.00 29.55 332 LYS A C 1
ATOM 2641 O O . LYS A 1 332 ? -8.283 -27.461 39.633 1.00 29.55 332 LYS A O 1
ATOM 2646 N N . ILE A 1 333 ? -6.495 -26.169 39.294 1.00 27.69 333 ILE A N 1
ATOM 2647 C CA . ILE A 1 333 ? -5.579 -27.253 38.904 1.00 27.69 333 ILE A CA 1
ATOM 2648 C C . ILE A 1 333 ? -4.169 -26.849 39.341 1.00 27.69 333 ILE A C 1
ATOM 2650 O O . ILE A 1 333 ? -3.510 -26.009 38.740 1.00 27.69 333 ILE A O 1
ATOM 2654 N N . SER A 1 334 ? -3.748 -27.448 40.453 1.00 27.05 334 SER A N 1
ATOM 2655 C CA . SER A 1 334 ? -2.384 -27.426 40.971 1.00 27.05 334 SER A CA 1
ATOM 2656 C C . SER A 1 334 ? -1.454 -28.181 40.026 1.00 27.05 334 SER A C 1
ATOM 2658 O O . SER A 1 334 ? -1.722 -29.328 39.671 1.00 27.05 334 SER A O 1
ATOM 2660 N N . SER A 1 335 ? -0.318 -27.573 39.702 1.00 26.48 335 SER A N 1
ATOM 2661 C CA . SER A 1 335 ? 0.838 -28.224 39.087 1.00 26.48 335 SER A CA 1
ATOM 2662 C C . SER A 1 335 ? 1.346 -29.389 39.953 1.00 26.48 335 SER A C 1
ATOM 2664 O O . SER A 1 335 ? 1.411 -29.238 41.178 1.00 26.48 335 SER A O 1
ATOM 2666 N N . PRO A 1 336 ? 1.796 -30.511 39.366 1.00 25.75 336 PRO A N 1
ATOM 2667 C CA . PRO A 1 336 ? 2.769 -31.391 39.996 1.00 25.75 336 PRO A CA 1
ATOM 2668 C C . PRO A 1 336 ? 4.196 -31.100 39.478 1.00 25.75 336 PRO A C 1
ATOM 2670 O O . PRO A 1 336 ? 4.366 -30.671 38.334 1.00 25.75 336 PRO A O 1
ATOM 2673 N N . PRO A 1 337 ? 5.239 -31.320 40.299 1.00 28.44 337 PRO A N 1
ATOM 2674 C CA . PRO A 1 337 ? 6.624 -31.065 39.926 1.00 28.44 337 PRO A CA 1
ATOM 2675 C C . PRO A 1 337 ? 7.192 -32.244 39.127 1.00 28.44 337 PRO A C 1
ATOM 2677 O O . PRO A 1 337 ? 6.985 -33.398 39.499 1.00 28.44 337 PRO A O 1
ATOM 2680 N N . ILE A 1 338 ? 7.970 -31.970 38.078 1.00 27.12 338 ILE A N 1
ATOM 2681 C CA . ILE A 1 338 ? 8.871 -32.970 37.490 1.00 27.12 338 ILE A CA 1
ATOM 2682 C C . ILE A 1 338 ? 10.277 -32.382 37.443 1.00 27.12 338 ILE A C 1
ATOM 2684 O O . ILE A 1 338 ? 10.614 -31.532 36.622 1.00 27.12 338 ILE A O 1
ATOM 2688 N N . THR A 1 339 ? 11.086 -32.849 38.385 1.00 24.66 339 THR A N 1
ATOM 2689 C CA . THR A 1 339 ? 12.531 -32.673 38.456 1.00 24.66 339 THR A CA 1
ATOM 2690 C C . THR A 1 339 ? 13.222 -33.762 37.632 1.00 24.66 339 THR A C 1
ATOM 2692 O O . THR A 1 339 ? 12.866 -34.929 37.745 1.00 24.66 339 THR A O 1
ATOM 2695 N N . ALA A 1 340 ? 14.276 -33.354 36.918 1.00 24.59 340 ALA A N 1
ATOM 2696 C CA . ALA A 1 340 ? 15.435 -34.134 36.461 1.00 24.59 340 ALA A CA 1
ATOM 2697 C C . ALA A 1 340 ? 15.229 -35.273 35.436 1.00 24.59 340 ALA A C 1
ATOM 2699 O O . ALA A 1 340 ? 14.730 -36.344 35.757 1.00 24.59 340 ALA A O 1
ATOM 2700 N N . ALA A 1 341 ? 15.805 -35.107 34.240 1.00 22.62 341 ALA A N 1
ATOM 2701 C CA . ALA A 1 341 ? 17.117 -35.678 33.895 1.00 22.62 341 ALA A CA 1
ATOM 2702 C C . ALA A 1 341 ? 17.467 -35.372 32.424 1.00 22.62 341 ALA A C 1
ATOM 2704 O O . ALA A 1 341 ? 16.700 -35.671 31.514 1.00 22.62 341 ALA A O 1
ATOM 2705 N N . LEU A 1 342 ? 18.646 -34.789 32.200 1.00 32.38 342 LEU A N 1
ATOM 2706 C CA . LEU A 1 342 ? 19.312 -34.762 30.895 1.00 32.38 342 LEU A CA 1
ATOM 2707 C C . LEU A 1 342 ? 19.768 -36.181 30.521 1.00 32.38 342 LEU A C 1
ATOM 2709 O O . LEU A 1 342 ? 20.360 -36.848 31.372 1.00 32.38 342 LEU A O 1
ATOM 2713 N N . PRO A 1 343 ? 19.652 -36.581 29.246 1.0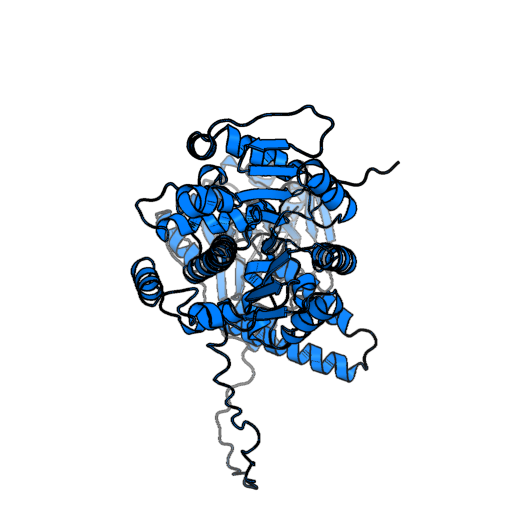0 24.48 343 PRO A N 1
ATOM 2714 C CA . PRO A 1 343 ? 20.592 -37.509 28.643 1.00 24.48 343 PRO A CA 1
ATOM 2715 C C . PRO A 1 343 ? 21.544 -36.743 27.722 1.00 24.48 343 PRO A C 1
ATOM 2717 O O . PRO A 1 343 ? 21.154 -36.149 26.718 1.00 24.48 343 PRO A O 1
ATOM 2720 N N . SER A 1 344 ? 22.817 -36.771 28.098 1.00 27.61 344 SER A N 1
ATOM 2721 C CA . SER A 1 344 ? 23.953 -36.614 27.200 1.00 27.61 344 SER A CA 1
ATOM 2722 C C . SER A 1 344 ? 24.098 -37.855 26.321 1.00 27.61 344 SER A C 1
ATOM 2724 O O . SER A 1 344 ? 24.046 -38.952 26.864 1.00 27.61 344 SER A O 1
ATOM 2726 N N . GLU A 1 345 ? 24.338 -37.661 25.025 1.00 26.47 345 GLU A N 1
ATOM 2727 C CA . GLU A 1 345 ? 25.122 -38.482 24.077 1.00 26.47 345 GLU A CA 1
ATOM 2728 C C . GLU A 1 345 ? 24.636 -38.113 22.663 1.00 26.47 345 GLU A C 1
ATOM 2730 O O . GLU A 1 345 ? 23.451 -37.918 22.446 1.00 26.47 345 GLU A O 1
ATOM 2735 N N . SER A 1 346 ? 25.440 -37.989 21.619 1.00 25.00 346 SER A N 1
ATOM 2736 C CA . SER A 1 346 ? 26.883 -38.059 21.436 1.00 25.00 346 SER A CA 1
ATOM 2737 C C . SER A 1 346 ? 27.152 -37.436 20.060 1.00 25.00 346 SER A C 1
ATOM 2739 O O . SER A 1 346 ? 26.358 -37.568 19.128 1.00 25.00 346 SER A O 1
ATOM 2741 N N . ALA A 1 347 ? 28.258 -36.709 19.942 1.00 31.55 347 ALA A N 1
ATOM 2742 C CA . ALA A 1 347 ? 28.756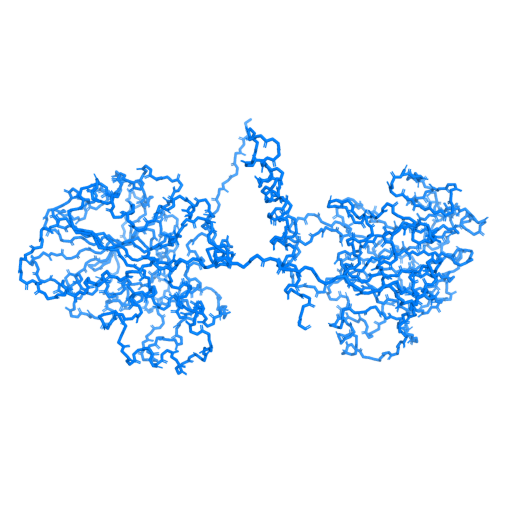 -36.238 18.663 1.00 31.55 347 ALA A CA 1
ATOM 2743 C C . ALA A 1 347 ? 29.345 -37.417 17.874 1.00 31.55 347 ALA A C 1
ATOM 2745 O O . ALA A 1 347 ? 30.229 -38.106 18.371 1.00 31.55 347 ALA A O 1
ATOM 2746 N N . ASN A 1 348 ? 28.846 -37.610 16.656 1.00 27.55 348 ASN A N 1
ATOM 2747 C CA . ASN A 1 348 ? 29.478 -38.237 15.491 1.00 27.55 348 ASN A CA 1
ATOM 2748 C C . ASN A 1 348 ? 28.503 -37.933 14.341 1.00 27.55 348 ASN A C 1
ATOM 2750 O O . ASN A 1 348 ? 27.346 -38.313 14.412 1.00 27.55 348 ASN A O 1
ATOM 2754 N N . GLY A 1 349 ? 28.803 -37.185 13.292 1.00 28.86 349 GLY A N 1
ATOM 2755 C CA . GLY A 1 349 ? 30.067 -36.942 12.633 1.00 28.86 349 GLY A CA 1
ATOM 2756 C C . GLY A 1 349 ? 29.751 -36.977 11.143 1.00 28.86 349 GLY A C 1
ATOM 2757 O O . GLY A 1 349 ? 29.813 -38.038 10.544 1.00 28.86 349 GLY A O 1
ATOM 2758 N N . LEU A 1 350 ? 29.386 -35.833 10.567 1.00 29.31 350 LEU A N 1
ATOM 2759 C CA . LEU A 1 350 ? 29.541 -35.548 9.143 1.00 29.31 350 LEU A CA 1
ATOM 2760 C C . LEU A 1 350 ? 29.988 -34.091 9.060 1.00 29.31 350 LEU A C 1
ATOM 2762 O O . LEU A 1 350 ? 29.211 -33.157 9.239 1.00 29.31 350 LEU A O 1
ATOM 2766 N N . ALA A 1 351 ? 31.300 -33.926 8.917 1.00 33.09 351 ALA A N 1
ATOM 2767 C CA . ALA A 1 351 ? 31.908 -32.665 8.554 1.00 33.09 351 ALA A CA 1
ATOM 2768 C C . ALA A 1 351 ? 31.475 -32.351 7.119 1.00 33.09 351 ALA A C 1
ATOM 2770 O O . ALA A 1 351 ? 32.040 -32.894 6.172 1.00 33.09 351 ALA A O 1
ATOM 2771 N N . GLU A 1 352 ? 30.457 -31.508 6.969 1.00 35.78 352 GLU A N 1
ATOM 2772 C CA . GLU A 1 352 ? 30.255 -30.780 5.725 1.00 35.78 352 GLU A CA 1
ATOM 2773 C C . GLU A 1 352 ? 31.101 -29.508 5.760 1.00 35.78 352 GLU A C 1
ATOM 2775 O O . GLU A 1 352 ? 31.138 -28.747 6.732 1.00 35.78 352 GLU A O 1
ATOM 2780 N N . ASP A 1 353 ? 31.864 -29.377 4.689 1.00 33.75 353 ASP A N 1
ATOM 2781 C CA . ASP A 1 353 ? 32.884 -28.390 4.403 1.00 33.75 353 ASP A CA 1
ATOM 2782 C C . ASP A 1 353 ? 32.343 -26.954 4.539 1.00 33.75 353 ASP A C 1
ATOM 2784 O O . ASP A 1 353 ? 31.629 -26.443 3.678 1.00 33.75 353 ASP A O 1
ATOM 2788 N N . LYS A 1 354 ? 32.680 -26.276 5.644 1.00 38.97 354 LYS A N 1
ATOM 2789 C CA . LYS A 1 354 ? 32.349 -24.861 5.894 1.00 38.97 354 LYS A CA 1
ATOM 2790 C C . LYS A 1 354 ? 33.239 -23.914 5.077 1.00 38.97 354 LYS A C 1
ATOM 2792 O O . LYS A 1 354 ? 33.841 -22.998 5.637 1.00 38.97 354 LYS A O 1
ATOM 2797 N N . THR A 1 355 ? 33.343 -24.131 3.768 1.00 41.75 355 THR A N 1
ATOM 2798 C CA . THR A 1 355 ? 34.058 -23.217 2.861 1.00 41.75 355 THR A CA 1
ATOM 2799 C C . THR A 1 355 ? 33.349 -22.925 1.536 1.00 41.75 355 THR A C 1
ATOM 2801 O O . THR A 1 355 ? 33.804 -22.051 0.801 1.00 41.75 355 THR A O 1
ATOM 2804 N N . SER A 1 356 ? 32.205 -23.544 1.226 1.00 54.31 356 SER A N 1
ATOM 2805 C CA . SER A 1 356 ? 31.453 -23.214 0.007 1.00 54.31 356 SER A CA 1
ATOM 2806 C C . SER A 1 356 ? 30.292 -22.261 0.299 1.00 54.31 356 SER A C 1
ATOM 2808 O O . SER A 1 356 ? 29.428 -22.574 1.116 1.00 54.31 356 SER A O 1
ATOM 2810 N N . GLY A 1 357 ? 30.256 -21.106 -0.376 1.00 64.19 357 GLY A N 1
ATOM 2811 C CA . GLY A 1 357 ? 29.103 -20.195 -0.371 1.00 64.19 357 GLY A CA 1
ATOM 2812 C C . GLY A 1 357 ? 27.808 -20.849 -0.893 1.00 64.19 357 GLY A C 1
ATOM 2813 O O . GLY A 1 357 ? 27.820 -22.022 -1.277 1.00 64.19 357 GLY A O 1
ATOM 2814 N N . PRO A 1 358 ? 26.682 -20.112 -0.927 1.00 78.44 358 PRO A N 1
ATOM 2815 C CA . PRO A 1 358 ? 25.398 -20.669 -1.353 1.00 78.44 358 PRO A CA 1
ATOM 2816 C C . PRO A 1 358 ? 25.480 -21.219 -2.784 1.00 78.44 358 PRO A C 1
ATOM 2818 O O . PRO A 1 358 ? 26.099 -20.614 -3.666 1.00 78.44 358 PRO A O 1
ATOM 2821 N N . ARG A 1 359 ? 24.844 -22.371 -3.028 1.00 85.19 359 ARG A N 1
ATOM 2822 C CA . ARG A 1 359 ? 24.756 -22.954 -4.371 1.00 85.19 359 ARG A CA 1
ATOM 2823 C C . ARG A 1 359 ? 23.946 -22.015 -5.262 1.00 85.19 359 ARG A C 1
ATOM 2825 O O . ARG A 1 359 ? 22.792 -21.729 -4.970 1.00 85.19 359 ARG A O 1
ATOM 2832 N N . VAL A 1 360 ? 24.553 -21.568 -6.357 1.00 89.69 360 VAL A N 1
ATOM 2833 C CA . VAL A 1 360 ? 23.893 -20.702 -7.338 1.00 89.69 360 VAL A CA 1
ATOM 2834 C C . VAL A 1 360 ? 23.175 -21.559 -8.376 1.00 89.69 360 VAL A C 1
ATOM 2836 O O . VAL A 1 360 ? 23.802 -22.388 -9.039 1.00 89.69 360 VAL A O 1
ATOM 2839 N N . GLU A 1 361 ? 21.868 -21.361 -8.521 1.00 94.00 361 GLU A N 1
ATOM 2840 C CA . GLU A 1 361 ? 21.055 -22.026 -9.544 1.00 94.00 361 GLU A CA 1
ATOM 2841 C C . GLU A 1 361 ? 20.989 -21.199 -10.832 1.00 94.00 361 GLU A C 1
ATOM 2843 O O . GLU A 1 361 ? 21.272 -20.004 -10.838 1.00 94.00 361 GLU A O 1
ATOM 2848 N N . SER A 1 362 ? 20.631 -21.822 -11.956 1.00 96.44 362 SER A N 1
ATOM 2849 C CA . SER A 1 362 ? 20.429 -21.092 -13.211 1.00 96.44 362 SER A CA 1
ATOM 2850 C C . SER A 1 362 ? 18.950 -20.793 -13.415 1.00 96.44 362 SER A C 1
ATOM 2852 O O . SER A 1 362 ? 18.112 -21.684 -13.284 1.00 96.44 362 SER A O 1
ATOM 2854 N N . ILE A 1 363 ? 18.633 -19.550 -13.776 1.00 97.12 363 ILE A N 1
ATOM 2855 C CA . ILE A 1 363 ? 17.262 -19.152 -14.107 1.00 97.12 363 ILE A CA 1
ATOM 2856 C C . ILE A 1 363 ? 16.783 -19.910 -15.348 1.00 97.12 363 ILE A C 1
ATOM 2858 O O . ILE A 1 363 ? 17.468 -19.960 -16.375 1.00 97.12 363 ILE A O 1
ATOM 2862 N N . ARG A 1 364 ? 15.565 -20.460 -15.268 1.00 96.19 364 ARG A N 1
ATOM 2863 C CA . ARG A 1 364 ? 14.933 -21.191 -16.374 1.00 96.19 364 ARG A CA 1
ATOM 2864 C C . ARG A 1 364 ? 14.804 -20.318 -17.625 1.00 96.19 364 ARG A C 1
ATOM 2866 O O . ARG A 1 364 ? 14.457 -19.137 -17.549 1.00 96.19 364 ARG A O 1
ATOM 2873 N N . ARG A 1 365 ? 15.030 -20.929 -18.786 1.00 97.94 365 ARG A N 1
ATOM 2874 C CA . ARG A 1 365 ? 14.863 -20.303 -20.102 1.00 97.94 365 ARG A CA 1
ATOM 2875 C C . ARG A 1 365 ? 13.646 -20.915 -20.785 1.00 97.94 365 ARG A C 1
ATOM 2877 O O . ARG A 1 365 ? 13.495 -22.135 -20.774 1.00 97.94 365 ARG A O 1
ATOM 2884 N N . VAL A 1 366 ? 12.765 -20.082 -21.323 1.00 97.00 366 VAL A N 1
ATOM 2885 C CA . VAL A 1 366 ? 11.492 -20.500 -21.918 1.00 97.00 366 VAL A CA 1
ATOM 2886 C C . VAL A 1 366 ? 11.242 -19.761 -23.226 1.00 97.00 366 VAL A C 1
ATOM 2888 O O . VAL A 1 366 ? 11.743 -18.661 -23.454 1.00 97.00 366 VAL A O 1
ATOM 2891 N N . ARG A 1 367 ? 10.437 -20.372 -24.091 1.00 97.31 367 ARG A N 1
ATOM 2892 C CA . ARG A 1 367 ? 9.909 -19.738 -25.297 1.00 97.31 367 ARG A CA 1
ATOM 2893 C C . ARG A 1 367 ? 8.410 -19.623 -25.137 1.00 97.31 367 ARG A C 1
ATOM 2895 O O . ARG A 1 367 ? 7.772 -20.595 -24.749 1.00 97.31 367 ARG A O 1
ATOM 2902 N N . ILE A 1 368 ? 7.890 -18.444 -25.433 1.00 96.06 368 ILE A N 1
ATOM 2903 C CA . ILE A 1 368 ? 6.461 -18.162 -25.417 1.00 96.06 368 ILE A CA 1
ATOM 2904 C C . ILE A 1 368 ? 6.061 -17.597 -26.771 1.00 96.06 368 ILE A C 1
ATOM 2906 O O . ILE A 1 368 ? 6.870 -16.985 -27.469 1.00 96.06 368 ILE A O 1
ATOM 2910 N N . THR A 1 369 ? 4.809 -17.816 -27.133 1.00 93.12 369 THR A N 1
ATOM 2911 C CA . THR A 1 369 ? 4.214 -17.359 -28.391 1.00 93.12 369 THR A CA 1
ATOM 2912 C C . THR A 1 369 ? 2.947 -16.543 -28.170 1.00 93.12 369 THR A C 1
ATOM 2914 O O . THR A 1 369 ? 2.489 -15.884 -29.098 1.00 93.12 369 THR A O 1
ATOM 2917 N N . SER A 1 370 ? 2.395 -16.549 -26.953 1.00 95.38 370 SER A N 1
ATOM 2918 C CA . SER A 1 370 ? 1.122 -15.903 -26.637 1.00 95.38 370 SER A CA 1
ATOM 2919 C C . SER A 1 370 ? 1.166 -15.070 -25.356 1.00 95.38 370 SER A C 1
ATOM 2921 O O . SER A 1 370 ? 1.973 -15.302 -24.456 1.00 95.38 370 SER A O 1
ATOM 2923 N N . GLU A 1 371 ? 0.229 -14.127 -25.251 1.00 96.06 371 GLU A N 1
ATOM 2924 C CA . GLU A 1 371 ? 0.008 -13.333 -24.038 1.00 96.06 371 GLU A CA 1
ATOM 2925 C C . GLU A 1 371 ? -0.419 -14.188 -22.841 1.00 96.06 371 GLU A C 1
ATOM 2927 O O . GLU A 1 371 ? -0.082 -13.866 -21.704 1.00 96.06 371 GLU A O 1
ATOM 2932 N N . SER A 1 372 ? -1.157 -15.279 -23.083 1.00 96.25 372 SER A N 1
ATOM 2933 C CA . SER A 1 372 ? -1.627 -16.178 -22.023 1.00 96.25 372 SER A CA 1
ATOM 2934 C C . SER A 1 372 ? -0.454 -16.843 -21.310 1.00 96.25 372 SER A C 1
ATOM 2936 O O . SER A 1 372 ? -0.377 -16.790 -20.088 1.00 96.25 372 SER A O 1
ATOM 2938 N N . GLU A 1 373 ? 0.508 -17.377 -22.069 1.00 96.56 373 GLU A N 1
ATOM 2939 C CA . GLU A 1 373 ? 1.724 -17.977 -21.504 1.00 96.56 373 GLU A CA 1
ATOM 2940 C C . GLU A 1 373 ? 2.531 -16.950 -20.697 1.00 96.56 373 GLU A C 1
ATOM 2942 O O . GLU A 1 373 ? 3.119 -17.283 -19.667 1.00 96.56 373 GLU A O 1
ATOM 2947 N N . PHE A 1 374 ? 2.546 -15.683 -21.129 1.00 96.88 374 PHE A N 1
ATOM 2948 C CA . PHE A 1 374 ? 3.184 -14.625 -20.352 1.00 96.88 374 PHE A CA 1
ATOM 2949 C C . PHE A 1 374 ? 2.423 -14.301 -19.058 1.00 96.88 374 PHE A C 1
ATOM 2951 O O . PHE A 1 374 ? 3.054 -14.102 -18.020 1.00 96.88 374 PHE A O 1
ATOM 2958 N N . ARG A 1 375 ? 1.083 -14.277 -19.075 1.00 95.31 375 ARG A N 1
ATOM 2959 C CA . ARG A 1 375 ? 0.272 -14.079 -17.858 1.00 95.31 375 ARG A CA 1
ATOM 2960 C C . ARG A 1 375 ? 0.519 -15.192 -16.838 1.00 95.31 375 ARG A C 1
ATOM 2962 O O . ARG A 1 375 ? 0.676 -14.881 -15.659 1.00 95.31 375 ARG A O 1
ATOM 2969 N N . ASP A 1 376 ? 0.662 -16.438 -17.285 1.00 95.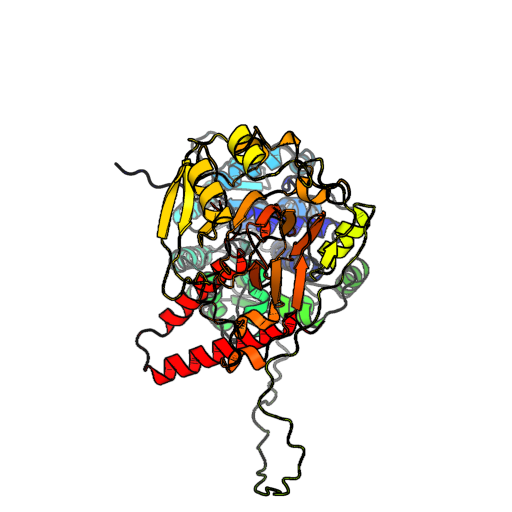12 376 ASP A N 1
ATOM 2970 C CA . ASP A 1 376 ? 1.000 -17.572 -16.413 1.00 95.12 376 ASP A CA 1
ATOM 2971 C C . ASP A 1 376 ? 2.388 -17.407 -15.772 1.00 95.12 376 ASP A C 1
ATOM 2973 O O . ASP A 1 376 ? 2.574 -17.671 -14.583 1.00 95.12 376 ASP A O 1
ATOM 2977 N N . ILE A 1 377 ? 3.367 -16.902 -16.532 1.00 95.12 377 ILE A N 1
ATOM 2978 C CA . ILE A 1 377 ? 4.704 -16.566 -16.016 1.00 95.12 377 ILE A CA 1
ATOM 2979 C C . ILE A 1 377 ? 4.635 -15.464 -14.953 1.00 95.12 377 ILE A C 1
ATOM 2981 O O . ILE A 1 377 ? 5.286 -15.571 -13.913 1.00 95.12 377 ILE A O 1
ATOM 2985 N N . VAL A 1 378 ? 3.849 -14.410 -15.190 1.00 95.12 378 VAL A N 1
ATOM 2986 C CA . VAL A 1 378 ? 3.674 -13.323 -14.216 1.00 95.12 378 VAL A CA 1
ATOM 2987 C C . VAL A 1 378 ? 2.992 -13.838 -12.946 1.00 95.12 378 VAL A C 1
ATOM 2989 O O . VAL A 1 378 ? 3.413 -13.476 -11.847 1.00 95.12 378 VAL A O 1
ATOM 2992 N N . ALA A 1 379 ? 1.991 -14.712 -13.084 1.00 92.62 379 ALA A N 1
ATOM 2993 C CA . ALA A 1 379 ? 1.275 -15.318 -11.965 1.00 92.62 379 ALA A CA 1
ATOM 2994 C C . ALA A 1 379 ? 2.158 -16.254 -11.125 1.00 92.62 379 ALA A C 1
ATOM 2996 O O . ALA A 1 379 ? 1.983 -16.327 -9.912 1.00 92.62 379 ALA A O 1
ATOM 2997 N N . SER A 1 380 ? 3.146 -16.924 -11.732 1.00 91.00 380 SER A N 1
ATOM 2998 C CA . SER A 1 380 ? 4.048 -17.825 -11.005 1.00 91.00 380 SER A CA 1
ATOM 2999 C C . SER A 1 380 ? 5.091 -17.104 -10.138 1.00 91.00 380 SER A C 1
ATOM 3001 O O . SER A 1 380 ? 5.842 -17.776 -9.436 1.00 91.00 380 SER A O 1
ATOM 3003 N N . LEU A 1 381 ? 5.207 -15.768 -10.235 1.00 89.19 381 LEU A N 1
ATOM 3004 C CA . LEU A 1 381 ? 6.113 -14.904 -9.452 1.00 89.19 381 LEU A CA 1
ATOM 3005 C C . LEU A 1 381 ? 7.594 -15.345 -9.406 1.00 89.19 381 LEU A C 1
ATOM 3007 O O . LEU A 1 381 ? 8.341 -14.950 -8.508 1.00 89.19 381 LEU A O 1
ATOM 3011 N N . GLY A 1 382 ? 8.038 -16.120 -10.398 1.00 93.94 382 GLY A N 1
ATOM 3012 C CA . GLY A 1 382 ? 9.403 -16.631 -10.513 1.00 93.94 382 GLY A CA 1
ATOM 3013 C C . GLY A 1 382 ? 10.103 -16.075 -11.755 1.00 93.94 382 GLY A C 1
ATOM 3014 O O . GLY A 1 382 ? 9.464 -15.968 -12.807 1.00 93.94 382 GLY A O 1
ATOM 3015 N N . PRO A 1 383 ? 11.400 -15.723 -11.680 1.00 97.81 383 PRO A N 1
ATOM 3016 C CA . PRO A 1 383 ? 12.114 -15.162 -12.813 1.00 97.81 383 PRO A CA 1
ATOM 3017 C C . PRO A 1 383 ? 12.295 -16.203 -13.920 1.00 97.81 383 PRO A C 1
ATOM 3019 O O . PRO A 1 383 ? 12.424 -17.408 -13.680 1.00 97.81 383 PRO A O 1
ATOM 3022 N N . CYS A 1 384 ? 12.332 -15.732 -15.161 1.00 97.94 384 CYS A N 1
ATOM 3023 C CA . CYS A 1 384 ? 12.664 -16.562 -16.313 1.00 97.94 384 CYS A CA 1
ATOM 3024 C C . CYS A 1 384 ? 13.226 -15.721 -17.454 1.00 97.94 384 CYS A C 1
ATOM 3026 O O . CYS A 1 384 ? 12.843 -14.562 -17.637 1.00 97.94 384 CYS A O 1
ATOM 3028 N N . VAL A 1 385 ? 14.099 -16.326 -18.256 1.00 98.69 385 VAL A N 1
ATOM 3029 C CA . VAL A 1 385 ? 14.551 -15.733 -19.517 1.00 98.69 385 VAL A CA 1
ATOM 3030 C C . VAL A 1 385 ? 13.632 -16.194 -20.640 1.00 98.69 385 VAL A C 1
ATOM 3032 O O . VAL A 1 385 ? 13.444 -17.392 -20.834 1.00 98.69 385 VAL A O 1
ATOM 3035 N N . LEU A 1 386 ? 13.077 -15.245 -21.380 1.00 98.19 386 LEU A N 1
ATOM 3036 C CA . LEU A 1 386 ? 12.268 -15.461 -22.569 1.00 98.19 386 LEU A CA 1
ATOM 3037 C C . LEU A 1 386 ? 13.165 -15.342 -23.803 1.00 98.19 386 LEU A C 1
ATOM 3039 O O . LEU A 1 386 ? 13.861 -14.338 -23.979 1.00 98.19 386 LEU A O 1
ATOM 3043 N N . GLU A 1 387 ? 13.140 -16.365 -24.651 1.00 97.31 387 GLU A N 1
ATOM 3044 C CA . GLU A 1 387 ? 13.977 -16.456 -25.847 1.00 97.31 387 GLU A CA 1
ATOM 3045 C C . GLU A 1 387 ? 13.161 -16.373 -27.137 1.00 97.31 387 GLU A C 1
ATOM 3047 O O . GLU A 1 387 ? 12.026 -16.844 -27.210 1.00 97.31 387 GLU A O 1
ATOM 3052 N N . GLY A 1 388 ? 13.790 -15.863 -28.199 1.00 95.12 388 GLY A N 1
ATOM 3053 C CA . GLY A 1 388 ? 13.223 -15.887 -29.552 1.00 95.12 388 GLY A CA 1
ATOM 3054 C C . GLY A 1 388 ? 12.092 -14.886 -29.785 1.00 95.12 388 GLY A C 1
ATOM 3055 O O . GLY A 1 388 ? 11.359 -15.026 -30.760 1.00 95.12 388 GLY A O 1
ATOM 3056 N N . LEU A 1 389 ? 11.952 -13.895 -28.905 1.00 95.94 389 LEU A N 1
ATOM 3057 C CA . LEU A 1 389 ? 10.988 -12.814 -29.052 1.00 95.94 389 LEU A CA 1
ATOM 3058 C C . LEU A 1 389 ? 11.509 -11.734 -30.010 1.00 95.94 389 LEU A C 1
ATOM 3060 O O . LEU A 1 389 ? 12.691 -11.388 -29.986 1.00 95.94 389 LEU A O 1
ATOM 3064 N N . ASP A 1 390 ? 10.614 -11.175 -30.825 1.00 95.38 390 ASP A N 1
ATOM 3065 C CA . ASP A 1 390 ? 10.939 -10.052 -31.704 1.00 95.38 390 ASP A CA 1
ATOM 3066 C C . ASP A 1 390 ? 10.891 -8.731 -30.926 1.00 95.38 390 ASP A C 1
ATOM 3068 O O . ASP A 1 390 ? 9.832 -8.305 -30.464 1.00 95.38 390 ASP A O 1
ATOM 3072 N N . MET A 1 391 ? 12.055 -8.096 -30.769 1.00 95.69 391 MET A N 1
ATOM 3073 C CA . MET A 1 391 ? 12.202 -6.791 -30.115 1.00 95.69 391 MET A CA 1
ATOM 3074 C C . MET A 1 391 ? 12.352 -5.633 -31.111 1.00 95.69 391 MET A C 1
ATOM 3076 O O . MET A 1 391 ? 12.733 -4.521 -30.728 1.00 95.69 391 MET A O 1
ATOM 3080 N N . GLY A 1 392 ? 12.098 -5.886 -32.395 1.00 96.12 392 GLY A N 1
ATOM 3081 C CA . GLY A 1 392 ? 12.346 -4.950 -33.478 1.00 96.12 392 GLY A CA 1
ATOM 3082 C C . GLY A 1 392 ? 13.812 -4.908 -33.914 1.00 96.12 392 GLY A C 1
ATOM 3083 O O . GLY A 1 392 ? 14.642 -5.769 -33.600 1.00 96.12 392 GLY A O 1
ATOM 3084 N N . SER A 1 393 ? 14.152 -3.870 -34.676 1.00 97.31 393 SER A N 1
ATOM 3085 C CA . SER A 1 393 ? 15.465 -3.730 -35.303 1.00 97.31 393 SER A CA 1
ATOM 3086 C C . SER A 1 393 ? 16.589 -3.302 -34.353 1.00 97.31 393 SER A C 1
ATOM 3088 O O . SER A 1 393 ? 17.765 -3.329 -34.730 1.00 97.31 393 SER A O 1
ATOM 3090 N N . CYS A 1 394 ? 16.265 -2.943 -33.109 1.00 97.06 394 CYS A N 1
ATOM 3091 C CA . CYS A 1 394 ? 17.222 -2.455 -32.118 1.00 97.06 394 CYS A CA 1
ATOM 3092 C C . CYS A 1 394 ? 18.401 -3.417 -31.875 1.00 97.06 394 CYS A C 1
ATOM 3094 O O . CYS A 1 394 ? 19.531 -2.965 -31.691 1.00 97.06 394 CYS A O 1
ATOM 3096 N N . THR A 1 395 ? 18.172 -4.732 -31.948 1.00 94.88 395 THR A N 1
ATOM 3097 C CA . THR A 1 395 ? 19.175 -5.786 -31.696 1.00 94.88 395 THR A CA 1
ATOM 3098 C C . THR A 1 395 ? 20.362 -5.753 -32.659 1.00 94.88 395 THR A C 1
ATOM 3100 O O . THR A 1 395 ? 21.463 -6.161 -32.289 1.00 94.88 395 THR A O 1
ATOM 3103 N N . HIS A 1 396 ? 20.170 -5.233 -33.874 1.00 94.50 396 HIS A N 1
ATOM 3104 C CA . HIS A 1 396 ? 21.233 -5.080 -34.869 1.00 94.50 396 HIS A CA 1
ATOM 3105 C C . HIS A 1 396 ? 21.579 -3.615 -35.158 1.00 94.50 396 HIS A C 1
ATOM 3107 O O . HIS A 1 396 ? 22.737 -3.322 -35.453 1.00 94.50 396 HIS A O 1
ATOM 3113 N N . GLN A 1 397 ? 20.616 -2.690 -35.056 1.00 96.75 397 GLN A N 1
ATOM 3114 C CA . GLN A 1 397 ? 20.850 -1.278 -35.370 1.00 96.75 397 GLN A CA 1
ATOM 3115 C C . GLN A 1 397 ? 21.575 -0.516 -34.266 1.00 96.75 397 GLN A C 1
ATOM 3117 O O . GLN A 1 397 ? 22.338 0.389 -34.582 1.00 96.75 397 GLN A O 1
ATOM 3122 N N . TRP A 1 398 ? 21.378 -0.851 -32.986 1.00 97.44 398 TRP A N 1
ATOM 3123 C CA . TRP A 1 398 ? 21.922 -0.064 -31.872 1.00 97.44 398 TRP A CA 1
ATOM 3124 C C . TRP A 1 398 ? 23.427 -0.311 -31.666 1.00 97.44 398 TRP A C 1
ATOM 3126 O O . TRP A 1 398 ? 23.874 -0.892 -30.672 1.00 97.44 398 TRP A O 1
ATOM 3136 N N . THR A 1 399 ? 24.238 0.122 -32.632 1.00 96.62 399 THR A N 1
ATOM 3137 C CA . THR A 1 399 ? 25.691 0.277 -32.503 1.00 96.62 399 THR A CA 1
ATOM 3138 C C . THR A 1 399 ? 26.038 1.564 -31.756 1.00 96.62 399 THR A C 1
ATOM 3140 O O . THR A 1 399 ? 25.191 2.456 -31.680 1.00 96.62 399 THR A O 1
ATOM 3143 N N . PRO A 1 400 ? 27.252 1.683 -31.180 1.00 96.31 400 PRO A N 1
ATOM 3144 C CA . PRO A 1 400 ? 27.709 2.938 -30.587 1.00 96.31 400 PRO A CA 1
ATOM 3145 C C . PRO A 1 400 ? 27.497 4.125 -31.534 1.00 96.31 400 PRO A C 1
ATOM 3147 O O . PRO A 1 400 ? 26.848 5.097 -31.167 1.00 96.31 400 PRO A O 1
ATOM 3150 N N . GLU A 1 401 ? 27.924 3.989 -32.788 1.00 97.06 401 GLU A N 1
ATOM 3151 C CA . GLU A 1 401 ? 27.852 5.035 -33.811 1.00 97.06 401 GLU A CA 1
ATOM 3152 C C . GLU A 1 401 ? 26.401 5.404 -34.142 1.00 97.06 401 GLU A C 1
ATOM 3154 O O . GLU A 1 401 ? 26.062 6.583 -34.248 1.00 97.06 401 GLU A O 1
ATOM 3159 N N . TYR A 1 402 ? 25.528 4.399 -34.261 1.00 98.06 402 TYR A N 1
ATOM 3160 C CA . TYR A 1 402 ? 24.105 4.612 -34.511 1.00 98.06 402 TYR A CA 1
ATOM 3161 C C . TYR A 1 402 ? 23.428 5.332 -33.343 1.00 98.06 402 TYR A C 1
ATOM 3163 O O . TYR A 1 402 ? 22.696 6.302 -33.549 1.00 98.06 402 TYR A O 1
ATOM 3171 N N . LEU A 1 403 ? 23.689 4.889 -32.108 1.00 97.56 403 LEU A N 1
ATOM 3172 C CA . LEU A 1 403 ? 23.141 5.516 -30.908 1.00 97.56 403 LEU A CA 1
ATOM 3173 C C . LEU A 1 403 ? 23.617 6.966 -30.794 1.00 97.56 403 LEU A C 1
ATOM 3175 O O . LEU A 1 403 ? 22.792 7.846 -30.557 1.00 97.56 403 LEU A O 1
ATOM 3179 N N . GLU A 1 404 ? 24.906 7.240 -31.007 1.00 96.62 404 GLU A N 1
ATOM 3180 C CA . GLU A 1 404 ? 25.451 8.603 -31.021 1.00 96.62 404 GLU A CA 1
ATOM 3181 C C . GLU A 1 404 ? 24.740 9.491 -32.044 1.00 96.62 404 GLU A C 1
ATOM 3183 O O . GLU A 1 404 ? 24.286 10.587 -31.708 1.00 96.62 404 GLU A O 1
ATOM 3188 N N . GLN A 1 405 ? 24.574 8.993 -33.271 1.00 96.75 405 GLN A N 1
ATOM 3189 C CA . GLN A 1 405 ? 23.925 9.728 -34.350 1.00 96.75 405 GLN A CA 1
ATOM 3190 C C . GLN A 1 405 ? 22.444 10.008 -34.060 1.00 96.75 405 GLN A C 1
ATOM 3192 O O . GLN A 1 405 ? 21.974 11.127 -34.268 1.00 96.75 405 GLN A O 1
ATOM 3197 N N . LYS A 1 406 ? 21.690 8.999 -33.612 1.00 97.56 406 LYS A N 1
ATOM 3198 C CA . LYS A 1 406 ? 20.228 9.080 -33.462 1.00 97.56 406 LYS A CA 1
ATOM 3199 C C . LYS A 1 406 ? 19.776 9.744 -32.170 1.00 97.56 406 LYS A C 1
ATOM 3201 O O . LYS A 1 406 ? 18.740 10.406 -32.156 1.00 97.56 406 LYS A O 1
ATOM 3206 N N . VAL A 1 407 ? 20.527 9.571 -31.085 1.00 96.44 407 VAL A N 1
ATOM 3207 C CA . VAL A 1 407 ? 20.255 10.241 -29.804 1.00 96.44 407 VAL A CA 1
ATOM 3208 C C . VAL A 1 407 ? 20.800 11.674 -29.814 1.00 96.44 407 VAL A C 1
ATOM 3210 O O . VAL A 1 407 ? 20.212 12.551 -29.174 1.00 96.44 407 VAL A O 1
ATOM 3213 N N . GLY A 1 408 ? 21.873 11.912 -30.574 1.00 95.56 408 GLY A N 1
ATOM 3214 C CA . GLY A 1 408 ? 22.567 13.187 -30.713 1.00 95.56 408 GLY A CA 1
ATOM 3215 C C . GLY A 1 408 ? 23.798 13.263 -29.811 1.00 95.56 408 GLY A C 1
ATOM 3216 O O . GLY A 1 408 ? 23.687 13.169 -28.589 1.00 95.56 408 GLY A O 1
ATOM 3217 N N . THR A 1 409 ? 24.970 13.492 -30.406 1.00 95.00 409 THR A N 1
ATOM 3218 C CA . THR A 1 409 ? 26.272 13.524 -29.714 1.00 95.00 409 THR A CA 1
ATOM 3219 C C . THR A 1 409 ? 26.299 14.512 -28.545 1.00 95.00 409 THR A C 1
ATOM 3221 O O . THR A 1 409 ? 26.774 14.171 -27.460 1.00 95.00 409 THR A O 1
ATOM 3224 N N . ASP A 1 410 ? 25.733 15.706 -28.740 1.00 95.81 410 ASP A N 1
ATOM 3225 C CA . ASP A 1 410 ? 25.747 16.796 -27.755 1.00 95.81 410 ASP A CA 1
ATOM 3226 C C . ASP A 1 410 ? 24.608 16.711 -26.735 1.00 95.81 410 ASP A C 1
ATOM 3228 O O . ASP A 1 410 ? 24.536 17.505 -25.789 1.00 95.81 410 ASP A O 1
ATOM 3232 N N . ARG A 1 411 ? 23.691 15.749 -26.899 1.00 95.00 411 ARG A N 1
ATOM 3233 C CA . ARG A 1 411 ? 22.570 15.590 -25.982 1.00 95.00 411 ARG A CA 1
ATOM 3234 C C . ARG A 1 411 ? 23.100 15.272 -24.593 1.00 95.00 411 ARG A C 1
ATOM 3236 O O . ARG A 1 411 ? 23.818 14.302 -24.390 1.00 95.00 411 ARG A O 1
ATOM 3243 N N . SER A 1 412 ? 22.702 16.063 -23.609 1.00 94.88 412 SER A N 1
ATOM 3244 C CA . SER A 1 412 ? 23.176 15.861 -22.248 1.00 94.88 412 SER A CA 1
ATOM 3245 C C . SER A 1 412 ? 22.443 14.716 -21.543 1.00 94.88 412 SER A C 1
ATOM 3247 O O . SER A 1 412 ? 21.212 14.654 -21.559 1.00 94.88 412 SER A O 1
ATOM 3249 N N . VAL A 1 413 ? 23.203 13.839 -20.887 1.00 95.38 413 VAL A N 1
ATOM 3250 C CA . VAL A 1 413 ? 22.706 12.757 -20.028 1.00 95.38 413 VAL A CA 1
ATOM 3251 C C . VAL A 1 413 ? 23.359 12.815 -18.651 1.00 95.38 413 VAL A C 1
ATOM 3253 O O . VAL A 1 413 ? 24.442 13.377 -18.495 1.00 95.38 413 VAL A O 1
ATOM 3256 N N . ILE A 1 414 ? 22.691 12.252 -17.643 1.00 94.62 414 ILE A N 1
ATOM 3257 C CA . ILE A 1 414 ? 23.229 12.120 -16.285 1.00 94.62 414 ILE A CA 1
ATOM 3258 C C . ILE A 1 414 ? 23.594 10.655 -16.068 1.00 94.62 414 ILE A C 1
ATOM 3260 O O . ILE A 1 414 ? 22.732 9.782 -16.160 1.00 94.62 414 ILE A O 1
ATOM 3264 N N . ILE A 1 415 ? 24.867 10.398 -15.785 1.00 95.81 415 ILE A N 1
ATOM 3265 C CA . ILE A 1 415 ? 25.423 9.058 -15.589 1.00 95.81 415 ILE A CA 1
ATOM 3266 C C . ILE A 1 415 ? 25.914 8.881 -14.157 1.00 95.81 415 ILE A C 1
ATOM 3268 O O . ILE A 1 415 ? 26.251 9.850 -13.478 1.00 95.81 415 ILE A O 1
ATOM 3272 N N . HIS A 1 416 ? 25.992 7.632 -13.722 1.00 95.25 416 HIS A N 1
ATOM 3273 C CA . HIS A 1 416 ? 26.718 7.225 -12.529 1.00 95.25 416 HIS A CA 1
ATOM 3274 C C . HIS A 1 416 ? 28.154 6.943 -12.966 1.00 95.25 416 HIS A C 1
ATOM 3276 O O . HIS A 1 416 ? 28.376 6.011 -13.738 1.00 95.25 416 HIS A O 1
ATOM 3282 N N . SER A 1 417 ? 29.105 7.759 -12.521 1.00 93.44 417 SER A N 1
ATOM 3283 C CA . SER A 1 417 ? 30.533 7.568 -12.790 1.00 93.44 417 SER A CA 1
ATOM 3284 C C . SER A 1 417 ? 31.237 7.037 -11.545 1.00 93.44 417 SER A C 1
ATOM 3286 O O . SER A 1 417 ? 30.996 7.538 -10.442 1.00 93.44 417 SER A O 1
ATOM 3288 N N . CYS A 1 418 ? 32.073 6.014 -11.714 1.00 90.19 418 CYS A N 1
ATOM 3289 C CA . CYS A 1 418 ? 32.791 5.340 -10.639 1.00 90.19 418 CYS A CA 1
ATOM 3290 C C . CYS A 1 418 ? 34.187 4.919 -11.108 1.00 90.19 418 CYS A C 1
ATOM 3292 O O . CYS A 1 418 ? 34.382 4.592 -12.272 1.00 90.19 418 CYS A O 1
ATOM 3294 N N . GLU A 1 419 ? 35.162 4.897 -10.202 1.00 88.56 419 GLU A N 1
ATOM 3295 C CA . GLU A 1 419 ? 36.506 4.370 -10.491 1.00 88.56 419 GLU A CA 1
ATOM 3296 C C . GLU A 1 419 ? 36.623 2.866 -10.173 1.00 88.56 419 GLU A C 1
ATOM 3298 O O . GLU A 1 419 ? 37.470 2.154 -10.725 1.00 88.56 419 GLU A O 1
ATOM 3303 N N . ALA A 1 420 ? 35.744 2.357 -9.306 1.00 87.38 420 ALA A N 1
ATOM 3304 C CA . ALA A 1 420 ? 35.689 0.955 -8.908 1.00 87.38 420 ALA A CA 1
ATOM 3305 C C . ALA A 1 420 ? 34.867 0.104 -9.892 1.00 87.38 420 ALA A C 1
ATOM 3307 O O . ALA A 1 420 ? 34.017 0.607 -10.622 1.00 87.38 420 ALA A O 1
ATOM 3308 N N . ASP A 1 421 ? 35.076 -1.214 -9.866 1.00 87.31 421 ASP A N 1
ATOM 3309 C CA . ASP A 1 421 ? 34.366 -2.182 -10.729 1.00 87.31 421 ASP A CA 1
ATOM 3310 C C . ASP A 1 421 ? 32.913 -2.437 -10.307 1.00 87.31 421 ASP A C 1
ATOM 3312 O O . ASP A 1 421 ? 32.182 -3.198 -10.947 1.00 87.31 421 ASP A O 1
ATOM 3316 N N . ARG A 1 422 ? 32.481 -1.811 -9.211 1.00 87.62 422 ARG A N 1
ATOM 3317 C CA . ARG A 1 422 ? 31.157 -1.984 -8.630 1.00 87.62 422 ARG A CA 1
ATOM 3318 C C . ARG A 1 422 ? 30.672 -0.693 -7.997 1.00 87.62 422 ARG A C 1
ATOM 3320 O O . ARG A 1 422 ? 31.386 -0.065 -7.217 1.00 87.62 422 ARG A O 1
ATOM 3327 N N . LEU A 1 423 ? 29.427 -0.349 -8.284 1.00 87.00 423 LEU A N 1
ATOM 3328 C CA . LEU A 1 423 ? 28.715 0.747 -7.646 1.00 87.00 423 LEU A CA 1
ATOM 3329 C C . LEU A 1 423 ? 28.136 0.265 -6.311 1.00 87.00 423 LEU A C 1
ATOM 3331 O O . LEU A 1 423 ? 27.583 -0.829 -6.229 1.00 87.00 423 LEU A O 1
ATOM 3335 N N . THR A 1 424 ? 28.230 1.080 -5.264 1.00 83.44 424 THR A N 1
ATOM 3336 C CA . THR A 1 424 ? 27.619 0.784 -3.962 1.00 83.44 424 THR A CA 1
ATOM 3337 C C . THR A 1 424 ? 27.000 2.028 -3.337 1.00 83.44 424 THR A C 1
ATOM 3339 O O . THR A 1 424 ? 27.587 3.112 -3.343 1.00 83.44 424 THR A O 1
ATOM 3342 N N . PHE A 1 425 ? 25.807 1.862 -2.762 1.00 76.44 425 PHE A N 1
ATOM 3343 C CA . PHE A 1 425 ? 25.143 2.903 -1.979 1.00 76.44 425 PHE A CA 1
ATOM 3344 C C . PHE A 1 425 ? 25.667 3.009 -0.545 1.00 76.44 425 PHE A C 1
ATOM 3346 O O . PHE A 1 425 ? 25.522 4.071 0.055 1.00 76.44 425 PHE A O 1
ATOM 3353 N N . ARG A 1 426 ? 26.345 1.974 -0.029 1.00 75.06 426 ARG A N 1
ATOM 3354 C CA . ARG A 1 426 ? 26.903 1.964 1.331 1.00 75.06 426 ARG A CA 1
ATOM 3355 C C . ARG A 1 426 ? 27.922 3.080 1.536 1.00 75.06 426 ARG A C 1
ATOM 3357 O O . ARG A 1 426 ? 27.837 3.841 2.491 1.00 75.06 426 ARG A O 1
ATOM 3364 N N . THR A 1 427 ? 28.900 3.163 0.637 1.00 79.62 427 THR A N 1
ATOM 3365 C CA . THR A 1 427 ? 29.949 4.196 0.656 1.00 79.62 427 THR A CA 1
ATOM 3366 C C . THR A 1 427 ? 29.684 5.310 -0.349 1.00 79.62 427 THR A C 1
ATOM 3368 O O . THR A 1 427 ? 30.438 6.278 -0.390 1.00 79.62 427 THR A O 1
ATOM 3371 N N . LYS A 1 428 ? 28.620 5.176 -1.159 1.00 84.00 428 LYS A N 1
ATOM 3372 C CA . LYS A 1 428 ? 28.274 6.086 -2.257 1.00 84.00 428 LYS A CA 1
ATOM 3373 C C . LYS A 1 428 ? 29.504 6.396 -3.119 1.00 84.00 428 LYS A C 1
ATOM 3375 O O . LYS A 1 428 ? 29.862 7.549 -3.338 1.00 84.00 428 LYS A O 1
ATOM 3380 N N . ASN A 1 429 ? 30.162 5.344 -3.603 1.00 88.75 429 ASN A N 1
ATOM 3381 C CA . ASN A 1 429 ? 31.437 5.418 -4.327 1.00 88.75 429 ASN A CA 1
ATOM 3382 C C . ASN A 1 429 ? 31.318 5.926 -5.779 1.00 88.75 429 ASN A C 1
ATOM 3384 O O . ASN A 1 429 ? 32.176 5.639 -6.612 1.00 88.75 429 ASN A O 1
ATOM 3388 N N . PHE A 1 430 ? 30.243 6.639 -6.100 1.00 91.31 430 PHE A N 1
ATOM 3389 C CA . PHE A 1 430 ? 29.954 7.129 -7.436 1.00 91.31 430 PHE A CA 1
ATOM 3390 C C . PHE A 1 430 ? 29.402 8.546 -7.392 1.00 91.31 430 PHE A C 1
ATOM 3392 O O . PHE A 1 430 ? 28.829 8.997 -6.397 1.00 91.31 430 PHE A O 1
ATOM 3399 N N . THR A 1 431 ? 29.538 9.239 -8.516 1.00 92.56 431 THR A N 1
ATOM 3400 C CA . THR A 1 431 ? 29.036 10.602 -8.693 1.00 92.56 431 THR A CA 1
ATOM 3401 C C . THR A 1 431 ? 28.050 10.670 -9.849 1.00 92.56 431 THR A C 1
ATOM 3403 O O . THR A 1 431 ? 28.150 9.920 -10.821 1.00 92.56 431 THR A O 1
ATOM 3406 N N . TYR A 1 432 ? 27.077 11.573 -9.731 1.00 93.69 432 TYR A N 1
ATOM 3407 C CA . TYR A 1 432 ? 26.179 11.905 -10.831 1.00 93.69 432 TYR A CA 1
ATOM 3408 C C . TYR A 1 432 ? 26.868 12.929 -11.727 1.00 93.69 432 TYR A C 1
ATOM 3410 O O . TYR A 1 432 ? 27.044 14.080 -11.328 1.00 93.69 432 TYR A O 1
ATOM 3418 N N . VAL A 1 433 ? 27.257 12.514 -12.930 1.00 95.12 433 VAL A N 1
ATOM 3419 C CA . VAL A 1 433 ? 27.968 13.366 -13.887 1.00 95.12 433 VAL A CA 1
ATOM 3420 C C . VAL A 1 433 ? 27.053 13.676 -15.058 1.00 95.12 433 VAL A C 1
ATOM 3422 O O . VAL A 1 433 ? 26.510 12.776 -15.695 1.00 95.12 433 VAL A O 1
ATOM 3425 N N . LYS A 1 434 ? 26.879 14.966 -15.347 1.00 95.56 434 LYS A N 1
ATOM 3426 C CA . LYS A 1 434 ? 26.197 15.430 -16.553 1.00 95.56 434 LYS A CA 1
ATOM 3427 C C . LYS A 1 434 ? 27.215 15.474 -17.696 1.00 95.56 434 LYS A C 1
ATOM 3429 O O . LYS A 1 434 ? 28.169 16.240 -17.613 1.00 95.56 434 LYS A O 1
ATOM 3434 N N . LYS A 1 435 ? 27.022 14.667 -18.741 1.00 95.44 435 LYS A N 1
ATOM 3435 C CA . LYS A 1 435 ? 27.979 14.483 -19.849 1.00 95.44 435 LYS A CA 1
ATOM 3436 C C . LYS A 1 435 ? 27.246 14.454 -21.201 1.00 95.44 435 LYS A C 1
ATOM 3438 O O . LYS A 1 435 ? 26.088 14.024 -21.230 1.00 95.44 435 LYS A O 1
ATOM 3443 N N . PRO A 1 436 ? 27.845 14.930 -22.307 1.00 97.75 436 PRO A N 1
ATOM 3444 C CA . PRO A 1 436 ? 27.313 14.695 -23.649 1.00 97.75 436 PRO A CA 1
ATOM 3445 C C . PRO A 1 436 ? 27.195 13.195 -23.945 1.00 97.75 436 PRO A C 1
ATOM 3447 O O . PRO A 1 436 ? 28.089 12.416 -23.608 1.00 97.75 436 PRO A O 1
ATOM 3450 N N . PHE A 1 437 ? 26.098 12.780 -24.576 1.00 97.62 437 PHE A N 1
ATOM 3451 C CA . PHE A 1 437 ? 25.788 11.375 -24.821 1.00 97.62 437 PHE A CA 1
ATOM 3452 C C . PHE A 1 437 ? 26.861 10.694 -25.671 1.00 97.62 437 PHE A C 1
ATOM 3454 O O . PHE A 1 437 ? 27.271 9.585 -25.342 1.00 97.62 437 PHE A O 1
ATOM 3461 N N . GLY A 1 438 ? 27.384 11.367 -26.699 1.00 97.44 438 GLY A N 1
ATOM 3462 C CA . GLY A 1 438 ? 28.443 10.787 -27.526 1.00 97.44 438 GLY A CA 1
ATOM 3463 C C . GLY A 1 438 ? 29.779 10.643 -26.805 1.00 97.44 438 GLY A C 1
ATOM 3464 O O . GLY A 1 438 ? 30.517 9.693 -27.044 1.00 97.44 438 GLY A O 1
ATOM 3465 N N . GLU A 1 439 ? 30.092 11.537 -25.867 1.00 97.50 439 GLU A N 1
ATOM 3466 C CA . GLU A 1 439 ? 31.278 11.374 -25.020 1.00 97.50 439 GLU A CA 1
ATOM 3467 C C . GLU A 1 439 ? 31.113 10.193 -24.054 1.00 97.50 439 GLU A C 1
ATOM 3469 O O . GLU A 1 439 ? 32.049 9.422 -23.857 1.00 97.50 439 GLU A O 1
ATOM 3474 N N . PHE A 1 440 ? 29.912 10.014 -23.498 1.00 97.44 440 PHE A N 1
ATOM 3475 C CA . PHE A 1 440 ? 29.578 8.861 -22.663 1.00 97.44 440 PHE A CA 1
ATOM 3476 C C . PHE A 1 440 ? 29.667 7.534 -23.434 1.00 97.44 440 PHE A C 1
ATOM 3478 O O . PHE A 1 440 ? 30.325 6.615 -22.952 1.00 97.44 440 PHE A O 1
ATOM 3485 N N . ILE A 1 441 ? 29.065 7.431 -24.627 1.00 97.62 441 ILE A N 1
ATOM 3486 C CA . ILE A 1 441 ? 29.086 6.201 -25.438 1.00 97.62 441 ILE A CA 1
ATOM 3487 C C . ILE A 1 441 ? 30.517 5.809 -25.828 1.00 97.62 441 ILE A C 1
ATOM 3489 O O . ILE A 1 441 ? 30.912 4.656 -25.629 1.00 97.62 441 ILE A O 1
ATOM 3493 N N . ARG A 1 442 ? 31.331 6.762 -26.301 1.00 96.81 442 ARG A N 1
ATOM 3494 C CA . ARG A 1 442 ? 32.752 6.508 -26.588 1.00 96.81 442 ARG A CA 1
ATOM 3495 C C . ARG A 1 442 ? 33.510 6.054 -25.346 1.00 96.81 442 ARG A C 1
ATOM 3497 O O . ARG A 1 442 ? 34.275 5.096 -25.424 1.00 96.81 442 ARG A O 1
ATOM 3504 N N . GLY A 1 443 ? 33.260 6.698 -24.209 1.00 95.88 443 GLY A N 1
ATOM 3505 C CA . GLY A 1 443 ? 33.863 6.345 -22.931 1.00 95.88 443 GLY A CA 1
ATOM 3506 C C . GLY A 1 443 ? 33.570 4.906 -22.510 1.00 95.88 443 GLY A C 1
ATOM 3507 O O . GLY A 1 443 ? 34.502 4.139 -22.273 1.00 95.88 443 GLY A O 1
ATOM 3508 N N . VAL A 1 444 ? 32.300 4.482 -22.482 1.00 95.38 444 VAL A N 1
ATOM 3509 C CA . VAL A 1 444 ? 31.953 3.094 -22.106 1.00 95.38 444 VAL A CA 1
ATOM 3510 C C . VAL A 1 444 ? 32.514 2.064 -23.088 1.00 95.38 444 VAL A C 1
ATOM 3512 O O . VAL A 1 444 ? 32.916 0.981 -22.664 1.00 95.38 444 VAL A O 1
ATOM 3515 N N . CYS A 1 445 ? 32.618 2.399 -24.379 1.00 94.38 445 CYS A N 1
ATOM 3516 C CA . CYS A 1 445 ? 33.277 1.543 -25.371 1.00 94.38 445 CYS A CA 1
ATOM 3517 C C . CYS A 1 445 ? 34.787 1.406 -25.121 1.00 94.38 445 CYS A C 1
ATOM 3519 O O . CYS A 1 445 ? 35.366 0.368 -25.430 1.00 94.38 445 CYS A O 1
ATOM 3521 N N . GLN A 1 446 ? 35.412 2.426 -24.530 1.00 94.69 446 GLN A N 1
ATOM 3522 C CA . GLN A 1 446 ? 36.818 2.432 -24.112 1.00 94.69 446 GLN A CA 1
ATOM 3523 C C . GLN A 1 446 ? 37.035 1.846 -22.704 1.00 94.69 446 GLN A C 1
ATOM 3525 O O . GLN A 1 446 ? 38.163 1.823 -22.218 1.00 94.69 446 GLN A O 1
ATOM 3530 N N . GLY A 1 447 ? 35.978 1.349 -22.053 1.00 93.00 447 GLY A N 1
ATOM 3531 C CA . GLY A 1 447 ? 36.053 0.742 -20.724 1.00 93.00 447 GLY A CA 1
ATOM 3532 C C . GLY A 1 447 ? 35.809 1.704 -19.558 1.00 93.00 447 GLY A C 1
ATOM 3533 O O . GLY A 1 447 ? 36.087 1.340 -18.417 1.00 93.00 447 GLY A O 1
ATOM 3534 N N . GLU A 1 448 ? 35.270 2.906 -19.801 1.00 94.44 448 GLU A N 1
ATOM 3535 C CA . GLU A 1 448 ? 34.838 3.814 -18.730 1.00 94.44 448 GLU A CA 1
ATOM 3536 C C . GLU A 1 448 ? 33.786 3.120 -17.852 1.00 94.44 448 GLU A C 1
ATOM 3538 O O . GLU A 1 448 ? 32.724 2.702 -18.327 1.00 94.44 448 GLU A O 1
ATOM 3543 N N . LYS A 1 449 ? 34.070 3.017 -16.551 1.00 94.50 449 LYS A N 1
ATOM 3544 C CA . LYS A 1 449 ? 33.202 2.386 -15.549 1.00 94.50 449 LYS A CA 1
ATOM 3545 C C . LYS A 1 449 ? 32.053 3.320 -15.180 1.00 94.50 449 LYS A C 1
ATOM 3547 O O . LYS A 1 449 ? 32.025 3.965 -14.133 1.00 94.50 449 LYS A O 1
ATOM 3552 N N . SER A 1 450 ? 31.095 3.415 -16.089 1.00 95.06 450 SER A N 1
ATOM 3553 C CA . SER A 1 450 ? 29.937 4.281 -15.933 1.00 95.06 450 SER A CA 1
ATOM 3554 C C . SER A 1 450 ? 28.636 3.598 -16.325 1.00 95.06 450 SER A C 1
ATOM 3556 O O . SER A 1 450 ? 28.606 2.614 -17.070 1.00 95.06 450 SER A O 1
ATOM 3558 N N . TYR A 1 451 ? 27.544 4.117 -15.771 1.00 96.44 451 TYR A N 1
ATOM 3559 C CA . TYR A 1 451 ? 26.211 3.564 -15.935 1.00 96.44 451 TYR A CA 1
ATOM 3560 C C . TYR A 1 451 ? 25.157 4.655 -16.139 1.00 96.44 451 TYR A C 1
ATOM 3562 O O . TYR A 1 451 ? 25.002 5.571 -15.328 1.00 96.44 451 TYR A O 1
ATOM 3570 N N . LEU A 1 452 ? 24.373 4.511 -17.201 1.00 96.94 452 LEU A N 1
ATOM 3571 C CA . LEU A 1 452 ? 23.196 5.311 -17.495 1.00 96.94 452 LEU A CA 1
ATOM 3572 C C . LEU A 1 452 ? 21.934 4.506 -17.183 1.00 96.94 452 LEU A C 1
ATOM 3574 O O . LEU A 1 452 ? 21.697 3.455 -17.774 1.00 96.94 452 LEU A O 1
ATOM 3578 N N . ARG A 1 453 ? 21.084 5.076 -16.328 1.00 96.25 453 ARG A N 1
ATOM 3579 C CA . ARG A 1 453 ? 19.644 4.808 -16.285 1.00 96.25 453 ARG A CA 1
ATOM 3580 C C . ARG A 1 453 ? 18.957 6.079 -16.752 1.00 96.25 453 ARG A C 1
ATOM 3582 O O . ARG A 1 453 ? 19.096 7.106 -16.087 1.00 96.25 453 ARG A O 1
ATOM 3589 N N . SER A 1 454 ? 18.261 6.035 -17.882 1.00 96.88 454 SER A N 1
ATOM 3590 C CA . SER A 1 454 ? 17.607 7.239 -18.382 1.00 96.88 454 SER A CA 1
ATOM 3591 C C . SER A 1 454 ? 16.527 7.752 -17.426 1.00 96.88 454 SER A C 1
ATOM 3593 O O . SER A 1 454 ? 15.920 7.004 -16.659 1.00 96.88 454 SER A O 1
ATOM 3595 N N . VAL A 1 455 ? 16.292 9.058 -17.487 1.00 95.38 455 VAL A N 1
ATOM 3596 C CA . VAL A 1 455 ? 15.220 9.767 -16.783 1.00 95.38 455 VAL A CA 1
ATOM 3597 C C . VAL A 1 455 ? 14.435 10.597 -17.799 1.00 95.38 455 VAL A C 1
ATOM 3599 O O . VAL A 1 455 ? 14.914 10.809 -18.916 1.00 95.38 455 VAL A O 1
ATOM 3602 N N . SER A 1 456 ? 13.243 11.070 -17.424 1.00 94.06 456 SER A N 1
ATOM 3603 C CA . SER A 1 456 ? 12.438 11.932 -18.300 1.00 94.06 456 SER A CA 1
ATOM 3604 C C . SER A 1 456 ? 13.233 13.153 -18.761 1.00 94.06 456 SER A C 1
ATOM 3606 O O . SER A 1 456 ? 13.853 13.826 -17.941 1.00 94.06 456 SER A O 1
ATOM 3608 N N . THR A 1 457 ? 13.202 13.463 -20.058 1.00 88.75 457 THR A N 1
ATOM 3609 C CA . THR A 1 457 ? 13.905 14.637 -20.608 1.00 88.75 457 THR A CA 1
ATOM 3610 C C . THR A 1 457 ? 13.220 15.947 -20.251 1.00 88.75 457 THR A C 1
ATOM 3612 O O . THR A 1 457 ? 13.892 16.960 -20.072 1.00 88.75 457 THR A O 1
ATOM 3615 N N . SER A 1 458 ? 11.891 15.934 -20.139 1.00 86.75 458 SER A N 1
ATOM 3616 C CA . SER A 1 458 ? 11.091 17.123 -19.856 1.00 86.75 458 SER A CA 1
ATOM 3617 C C . SER A 1 458 ? 10.993 17.406 -18.359 1.00 86.75 458 SER A C 1
ATOM 3619 O O . SER A 1 458 ? 11.211 18.539 -17.935 1.00 86.75 458 SER A O 1
ATOM 3621 N N . GLN A 1 459 ? 10.667 16.396 -17.542 1.00 87.75 459 GLN A N 1
ATOM 3622 C CA . GLN A 1 459 ? 10.483 16.566 -16.097 1.00 87.75 459 GLN A CA 1
ATOM 3623 C C . GLN A 1 459 ? 10.994 15.351 -15.293 1.00 87.75 459 GLN A C 1
ATOM 3625 O O . GLN A 1 459 ? 10.185 14.575 -14.773 1.00 87.75 459 GLN A O 1
ATOM 3630 N N . PRO A 1 460 ? 12.326 15.211 -15.101 1.00 87.44 460 PRO A N 1
ATOM 3631 C CA . PRO A 1 460 ? 12.947 14.073 -14.408 1.00 87.44 460 PRO A CA 1
ATOM 3632 C C . PRO A 1 460 ? 12.398 13.775 -13.005 1.00 87.44 460 PRO A C 1
ATOM 3634 O O . PRO A 1 460 ? 12.434 12.636 -12.563 1.00 87.44 460 PRO A O 1
ATOM 3637 N N . GLY A 1 461 ? 11.907 14.794 -12.289 1.00 87.81 461 GLY A N 1
ATOM 3638 C CA . GLY A 1 461 ? 11.367 14.664 -10.929 1.00 87.81 461 GLY A CA 1
ATOM 3639 C C . GLY A 1 461 ? 9.841 14.548 -10.846 1.00 87.81 461 GLY A C 1
ATOM 3640 O O . GLY A 1 461 ? 9.295 14.587 -9.740 1.00 87.81 461 GLY A O 1
ATOM 3641 N N . LYS A 1 462 ? 9.144 14.465 -11.987 1.00 88.25 462 LYS A N 1
ATOM 3642 C CA . LYS A 1 462 ? 7.672 14.391 -12.052 1.00 88.25 462 LYS A CA 1
ATOM 3643 C C . LYS A 1 462 ? 7.161 13.249 -12.920 1.00 88.25 462 LYS A C 1
ATOM 3645 O O . LYS A 1 462 ? 6.127 12.682 -12.582 1.00 88.25 462 LYS A O 1
ATOM 3650 N N . HIS A 1 463 ? 7.861 12.912 -14.000 1.00 92.50 463 HIS A N 1
ATOM 3651 C CA . HIS A 1 463 ? 7.409 11.892 -14.937 1.00 92.50 463 HIS A CA 1
ATOM 3652 C C . HIS A 1 463 ? 8.371 10.705 -14.993 1.00 92.50 463 HIS A C 1
ATOM 3654 O O . HIS A 1 463 ? 9.583 10.921 -15.096 1.00 92.50 463 HIS A O 1
ATOM 3660 N N . PRO A 1 464 ? 7.850 9.462 -14.979 1.00 95.94 464 PRO A N 1
ATOM 3661 C CA . PRO A 1 464 ? 8.661 8.295 -15.294 1.00 95.94 464 PRO A CA 1
ATOM 3662 C C . PRO A 1 464 ? 9.229 8.431 -16.706 1.00 95.94 464 PRO A C 1
ATOM 3664 O O . PRO A 1 464 ? 8.630 9.085 -17.567 1.00 95.94 464 PRO A O 1
ATOM 3667 N N . THR A 1 465 ? 10.396 7.840 -16.947 1.00 96.75 465 THR A N 1
ATOM 3668 C CA . THR A 1 465 ? 10.987 7.836 -18.287 1.00 96.75 465 THR A CA 1
ATOM 3669 C C . THR A 1 465 ? 10.232 6.873 -19.200 1.00 96.75 465 THR A C 1
ATOM 3671 O O . THR A 1 465 ? 9.868 5.777 -18.781 1.00 96.75 465 THR A O 1
ATOM 3674 N N . ILE A 1 466 ? 9.980 7.303 -20.430 1.00 97.56 466 ILE A N 1
ATOM 3675 C CA . ILE A 1 466 ? 9.304 6.540 -21.478 1.00 97.56 466 ILE A CA 1
ATOM 3676 C C . ILE A 1 466 ? 10.176 6.662 -22.724 1.00 97.56 466 ILE A C 1
ATOM 3678 O O . ILE A 1 466 ? 10.394 7.783 -23.191 1.00 97.56 466 ILE A O 1
ATOM 3682 N N . LEU A 1 467 ? 10.706 5.545 -23.226 1.00 97.19 467 LEU A N 1
ATOM 3683 C CA . LEU A 1 467 ? 11.655 5.495 -24.342 1.00 97.19 467 LEU A CA 1
ATOM 3684 C C . LEU A 1 467 ? 11.145 6.277 -25.560 1.00 97.19 467 LEU A C 1
ATOM 3686 O O . LEU A 1 467 ? 11.888 7.069 -26.131 1.00 97.19 467 LEU A O 1
ATOM 3690 N N . GLU A 1 468 ? 9.866 6.125 -25.896 1.00 95.94 468 GLU A N 1
ATOM 3691 C CA . GLU A 1 468 ? 9.200 6.763 -27.033 1.00 95.94 468 GLU A CA 1
ATOM 3692 C C . GLU A 1 468 ? 9.223 8.287 -26.938 1.00 95.94 468 GLU A C 1
ATOM 3694 O O . GLU A 1 468 ? 9.481 8.987 -27.917 1.00 95.94 468 GLU A O 1
ATOM 3699 N N . ARG A 1 469 ? 8.992 8.809 -25.732 1.00 95.81 469 ARG A N 1
ATOM 3700 C CA . ARG A 1 469 ? 8.968 10.248 -25.463 1.00 95.81 469 ARG A CA 1
ATOM 3701 C C . ARG A 1 469 ? 10.374 10.810 -25.298 1.00 95.81 469 ARG A C 1
ATOM 3703 O O . ARG A 1 469 ? 10.675 11.901 -25.775 1.00 95.81 469 ARG A O 1
ATOM 3710 N N . ASP A 1 470 ? 11.216 10.101 -24.556 1.00 96.75 470 ASP A N 1
ATOM 3711 C CA . ASP A 1 470 ? 12.502 10.616 -24.110 1.00 96.75 470 ASP A CA 1
ATOM 3712 C C . ASP A 1 470 ? 13.604 10.353 -25.148 1.00 96.75 470 ASP A C 1
ATOM 3714 O O . ASP A 1 470 ? 14.554 11.124 -25.217 1.00 96.75 470 ASP A O 1
ATOM 3718 N N . PHE A 1 471 ? 13.495 9.332 -26.000 1.00 97.00 471 PHE A N 1
ATOM 3719 C CA . PHE A 1 471 ? 14.470 8.983 -27.044 1.00 97.00 471 PHE A CA 1
ATOM 3720 C C . PHE A 1 471 ? 13.792 8.695 -28.399 1.00 97.00 471 PHE A C 1
ATOM 3722 O O . PHE A 1 471 ? 14.000 7.630 -28.983 1.00 97.00 471 PHE A O 1
ATOM 3729 N N . PRO A 1 472 ? 13.034 9.658 -28.962 1.00 96.25 472 PRO A N 1
ATOM 3730 C CA . PRO A 1 472 ? 12.230 9.438 -30.168 1.00 96.25 472 PRO A CA 1
ATOM 3731 C C . PRO A 1 472 ? 13.054 9.004 -31.390 1.00 96.25 472 PRO A C 1
ATOM 3733 O O . PRO A 1 472 ? 12.548 8.286 -32.244 1.00 96.25 472 PRO A O 1
ATOM 3736 N N . GLY A 1 473 ? 14.335 9.390 -31.463 1.00 97.00 473 GLY A N 1
ATOM 3737 C CA . GLY A 1 473 ? 15.230 9.039 -32.572 1.00 97.00 473 GLY A CA 1
ATOM 3738 C C . GLY A 1 473 ? 15.600 7.554 -32.672 1.00 97.00 473 GLY A C 1
ATOM 3739 O O . GLY A 1 473 ? 16.028 7.131 -33.741 1.00 97.00 473 GLY A O 1
ATOM 3740 N N . ILE A 1 474 ? 15.431 6.783 -31.591 1.00 97.75 474 ILE A N 1
ATOM 3741 C CA . ILE A 1 474 ? 15.689 5.329 -31.542 1.00 97.75 474 ILE A CA 1
ATOM 3742 C C . ILE A 1 474 ? 14.450 4.521 -31.133 1.00 97.75 474 ILE A C 1
ATOM 3744 O O . ILE A 1 474 ? 14.473 3.295 -31.153 1.00 97.75 474 ILE A O 1
ATOM 3748 N N . ALA A 1 475 ? 13.364 5.193 -30.745 1.00 96.25 475 ALA A N 1
ATOM 3749 C CA . ALA A 1 475 ? 12.165 4.547 -30.226 1.00 96.25 475 ALA A CA 1
ATOM 3750 C C . ALA A 1 475 ? 11.496 3.611 -31.238 1.00 96.25 475 ALA A C 1
ATOM 3752 O O . ALA A 1 475 ? 11.030 2.548 -30.855 1.00 96.25 475 ALA A O 1
ATOM 3753 N N . GLY A 1 476 ? 11.484 3.976 -32.525 1.00 96.31 476 GLY A N 1
ATOM 3754 C CA . GLY A 1 476 ? 10.889 3.145 -33.579 1.00 96.31 476 GLY A CA 1
ATOM 3755 C C . GLY A 1 476 ? 11.624 1.825 -33.838 1.00 96.31 476 GLY A C 1
ATOM 3756 O O . GLY A 1 476 ? 11.051 0.928 -34.453 1.00 96.31 476 GLY A O 1
ATOM 3757 N N . ASP A 1 477 ? 12.865 1.695 -33.360 1.00 97.94 477 ASP A N 1
ATOM 3758 C CA . ASP A 1 477 ? 13.678 0.490 -33.543 1.00 97.94 477 ASP A CA 1
ATOM 3759 C C . ASP A 1 477 ? 13.367 -0.580 -32.491 1.00 97.94 477 ASP A C 1
ATOM 3761 O O . ASP A 1 477 ? 13.581 -1.768 -32.731 1.00 97.94 477 ASP A O 1
ATOM 3765 N N . PHE A 1 478 ? 12.916 -0.161 -31.305 1.00 97.88 478 PHE A N 1
ATOM 3766 C CA . PHE A 1 478 ? 12.560 -1.056 -30.212 1.00 97.88 478 PHE A CA 1
ATOM 3767 C C . PHE A 1 478 ? 11.057 -1.299 -30.217 1.00 97.88 478 PHE A C 1
ATOM 3769 O O . PHE A 1 478 ? 10.253 -0.373 -30.155 1.00 97.88 478 PHE A O 1
ATOM 3776 N N . GLN A 1 479 ? 10.681 -2.568 -30.236 1.00 94.62 479 GLN A N 1
ATOM 3777 C CA . GLN A 1 479 ? 9.306 -2.996 -30.070 1.00 94.62 479 GLN A CA 1
ATOM 3778 C C . GLN A 1 479 ? 9.253 -3.916 -28.867 1.00 94.62 479 GLN A C 1
ATOM 3780 O O . GLN A 1 479 ? 10.031 -4.858 -28.765 1.00 94.62 479 GLN A O 1
ATOM 3785 N N . LEU A 1 480 ? 8.336 -3.656 -27.940 1.00 96.06 480 LEU A N 1
ATOM 3786 C CA . LEU A 1 480 ? 8.060 -4.647 -26.912 1.00 96.06 480 LEU A CA 1
ATOM 3787 C C . LEU A 1 480 ? 7.375 -5.850 -27.590 1.00 96.06 480 LEU A C 1
ATOM 3789 O O . LEU A 1 480 ? 6.351 -5.612 -28.238 1.00 96.06 480 LEU A O 1
ATOM 3793 N N . PRO A 1 481 ? 7.892 -7.087 -27.457 1.00 95.25 481 PRO A N 1
ATOM 3794 C CA . PRO A 1 481 ? 7.340 -8.255 -28.140 1.00 95.25 481 PRO A CA 1
ATOM 3795 C C . PRO A 1 481 ? 5.829 -8.413 -27.948 1.00 95.25 481 PRO A C 1
ATOM 3797 O O . PRO A 1 481 ? 5.310 -8.125 -26.870 1.00 95.25 481 PRO A O 1
ATOM 3800 N N . GLU A 1 482 ? 5.127 -8.901 -28.972 1.00 94.19 482 GLU A N 1
ATOM 3801 C CA . GLU A 1 482 ? 3.659 -9.012 -28.971 1.00 94.19 482 GLU A CA 1
ATOM 3802 C C . GLU A 1 482 ? 3.131 -9.900 -27.835 1.00 94.19 482 GLU A C 1
ATOM 3804 O O . GLU A 1 482 ? 2.197 -9.512 -27.143 1.00 94.19 482 GLU A O 1
ATOM 3809 N N . ALA A 1 483 ? 3.805 -11.016 -27.535 1.00 95.81 483 ALA A N 1
ATOM 3810 C CA . ALA A 1 483 ? 3.471 -11.873 -26.391 1.00 95.81 483 ALA A CA 1
ATOM 3811 C C . ALA A 1 483 ? 3.544 -11.146 -25.027 1.00 95.81 483 ALA A C 1
ATOM 3813 O O . ALA A 1 483 ? 3.013 -11.633 -24.035 1.00 95.81 483 ALA A O 1
ATOM 3814 N N . LEU A 1 484 ? 4.192 -9.976 -24.965 1.00 96.75 484 LEU A N 1
ATOM 3815 C CA . LEU A 1 484 ? 4.299 -9.125 -23.778 1.00 96.75 484 LEU A CA 1
ATOM 3816 C C . LEU A 1 484 ? 3.340 -7.925 -23.828 1.00 96.75 484 LEU A C 1
ATOM 3818 O O . LEU A 1 484 ? 3.512 -6.982 -23.056 1.00 96.75 484 LEU A O 1
ATOM 3822 N N . SER A 1 485 ? 2.329 -7.922 -24.702 1.00 93.44 485 SER A N 1
ATOM 3823 C CA . SER A 1 485 ? 1.339 -6.838 -24.774 1.00 93.44 485 SER A CA 1
ATOM 3824 C C . SER A 1 485 ? 0.684 -6.484 -23.420 1.00 93.44 485 SER A C 1
ATOM 3826 O O . SER A 1 485 ? 0.524 -5.280 -23.185 1.00 93.44 485 SER A O 1
ATOM 3828 N N . PRO A 1 486 ? 0.434 -7.424 -22.467 1.00 94.19 486 PRO A N 1
ATOM 3829 C CA . PRO A 1 486 ? -0.150 -7.073 -21.169 1.00 94.19 486 PRO A CA 1
ATOM 3830 C C . PRO A 1 486 ? 0.720 -6.104 -20.357 1.00 94.19 486 PRO A C 1
ATOM 3832 O O . PRO A 1 486 ? 0.214 -5.323 -19.557 1.00 94.19 486 PRO A O 1
ATOM 3835 N N . VAL A 1 487 ? 2.038 -6.093 -20.592 1.00 96.62 487 VAL A N 1
ATOM 3836 C CA . VAL A 1 487 ? 2.966 -5.129 -19.976 1.00 96.62 487 VAL A CA 1
ATOM 3837 C C . VAL A 1 487 ? 2.639 -3.698 -20.406 1.00 96.62 487 VAL A C 1
ATOM 3839 O O . VAL A 1 487 ? 2.817 -2.774 -19.616 1.00 96.62 487 VAL A O 1
ATOM 3842 N N . ARG A 1 488 ? 2.167 -3.490 -21.645 1.00 92.62 488 ARG A N 1
ATOM 3843 C CA . ARG A 1 488 ? 1.842 -2.155 -22.179 1.00 92.62 488 ARG A CA 1
ATOM 3844 C C . ARG A 1 488 ? 0.619 -1.553 -21.493 1.00 92.62 488 ARG A C 1
ATOM 3846 O O . ARG A 1 488 ? 0.586 -0.343 -21.290 1.00 92.62 488 ARG A O 1
ATOM 3853 N N . GLU A 1 489 ? -0.349 -2.389 -21.117 1.00 92.25 489 GLU A N 1
ATOM 3854 C CA . GLU A 1 489 ? -1.604 -1.977 -20.472 1.00 92.25 489 GLU A CA 1
ATOM 3855 C C . GLU A 1 489 ? -1.355 -1.323 -19.107 1.00 92.25 489 GLU A C 1
ATOM 3857 O O . GLU A 1 489 ? -2.025 -0.359 -18.740 1.00 92.25 489 GLU A O 1
ATOM 3862 N N . THR A 1 490 ? -0.356 -1.816 -18.369 1.00 95.56 490 THR A N 1
ATOM 3863 C CA . THR A 1 490 ? -0.024 -1.352 -17.014 1.00 95.56 490 THR A CA 1
ATOM 3864 C C . THR A 1 490 ? 1.393 -0.783 -16.901 1.00 95.56 490 THR A C 1
ATOM 3866 O O . THR A 1 490 ? 1.965 -0.718 -15.805 1.00 95.56 490 THR A O 1
ATOM 3869 N N . MET A 1 491 ? 1.971 -0.350 -18.027 1.00 97.19 491 MET A N 1
ATOM 3870 C CA . MET A 1 491 ? 3.338 0.161 -18.095 1.00 97.19 491 MET A CA 1
ATOM 3871 C C . MET A 1 491 ? 3.515 1.411 -17.226 1.00 97.19 491 MET A C 1
ATOM 3873 O O . MET A 1 491 ? 2.787 2.396 -17.342 1.00 97.19 491 MET A O 1
ATOM 3877 N N . HIS A 1 492 ? 4.550 1.395 -16.389 1.00 97.44 492 HIS A N 1
ATOM 3878 C CA . HIS A 1 492 ? 4.966 2.531 -15.570 1.00 97.44 492 HIS A CA 1
ATOM 3879 C C . HIS A 1 492 ? 6.115 3.314 -16.210 1.00 97.44 492 HIS A C 1
ATOM 3881 O O . HIS A 1 492 ? 6.086 4.542 -16.237 1.00 97.44 492 HIS A O 1
ATOM 3887 N N . SER A 1 493 ? 7.152 2.625 -16.702 1.00 98.06 493 SER A N 1
ATOM 3888 C CA . SER A 1 493 ? 8.331 3.275 -17.294 1.00 98.06 493 SER A CA 1
ATOM 3889 C C . SER A 1 493 ? 9.107 2.346 -18.230 1.00 98.06 493 SER A C 1
ATOM 3891 O O . SER A 1 493 ? 9.081 1.135 -18.032 1.00 98.06 493 SER A O 1
ATOM 3893 N N . SER A 1 494 ? 9.843 2.906 -19.193 1.00 98.25 494 SER A N 1
ATOM 3894 C CA . SER A 1 494 ? 10.741 2.168 -20.101 1.00 98.25 494 SER A CA 1
ATOM 3895 C C . SER A 1 494 ? 12.166 2.764 -20.181 1.00 98.25 494 SER A C 1
ATOM 3897 O O . SER A 1 494 ? 12.588 3.229 -21.242 1.00 98.25 494 SER A O 1
ATOM 3899 N N . PRO A 1 495 ? 12.943 2.802 -19.072 1.00 98.12 495 PRO A N 1
ATOM 3900 C CA . PRO A 1 495 ? 14.311 3.312 -19.092 1.00 98.12 495 PRO A CA 1
ATOM 3901 C C . PRO A 1 495 ? 15.240 2.637 -20.109 1.00 98.12 495 PRO A C 1
ATOM 3903 O O . PRO A 1 495 ? 15.374 1.411 -20.140 1.00 98.12 495 PRO A O 1
ATOM 3906 N N . LEU A 1 496 ? 15.995 3.462 -20.839 1.00 98.38 496 LEU A N 1
ATOM 3907 C CA . LEU A 1 496 ? 17.206 3.046 -21.538 1.00 98.38 496 LEU A CA 1
ATOM 3908 C C . LEU A 1 496 ? 18.321 2.841 -20.505 1.00 98.38 496 LEU A C 1
ATOM 3910 O O . LEU A 1 496 ? 18.644 3.750 -19.729 1.00 98.38 496 LEU A O 1
ATOM 3914 N N . ARG A 1 497 ? 18.919 1.649 -20.506 1.00 97.88 497 ARG A N 1
ATOM 3915 C CA . ARG A 1 497 ? 20.057 1.285 -19.660 1.00 97.88 497 ARG A CA 1
ATOM 3916 C C . ARG A 1 497 ? 21.297 1.063 -20.519 1.00 97.88 497 ARG A C 1
ATOM 3918 O O . ARG A 1 497 ? 21.296 0.196 -21.390 1.00 97.88 497 ARG A O 1
ATOM 3925 N N . VAL A 1 498 ? 22.364 1.810 -20.240 1.00 97.38 498 VAL A N 1
ATOM 3926 C CA . VAL A 1 498 ? 23.676 1.641 -20.889 1.00 97.38 498 VAL A CA 1
ATOM 3927 C C . VAL A 1 498 ? 24.745 1.522 -19.813 1.00 97.38 498 VAL A C 1
ATOM 3929 O O . VAL A 1 498 ? 24.803 2.358 -18.916 1.00 97.38 498 VAL A O 1
ATOM 3932 N N . SER A 1 499 ? 25.588 0.499 -19.881 1.00 94.94 499 SER A N 1
ATOM 3933 C CA . SER A 1 499 ? 26.661 0.276 -18.906 1.00 94.94 499 SER A CA 1
ATOM 3934 C C . SER A 1 499 ? 27.990 -0.019 -19.593 1.00 94.94 499 SER A C 1
ATOM 3936 O O . SER A 1 499 ? 28.025 -0.798 -20.545 1.00 94.94 499 SER A O 1
ATOM 3938 N N . GLY A 1 500 ? 29.077 0.545 -19.067 1.00 94.62 500 GLY A N 1
ATOM 3939 C CA . GLY A 1 500 ? 30.436 0.040 -19.281 1.00 94.62 500 GLY A CA 1
ATOM 3940 C C . GLY A 1 500 ? 30.735 -1.182 -18.394 1.00 94.62 500 GLY A C 1
ATOM 3941 O O . GLY A 1 500 ? 29.797 -1.830 -17.922 1.00 94.62 500 GLY A O 1
ATOM 3942 N N . PRO A 1 501 ? 32.015 -1.500 -18.120 1.00 92.94 501 PRO A N 1
ATOM 3943 C CA . PRO A 1 501 ? 32.422 -2.638 -17.290 1.00 92.94 501 PRO A CA 1
ATOM 3944 C C . PRO A 1 501 ? 32.271 -2.329 -15.791 1.00 92.94 501 PRO A C 1
ATOM 3946 O O . PRO A 1 501 ? 33.244 -2.280 -15.045 1.00 92.94 501 PRO A O 1
ATOM 3949 N N . VAL A 1 502 ? 31.038 -2.075 -15.349 1.00 92.50 502 VAL A N 1
ATOM 3950 C CA . VAL A 1 502 ? 30.724 -1.755 -13.953 1.00 92.50 502 VAL A CA 1
ATOM 3951 C C . VAL A 1 502 ? 29.538 -2.574 -13.455 1.00 92.50 502 VAL A C 1
ATOM 3953 O O . VAL A 1 502 ? 28.497 -2.662 -14.105 1.00 92.50 502 VAL A O 1
ATOM 3956 N N . THR A 1 503 ? 29.702 -3.178 -12.284 1.00 92.50 503 THR A N 1
ATOM 3957 C CA . THR A 1 503 ? 28.670 -3.965 -11.606 1.00 92.50 503 THR A CA 1
ATOM 3958 C C . THR A 1 503 ? 27.718 -3.037 -10.857 1.00 92.50 503 THR A C 1
ATOM 3960 O O . THR A 1 503 ? 28.158 -2.129 -10.146 1.00 92.50 503 THR A O 1
ATOM 3963 N N . LEU A 1 504 ? 26.410 -3.251 -10.994 1.00 92.62 504 LEU A N 1
ATOM 3964 C CA . LEU A 1 504 ? 25.409 -2.492 -10.239 1.00 92.62 504 LEU A CA 1
ATOM 3965 C C . LEU A 1 504 ? 25.360 -2.941 -8.774 1.00 92.62 504 LEU A C 1
ATOM 3967 O O . LEU A 1 504 ? 25.641 -4.094 -8.450 1.00 92.62 504 LEU A O 1
ATOM 3971 N N . TRP A 1 505 ? 24.960 -2.043 -7.877 1.00 92.62 505 TRP A N 1
ATOM 3972 C CA . TRP A 1 505 ? 24.643 -2.433 -6.503 1.00 92.62 505 TRP A CA 1
ATOM 3973 C C . TRP A 1 505 ? 23.476 -3.431 -6.491 1.00 92.62 505 TRP A C 1
ATOM 3975 O O . TRP A 1 505 ? 22.617 -3.433 -7.380 1.00 92.62 505 TRP A O 1
ATOM 3985 N N . LEU A 1 506 ? 23.433 -4.270 -5.460 1.00 94.25 506 LEU A N 1
ATOM 3986 C CA . LEU A 1 506 ? 22.285 -5.127 -5.199 1.00 94.25 506 LEU A CA 1
ATOM 3987 C C . LEU A 1 506 ? 21.090 -4.260 -4.777 1.00 94.25 506 LEU A C 1
ATOM 3989 O O . LEU A 1 506 ? 21.203 -3.435 -3.868 1.00 94.25 506 LEU A O 1
ATOM 3993 N N . HIS A 1 507 ? 19.957 -4.437 -5.446 1.00 95.44 507 HIS A N 1
ATOM 3994 C CA . HIS A 1 507 ? 18.703 -3.743 -5.152 1.00 95.44 507 HIS A CA 1
ATOM 3995 C C . HIS A 1 507 ? 17.511 -4.642 -5.440 1.00 95.44 507 HIS A C 1
ATOM 3997 O O . HIS A 1 507 ? 17.651 -5.602 -6.182 1.00 95.44 507 HIS A O 1
ATOM 4003 N N . PHE A 1 508 ? 16.342 -4.324 -4.901 1.00 96.88 508 PHE A N 1
ATOM 4004 C CA . PHE A 1 508 ? 15.083 -4.871 -5.400 1.00 96.88 508 PHE A CA 1
ATOM 4005 C C . PHE A 1 508 ? 14.238 -3.761 -6.019 1.00 96.88 508 PHE A C 1
ATOM 4007 O O . PHE A 1 508 ? 14.371 -2.582 -5.664 1.00 96.88 508 PHE A O 1
ATOM 4014 N N . ASP A 1 509 ? 13.363 -4.171 -6.932 1.00 97.00 509 ASP A N 1
ATOM 4015 C CA . ASP A 1 509 ? 12.348 -3.309 -7.518 1.00 97.00 509 ASP A CA 1
ATOM 4016 C C . ASP A 1 509 ? 10.961 -3.718 -7.002 1.00 97.00 509 ASP A C 1
ATOM 4018 O O . ASP A 1 509 ? 10.621 -4.899 -6.993 1.00 97.00 509 ASP A O 1
ATOM 4022 N N . VAL A 1 510 ? 10.146 -2.752 -6.578 1.00 96.62 510 VAL A N 1
ATOM 4023 C CA . VAL A 1 510 ? 8.766 -2.976 -6.117 1.00 96.62 510 VAL A CA 1
ATOM 4024 C C . VAL A 1 510 ? 7.863 -3.390 -7.276 1.00 96.62 510 VAL A C 1
ATOM 4026 O O . VAL A 1 510 ? 6.961 -4.209 -7.104 1.00 96.62 510 VAL A O 1
ATOM 4029 N N . LEU A 1 511 ? 8.093 -2.825 -8.462 1.00 97.38 511 LEU A N 1
ATOM 4030 C CA . LEU A 1 511 ? 7.369 -3.189 -9.674 1.00 97.38 511 LEU A CA 1
ATOM 4031 C C . LEU A 1 511 ? 8.020 -4.374 -10.384 1.00 97.38 511 LEU A C 1
ATOM 4033 O O . LEU A 1 511 ? 9.244 -4.449 -10.519 1.00 97.38 511 LEU A O 1
ATOM 4037 N N . ALA A 1 512 ? 7.169 -5.238 -10.934 1.00 97.75 512 ALA A N 1
ATOM 4038 C CA . ALA A 1 512 ? 7.582 -6.215 -11.924 1.00 97.75 512 ALA A CA 1
ATOM 4039 C C . ALA A 1 512 ? 8.201 -5.512 -13.139 1.00 97.75 512 ALA A C 1
ATOM 4041 O O . ALA A 1 512 ? 7.799 -4.402 -13.522 1.00 97.75 512 ALA A O 1
ATOM 4042 N N . ASN A 1 513 ? 9.180 -6.157 -13.767 1.00 98.25 513 ASN A N 1
ATOM 4043 C CA . ASN A 1 513 ? 9.788 -5.608 -14.964 1.00 98.25 513 ASN A CA 1
ATOM 4044 C C . ASN A 1 513 ? 10.294 -6.676 -15.934 1.00 98.25 513 ASN A C 1
ATOM 4046 O O . ASN A 1 513 ? 10.590 -7.807 -15.561 1.00 98.25 513 ASN A O 1
ATOM 4050 N N . VAL A 1 514 ? 10.380 -6.292 -17.205 1.00 98.50 514 VAL A N 1
ATOM 4051 C CA . VAL A 1 514 ? 11.056 -7.064 -18.247 1.00 98.50 514 VAL A CA 1
ATOM 4052 C C . VAL A 1 514 ? 12.307 -6.313 -18.691 1.00 98.50 514 VAL A C 1
ATOM 4054 O O . VAL A 1 514 ? 12.254 -5.140 -19.079 1.00 98.50 514 VAL A O 1
ATOM 4057 N N . LEU A 1 515 ? 13.461 -6.968 -18.596 1.00 98.56 515 LEU A N 1
ATOM 4058 C CA . LEU A 1 515 ? 14.745 -6.435 -19.032 1.00 98.56 515 LEU A CA 1
ATOM 4059 C C . LEU A 1 515 ? 15.093 -7.016 -20.402 1.00 98.56 515 LEU A C 1
ATOM 4061 O O . LEU A 1 515 ? 15.513 -8.165 -20.514 1.00 98.56 515 LEU A O 1
ATOM 4065 N N . CYS A 1 516 ? 14.933 -6.195 -21.433 1.00 98.44 516 CYS A N 1
ATOM 4066 C CA . CYS A 1 516 ? 15.202 -6.529 -22.825 1.00 98.44 516 CYS A CA 1
ATOM 4067 C C . CYS A 1 516 ? 16.682 -6.279 -23.135 1.00 98.44 516 CYS A C 1
ATOM 4069 O O . CYS A 1 516 ? 17.126 -5.126 -23.187 1.00 98.44 516 CYS A O 1
ATOM 4071 N N . GLN A 1 517 ? 17.461 -7.345 -23.311 1.00 97.94 517 GLN A N 1
ATOM 4072 C CA . GLN A 1 517 ? 18.893 -7.268 -23.577 1.00 97.94 517 GLN A CA 1
ATOM 4073 C C . GLN A 1 517 ? 19.145 -7.052 -25.075 1.00 97.94 517 GLN A C 1
ATOM 4075 O O . GLN A 1 517 ? 18.912 -7.933 -25.897 1.00 97.94 517 GLN A O 1
ATOM 4080 N N . ILE A 1 518 ? 19.649 -5.870 -25.439 1.00 97.75 518 ILE A N 1
ATOM 4081 C CA . ILE A 1 518 ? 19.757 -5.448 -26.846 1.00 97.75 518 ILE A CA 1
ATOM 4082 C C . ILE A 1 518 ? 21.180 -5.622 -27.372 1.00 97.75 518 ILE A C 1
ATOM 4084 O O . ILE A 1 518 ? 21.374 -6.146 -28.463 1.00 97.75 518 ILE A O 1
ATOM 4088 N N . ARG A 1 519 ? 22.192 -5.205 -26.599 1.00 95.56 519 ARG A N 1
ATOM 4089 C CA . ARG A 1 519 ? 23.606 -5.297 -26.998 1.00 95.56 519 ARG A CA 1
ATOM 4090 C C . ARG A 1 519 ? 24.498 -5.705 -25.838 1.00 95.56 519 ARG A C 1
ATOM 4092 O O . ARG A 1 519 ? 24.328 -5.229 -24.716 1.00 95.56 519 ARG A O 1
ATOM 4099 N N . GLY A 1 520 ? 25.510 -6.513 -26.141 1.00 94.62 520 GLY A N 1
ATOM 4100 C CA . GLY A 1 520 ? 26.462 -7.023 -25.161 1.00 94.62 520 GLY A CA 1
ATOM 4101 C C . GLY A 1 520 ? 25.835 -8.093 -24.274 1.00 94.62 520 GLY A C 1
ATOM 4102 O O . GLY A 1 520 ? 24.653 -8.414 -24.403 1.00 94.62 520 GLY A O 1
ATOM 4103 N N . THR A 1 521 ? 26.635 -8.633 -23.365 1.00 95.06 521 THR A N 1
ATOM 4104 C CA . THR A 1 521 ? 26.238 -9.725 -22.471 1.00 95.06 521 THR A CA 1
ATOM 4105 C C . THR A 1 521 ? 26.436 -9.322 -21.019 1.00 95.06 521 THR A C 1
ATOM 4107 O O . THR A 1 521 ? 27.440 -8.688 -20.675 1.00 95.06 521 THR A O 1
ATOM 4110 N N . LYS A 1 522 ? 25.510 -9.717 -20.149 1.00 94.75 522 LYS A N 1
ATOM 4111 C CA . LYS A 1 522 ? 25.599 -9.468 -18.705 1.00 94.75 522 LYS A CA 1
ATOM 4112 C C . LYS A 1 522 ? 25.070 -10.662 -17.924 1.00 94.75 522 LYS A C 1
ATOM 4114 O O . LYS A 1 522 ? 24.124 -11.311 -18.358 1.00 94.75 522 LYS A O 1
ATOM 4119 N N . THR A 1 523 ? 25.668 -10.923 -16.772 1.00 95.19 523 THR A N 1
ATOM 4120 C CA . THR A 1 523 ? 25.117 -11.848 -15.783 1.00 95.19 523 THR A CA 1
ATOM 4121 C C . THR A 1 523 ? 24.250 -11.055 -14.824 1.00 95.19 523 THR A C 1
ATOM 4123 O O . THR A 1 523 ? 24.705 -10.057 -14.262 1.00 95.19 523 THR A O 1
ATOM 4126 N N . LEU A 1 524 ? 23.013 -11.489 -14.633 1.00 96.81 524 LEU A N 1
ATOM 4127 C CA . LEU A 1 524 ? 22.157 -11.023 -13.557 1.00 96.81 524 LEU A CA 1
ATOM 4128 C C . LEU A 1 524 ? 22.132 -12.083 -12.469 1.00 96.81 524 LEU A C 1
ATOM 4130 O O . LEU A 1 524 ? 21.881 -13.245 -12.769 1.00 96.81 524 LEU A O 1
ATOM 4134 N N . ARG A 1 525 ? 22.385 -11.662 -11.233 1.00 95.81 525 ARG A N 1
ATOM 4135 C CA . ARG A 1 525 ? 22.202 -12.479 -10.036 1.00 95.81 525 ARG A CA 1
ATOM 4136 C C . ARG A 1 525 ? 20.956 -12.006 -9.322 1.00 95.81 525 ARG A C 1
ATOM 4138 O O . ARG A 1 525 ? 20.867 -10.813 -9.038 1.00 95.81 525 ARG A O 1
ATOM 4145 N N . LEU A 1 526 ? 20.023 -12.912 -9.069 1.00 97.69 526 LEU A N 1
ATOM 4146 C CA . LEU A 1 526 ? 18.733 -12.644 -8.456 1.00 97.69 526 LEU A CA 1
ATOM 4147 C C . LEU A 1 526 ? 18.560 -13.475 -7.185 1.00 97.69 526 LEU A C 1
ATOM 4149 O O . LEU A 1 526 ? 19.135 -14.552 -7.059 1.00 97.69 526 LEU A O 1
ATOM 4153 N N . TYR A 1 527 ? 17.734 -12.976 -6.277 1.00 96.88 527 TYR A N 1
ATOM 4154 C CA . TYR A 1 527 ? 17.373 -13.617 -5.024 1.00 96.88 527 TYR A CA 1
ATOM 4155 C C . TYR A 1 527 ? 15.861 -13.514 -4.817 1.00 96.88 527 TYR A C 1
ATOM 4157 O O . TYR A 1 527 ? 15.302 -12.427 -5.039 1.00 96.88 527 TYR A O 1
ATOM 4165 N N . PRO A 1 528 ? 15.200 -14.598 -4.382 1.00 95.81 528 PRO A N 1
ATOM 4166 C CA . PRO A 1 528 ? 13.787 -14.557 -4.041 1.00 95.81 528 PRO A CA 1
ATOM 4167 C C . PRO A 1 528 ? 13.523 -13.575 -2.886 1.00 95.81 528 PRO A C 1
ATOM 4169 O O . PRO A 1 528 ? 14.408 -13.340 -2.057 1.00 95.81 528 PRO A O 1
ATOM 4172 N N . PRO A 1 529 ? 12.301 -13.020 -2.768 1.00 94.56 529 PRO A N 1
ATOM 4173 C CA . PRO A 1 529 ? 11.950 -12.095 -1.687 1.00 94.56 529 PRO A CA 1
ATOM 4174 C C . PRO A 1 529 ? 12.200 -12.646 -0.272 1.00 94.56 529 PRO A C 1
ATOM 4176 O O . PRO A 1 529 ? 12.500 -11.874 0.638 1.00 94.56 529 PRO A O 1
ATOM 4179 N N . SER A 1 530 ? 12.145 -13.972 -0.087 1.00 91.50 530 SER A N 1
ATOM 4180 C CA . SER A 1 530 ? 12.466 -14.656 1.177 1.00 91.50 530 SER A CA 1
ATOM 4181 C C . SER A 1 530 ? 13.887 -14.380 1.679 1.00 91.50 530 SER A C 1
ATOM 4183 O O . SER A 1 530 ? 14.131 -14.401 2.884 1.00 91.50 530 SER A O 1
ATOM 4185 N N . ASP A 1 531 ? 14.818 -14.072 0.776 1.00 93.56 531 ASP A N 1
ATOM 4186 C CA . ASP A 1 531 ? 16.222 -13.840 1.109 1.00 93.56 531 ASP A CA 1
ATOM 4187 C C . ASP A 1 531 ? 16.499 -12.404 1.565 1.00 93.56 531 ASP A C 1
ATOM 4189 O O . ASP A 1 531 ? 17.586 -12.121 2.072 1.00 93.56 531 ASP A O 1
ATOM 4193 N N . ALA A 1 532 ? 15.543 -11.477 1.420 1.00 91.94 532 ALA A N 1
ATOM 4194 C CA . ALA A 1 532 ? 15.755 -10.055 1.695 1.00 91.94 532 ALA A CA 1
ATOM 4195 C C . ALA A 1 532 ? 16.282 -9.787 3.120 1.00 91.94 532 ALA A C 1
ATOM 4197 O O . ALA A 1 532 ? 17.113 -8.898 3.317 1.00 91.94 532 ALA A O 1
ATOM 4198 N N . MET A 1 533 ? 15.877 -10.600 4.105 1.00 88.56 533 MET A N 1
ATOM 4199 C CA . MET A 1 533 ? 16.345 -10.501 5.497 1.00 88.56 533 MET A CA 1
ATOM 4200 C C . MET A 1 533 ? 17.843 -10.805 5.669 1.00 88.56 533 MET A C 1
ATOM 4202 O O . MET A 1 533 ? 18.452 -10.371 6.645 1.00 88.56 533 MET A O 1
ATOM 4206 N N . HIS A 1 534 ? 18.452 -11.527 4.728 1.00 90.88 534 HIS A N 1
ATOM 4207 C CA . HIS A 1 534 ? 19.867 -11.909 4.746 1.00 90.88 534 HIS A CA 1
ATOM 4208 C C . HIS A 1 534 ? 20.755 -10.975 3.911 1.00 90.88 534 HIS A C 1
ATOM 4210 O O . HIS A 1 534 ? 21.983 -11.106 3.923 1.00 90.88 534 HIS A O 1
ATOM 4216 N N . LEU A 1 535 ? 20.140 -10.018 3.210 1.00 91.38 535 LEU A N 1
ATOM 4217 C CA . LEU A 1 535 ? 20.790 -9.129 2.251 1.00 91.38 535 LEU A CA 1
ATOM 4218 C C . LEU A 1 535 ? 21.008 -7.703 2.790 1.00 91.38 535 LEU A C 1
ATOM 4220 O O . LEU A 1 535 ? 21.408 -6.833 2.027 1.00 91.38 535 LEU A O 1
ATOM 4224 N N . GLU A 1 536 ? 20.795 -7.440 4.085 1.00 88.81 536 GLU A N 1
ATOM 4225 C CA . GLU A 1 536 ? 21.095 -6.150 4.747 1.00 88.81 536 GLU A CA 1
ATOM 4226 C C . GLU A 1 536 ? 20.509 -4.907 4.048 1.00 88.81 536 GLU A C 1
ATOM 4228 O O . GLU A 1 536 ? 21.173 -3.875 3.879 1.00 88.81 536 GLU A O 1
ATOM 4233 N N . PHE A 1 537 ? 19.244 -4.982 3.639 1.00 90.50 537 PHE A N 1
ATOM 4234 C CA . PHE A 1 537 ? 18.516 -3.788 3.221 1.00 90.50 537 PHE A CA 1
ATOM 4235 C C . PHE A 1 537 ? 18.231 -2.891 4.438 1.00 90.50 537 PHE A C 1
ATOM 4237 O O . PHE A 1 537 ? 17.693 -3.371 5.439 1.00 90.50 537 PHE A O 1
ATOM 4244 N N . PRO A 1 538 ? 18.578 -1.591 4.396 1.00 87.44 538 PRO A N 1
ATOM 4245 C CA . PRO A 1 538 ? 18.202 -0.673 5.460 1.00 87.44 538 PRO A CA 1
ATOM 4246 C C . PRO A 1 538 ? 16.678 -0.440 5.454 1.00 87.44 538 PRO A C 1
ATOM 4248 O O . PRO A 1 538 ? 16.058 -0.497 4.391 1.00 87.44 538 PRO A O 1
ATOM 4251 N N . PRO A 1 539 ? 16.053 -0.118 6.603 1.00 83.12 539 PRO A N 1
ATOM 4252 C CA . PRO A 1 539 ? 14.613 0.130 6.669 1.00 83.12 539 PRO A CA 1
ATOM 4253 C C . PRO A 1 539 ? 14.142 1.212 5.684 1.00 83.12 539 PRO A C 1
ATOM 4255 O O . PRO A 1 539 ? 14.609 2.352 5.730 1.00 83.12 539 PRO A O 1
ATOM 4258 N N . GLY A 1 540 ? 13.190 0.865 4.812 1.00 82.94 540 GLY A N 1
ATOM 4259 C CA . GLY A 1 540 ? 12.691 1.750 3.750 1.00 82.94 540 GLY A CA 1
ATOM 4260 C C . GLY A 1 540 ? 13.691 2.056 2.631 1.00 82.94 540 GLY A C 1
ATOM 4261 O O . GLY A 1 540 ? 13.490 3.012 1.883 1.00 82.94 540 GLY A O 1
ATOM 4262 N N . GLY A 1 541 ? 14.795 1.313 2.548 1.00 88.00 541 GLY A N 1
ATOM 4263 C CA . GLY A 1 541 ? 15.753 1.398 1.456 1.00 88.00 541 GLY A CA 1
ATOM 4264 C C . GLY A 1 541 ? 15.689 0.161 0.571 1.00 88.00 541 GLY A C 1
ATOM 4265 O O . GLY A 1 541 ? 15.663 -0.965 1.052 1.00 88.00 541 GLY A O 1
ATOM 4266 N N . SER A 1 542 ? 15.737 0.375 -0.741 1.00 91.19 542 SER A N 1
ATOM 4267 C CA . SER A 1 542 ? 15.664 -0.697 -1.737 1.00 91.19 542 SER A CA 1
ATOM 4268 C C . SER A 1 542 ? 17.029 -1.188 -2.226 1.00 91.19 542 SER A C 1
ATOM 4270 O O . SER A 1 542 ? 17.110 -1.940 -3.191 1.00 91.19 542 SER A O 1
ATOM 4272 N N . SER A 1 543 ? 18.124 -0.705 -1.633 1.00 92.44 543 SER A N 1
ATOM 4273 C CA . SER A 1 543 ? 19.502 -1.034 -2.021 1.00 92.44 543 SER A CA 1
ATOM 4274 C C . SER A 1 543 ? 20.264 -1.622 -0.843 1.00 92.44 543 SER A C 1
ATOM 4276 O O . SER A 1 543 ? 20.202 -1.090 0.263 1.00 92.44 543 SER A O 1
ATOM 4278 N N . SER A 1 544 ? 20.983 -2.707 -1.101 1.00 91.00 544 SER A N 1
ATOM 4279 C CA . SER A 1 544 ? 21.744 -3.453 -0.103 1.00 91.00 544 SER A CA 1
ATOM 4280 C C . SER A 1 544 ? 23.167 -2.912 0.044 1.00 91.00 544 SER A C 1
ATOM 4282 O O . SER A 1 544 ? 23.757 -2.343 -0.882 1.00 91.00 544 SER A O 1
ATOM 4284 N N . ASN A 1 545 ? 23.731 -3.131 1.231 1.00 80.88 545 ASN A N 1
ATOM 4285 C CA . ASN A 1 545 ? 25.102 -2.779 1.581 1.00 80.88 545 ASN A CA 1
ATOM 4286 C C . ASN A 1 545 ? 26.121 -3.914 1.348 1.00 80.88 545 ASN A C 1
ATOM 4288 O O . ASN A 1 545 ? 27.324 -3.684 1.525 1.00 80.88 545 ASN A O 1
ATOM 4292 N N . ILE A 1 546 ? 25.669 -5.105 0.938 1.00 84.00 546 ILE A N 1
ATOM 4293 C CA . ILE A 1 546 ? 26.495 -6.312 0.789 1.00 84.00 546 ILE A CA 1
ATOM 4294 C C . ILE A 1 546 ? 27.107 -6.421 -0.614 1.00 84.00 546 ILE A C 1
ATOM 4296 O O . ILE A 1 546 ? 26.534 -6.005 -1.624 1.00 84.00 546 ILE A O 1
ATOM 4300 N N . ASP A 1 547 ? 28.308 -7.003 -0.680 1.00 83.44 547 ASP A N 1
ATOM 4301 C CA . ASP A 1 547 ? 28.862 -7.557 -1.916 1.00 83.44 547 ASP A CA 1
ATOM 4302 C C . ASP A 1 547 ? 28.552 -9.045 -2.053 1.00 83.44 547 ASP A C 1
ATOM 4304 O O . ASP A 1 547 ? 29.207 -9.895 -1.455 1.00 83.44 547 ASP A O 1
ATOM 4308 N N . VAL A 1 548 ? 27.561 -9.360 -2.878 1.00 83.31 548 VAL A N 1
ATOM 4309 C CA . VAL A 1 548 ? 27.139 -10.743 -3.120 1.00 83.31 548 VAL A CA 1
ATOM 4310 C C . VAL A 1 548 ? 28.068 -11.534 -4.042 1.00 83.31 548 VAL A C 1
ATOM 4312 O O . VAL A 1 548 ? 27.830 -12.716 -4.294 1.00 83.31 548 VAL A O 1
ATOM 4315 N N . PHE A 1 549 ? 29.113 -10.901 -4.578 1.00 79.19 549 PHE A N 1
ATOM 4316 C CA . PHE A 1 549 ? 30.135 -11.583 -5.371 1.00 79.19 549 PHE A CA 1
ATOM 4317 C C . PHE A 1 549 ? 31.380 -11.947 -4.553 1.00 79.19 549 PHE A C 1
ATOM 4319 O O . PHE A 1 549 ? 32.238 -12.672 -5.054 1.00 79.19 549 PHE A O 1
ATOM 4326 N N . THR A 1 550 ? 31.472 -11.495 -3.298 1.00 71.75 550 THR A N 1
ATOM 4327 C CA . THR A 1 550 ? 32.512 -11.930 -2.355 1.00 71.75 550 THR A CA 1
ATOM 4328 C C . THR A 1 550 ? 31.988 -13.062 -1.474 1.00 71.75 550 THR A C 1
ATOM 4330 O O . THR A 1 550 ? 30.859 -12.993 -0.996 1.00 71.75 550 THR A O 1
ATOM 4333 N N . HIS A 1 551 ? 32.794 -14.102 -1.251 1.00 59.06 551 HIS A N 1
ATOM 4334 C CA . HIS A 1 551 ? 32.374 -15.321 -0.540 1.00 59.06 551 HIS A CA 1
ATOM 4335 C C . HIS A 1 551 ? 32.408 -15.191 0.994 1.00 59.06 551 HIS A C 1
ATOM 4337 O O . HIS A 1 551 ? 32.096 -16.147 1.695 1.00 59.06 551 HIS A O 1
ATOM 4343 N N . ASP A 1 552 ? 32.755 -14.016 1.521 1.00 63.38 552 ASP A N 1
ATOM 4344 C CA . ASP A 1 552 ? 33.157 -13.873 2.924 1.00 63.38 552 ASP A CA 1
ATOM 4345 C C . ASP A 1 552 ? 32.033 -13.390 3.853 1.00 63.38 552 ASP A C 1
ATOM 4347 O O . ASP A 1 552 ? 32.260 -13.225 5.051 1.00 63.38 552 ASP A O 1
ATOM 4351 N N . HIS A 1 553 ? 30.823 -13.133 3.338 1.00 69.56 553 HIS A N 1
ATOM 4352 C CA . HIS A 1 553 ? 29.736 -12.610 4.166 1.00 69.56 553 HIS A CA 1
ATOM 4353 C C . HIS A 1 553 ? 28.913 -13.749 4.804 1.00 69.56 553 HIS A C 1
ATOM 4355 O O . HIS A 1 553 ? 28.234 -14.484 4.092 1.00 69.56 553 HIS A O 1
ATOM 4361 N N . PRO A 1 554 ? 28.883 -13.915 6.138 1.00 72.94 554 PRO A N 1
ATOM 4362 C CA . PRO A 1 554 ? 28.214 -15.064 6.757 1.00 72.94 554 PRO A CA 1
ATOM 4363 C C . PRO A 1 554 ? 26.710 -15.149 6.456 1.00 72.94 554 PRO A C 1
ATOM 4365 O O . PRO A 1 554 ? 26.154 -16.242 6.400 1.00 72.94 554 PRO A O 1
ATOM 4368 N N . SER A 1 555 ? 26.043 -14.007 6.240 1.00 77.19 555 SER A N 1
ATOM 4369 C CA . SER A 1 555 ? 24.597 -13.970 5.981 1.00 77.19 555 SER A CA 1
ATOM 4370 C C . SER A 1 555 ? 24.205 -14.510 4.604 1.00 77.19 555 SER A C 1
ATOM 4372 O O . SER A 1 555 ? 23.101 -15.029 4.467 1.00 77.19 555 SER A O 1
ATOM 4374 N N . ILE A 1 556 ? 25.090 -14.446 3.595 1.00 83.62 556 ILE A N 1
ATOM 4375 C CA . ILE A 1 556 ? 24.751 -14.912 2.240 1.00 83.62 556 ILE A CA 1
ATOM 4376 C C . ILE A 1 556 ? 24.676 -16.439 2.160 1.00 83.62 556 ILE A C 1
ATOM 4378 O O . ILE A 1 556 ? 24.054 -16.967 1.246 1.00 83.62 556 ILE A O 1
ATOM 4382 N N . ALA A 1 557 ? 25.237 -17.164 3.132 1.00 83.75 557 ALA A N 1
ATOM 4383 C CA . ALA A 1 557 ? 25.156 -18.623 3.185 1.00 83.75 557 ALA A CA 1
ATOM 4384 C C . ALA A 1 557 ? 23.715 -19.153 3.319 1.00 83.75 557 ALA A C 1
ATOM 4386 O O . ALA A 1 557 ? 23.461 -20.299 2.967 1.00 83.75 557 ALA A O 1
ATOM 4387 N N . LEU A 1 558 ? 22.780 -18.327 3.806 1.00 85.44 558 LEU A N 1
ATOM 4388 C CA . LEU A 1 558 ? 21.362 -18.673 3.976 1.00 85.44 558 LEU A CA 1
ATOM 4389 C C . LEU A 1 558 ? 20.481 -18.231 2.794 1.00 85.44 558 LEU A C 1
ATOM 4391 O O . LEU A 1 558 ? 19.259 -18.249 2.902 1.00 85.44 558 LEU A O 1
ATOM 4395 N N . THR A 1 559 ? 21.093 -17.787 1.694 1.00 92.31 559 THR A N 1
ATOM 4396 C CA . THR A 1 559 ? 20.379 -17.289 0.509 1.00 92.31 559 THR A CA 1
ATOM 4397 C C . THR A 1 559 ? 20.327 -18.327 -0.611 1.00 92.31 559 THR A C 1
ATOM 4399 O O . THR A 1 559 ? 21.126 -19.263 -0.651 1.00 92.31 559 THR A O 1
ATOM 4402 N N . HIS A 1 560 ? 19.412 -18.118 -1.552 1.00 93.75 560 HIS A N 1
ATOM 4403 C CA . HIS A 1 560 ? 19.089 -18.969 -2.692 1.00 93.75 560 HIS A CA 1
ATOM 4404 C C . HIS A 1 560 ? 19.329 -18.208 -4.016 1.00 93.75 560 HIS A C 1
ATO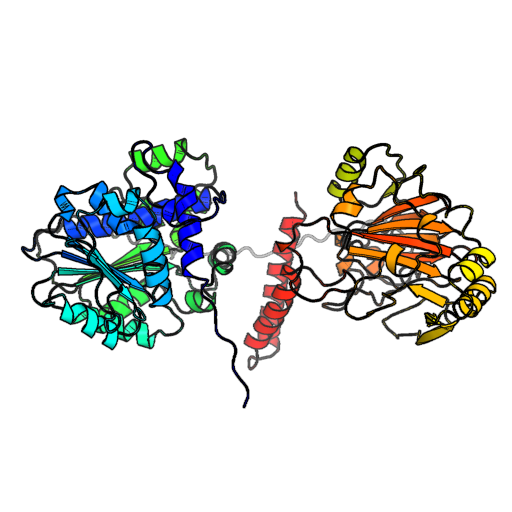M 4406 O O . HIS A 1 560 ? 18.381 -17.889 -4.741 1.00 93.75 560 HIS A O 1
ATOM 4412 N N . PRO A 1 561 ? 20.591 -17.858 -4.340 1.00 94.94 561 PRO A N 1
ATOM 4413 C CA . PRO A 1 561 ? 20.916 -17.082 -5.532 1.00 94.94 561 PRO A CA 1
ATOM 4414 C C . PRO A 1 561 ? 20.609 -17.834 -6.829 1.00 94.94 561 PRO A C 1
ATOM 4416 O O . PRO A 1 561 ? 20.930 -19.015 -6.977 1.00 94.94 561 PRO A O 1
ATOM 4419 N N . GLN A 1 562 ? 20.101 -17.098 -7.817 1.00 96.19 562 GLN A N 1
ATOM 4420 C CA . GLN A 1 562 ? 19.896 -17.575 -9.180 1.00 96.19 562 GLN A CA 1
ATOM 4421 C C . GLN A 1 562 ? 20.595 -16.660 -10.191 1.00 96.19 562 GLN A C 1
ATOM 4423 O O . GLN A 1 562 ? 20.408 -15.444 -10.163 1.00 96.19 562 GLN A O 1
ATOM 4428 N N . ASP A 1 563 ? 21.366 -17.232 -11.115 1.00 96.19 563 ASP A N 1
ATOM 4429 C CA . ASP A 1 563 ? 22.073 -16.491 -12.160 1.00 96.19 563 ASP A CA 1
ATOM 4430 C C . ASP A 1 563 ? 21.403 -16.676 -13.539 1.00 96.19 563 ASP A C 1
ATOM 4432 O O . ASP A 1 563 ? 21.056 -17.783 -13.967 1.00 96.19 563 ASP A O 1
ATOM 4436 N N . ALA A 1 564 ? 21.283 -15.572 -14.279 1.00 96.94 564 ALA A N 1
ATOM 4437 C CA . ALA A 1 564 ? 20.927 -15.535 -15.695 1.00 96.94 564 ALA A CA 1
ATOM 4438 C C . ALA A 1 564 ? 22.032 -14.842 -16.499 1.00 96.94 564 ALA A C 1
ATOM 4440 O O . ALA A 1 564 ? 22.325 -13.665 -16.283 1.00 96.94 564 ALA A O 1
ATOM 4441 N N . LEU A 1 565 ? 22.622 -15.540 -17.472 1.00 96.75 565 LEU A N 1
ATOM 4442 C CA . LEU A 1 565 ? 23.405 -14.896 -18.525 1.00 96.75 565 LEU A CA 1
ATOM 4443 C C . LEU A 1 565 ? 22.443 -14.391 -19.604 1.00 96.75 565 LEU A C 1
ATOM 4445 O O . LEU A 1 565 ? 21.762 -15.195 -20.240 1.00 96.75 565 LEU A O 1
ATOM 4449 N N . LEU A 1 566 ? 22.396 -13.075 -19.801 1.00 97.31 566 LEU A N 1
ATOM 4450 C CA . LEU A 1 566 ? 21.596 -12.455 -20.852 1.00 97.31 566 LEU A CA 1
ATOM 4451 C C . LEU A 1 566 ? 22.454 -12.164 -22.077 1.00 97.31 566 LEU A C 1
ATOM 4453 O O . LEU A 1 566 ? 23.460 -11.448 -21.991 1.00 97.31 566 LEU A O 1
ATOM 4457 N N . CYS A 1 567 ? 22.008 -12.690 -23.211 1.00 95.94 567 CYS A N 1
ATOM 4458 C CA . CYS A 1 567 ? 22.547 -12.439 -24.539 1.00 95.94 567 CYS A CA 1
ATOM 4459 C C . CYS A 1 567 ? 21.694 -11.407 -25.296 1.00 95.94 567 CYS A C 1
ATOM 4461 O O . CYS A 1 567 ? 20.535 -11.191 -24.942 1.00 95.94 567 CYS A O 1
ATOM 4463 N N . PRO A 1 568 ? 22.232 -10.752 -26.343 1.00 96.50 568 PRO A N 1
ATOM 4464 C CA . PRO A 1 568 ? 21.413 -9.952 -27.254 1.00 96.50 568 PRO A CA 1
ATOM 4465 C C . PRO A 1 568 ? 20.223 -10.767 -27.777 1.00 96.50 568 PRO A C 1
ATOM 4467 O O . PRO A 1 568 ? 20.426 -11.856 -28.311 1.00 96.50 568 PRO A O 1
ATOM 4470 N N . GLY A 1 569 ? 19.003 -10.252 -27.622 1.00 96.69 569 GLY A N 1
ATOM 4471 C CA . GLY A 1 569 ? 17.774 -10.975 -27.970 1.00 96.69 569 GLY A CA 1
ATOM 4472 C C . GLY A 1 569 ? 17.005 -11.535 -26.767 1.00 96.69 569 GLY A C 1
ATOM 4473 O O . GLY A 1 569 ? 15.810 -11.788 -26.885 1.00 96.69 569 GLY A O 1
ATOM 4474 N N . ASP A 1 570 ? 17.655 -11.696 -25.613 1.00 98.12 570 ASP A N 1
ATOM 4475 C CA . ASP A 1 570 ? 17.011 -12.238 -24.416 1.00 98.12 570 ASP A CA 1
ATOM 4476 C C . ASP A 1 570 ? 16.144 -11.187 -23.712 1.00 98.12 570 ASP A C 1
ATOM 4478 O O . ASP A 1 570 ? 16.537 -10.024 -23.564 1.00 98.12 570 ASP A O 1
ATOM 4482 N N . VAL A 1 571 ? 14.999 -11.620 -23.181 1.00 98.50 571 VAL A N 1
ATOM 4483 C CA . VAL A 1 571 ? 14.171 -10.815 -22.273 1.00 98.50 571 VAL A CA 1
ATOM 4484 C C . VAL A 1 571 ? 14.103 -11.507 -20.919 1.00 98.50 571 VAL A C 1
ATOM 4486 O O . VAL A 1 571 ? 13.579 -12.608 -20.815 1.00 98.50 571 VAL A O 1
ATOM 4489 N N . LEU A 1 572 ? 14.607 -10.881 -19.859 1.00 98.69 572 LEU A N 1
ATOM 4490 C CA . LEU A 1 572 ? 14.456 -11.412 -18.502 1.00 98.69 572 LEU A CA 1
ATOM 4491 C C . LEU A 1 572 ? 13.206 -10.834 -17.847 1.00 98.69 572 LEU A C 1
ATOM 4493 O O . LEU A 1 572 ? 13.113 -9.619 -17.690 1.00 98.69 572 LEU A O 1
ATOM 4497 N N . PHE A 1 573 ? 12.292 -11.693 -17.406 1.00 98.56 573 PHE A N 1
ATOM 4498 C CA . PHE A 1 573 ? 11.238 -11.300 -16.477 1.00 98.56 573 PHE A CA 1
ATOM 4499 C C . PHE A 1 573 ? 11.783 -11.291 -15.044 1.00 98.56 573 PHE A C 1
ATOM 4501 O O . PHE A 1 573 ? 12.305 -12.300 -14.565 1.00 98.56 573 PHE A O 1
ATOM 4508 N N . ILE A 1 574 ? 11.661 -10.144 -14.376 1.00 98.44 574 ILE A N 1
ATOM 4509 C CA . ILE A 1 574 ? 12.009 -9.931 -12.971 1.00 98.44 574 ILE A CA 1
ATOM 4510 C C . ILE A 1 574 ? 10.694 -9.681 -12.211 1.00 98.44 574 ILE A C 1
ATOM 4512 O O . ILE A 1 574 ? 10.061 -8.638 -12.422 1.00 98.44 574 ILE A O 1
ATOM 4516 N N . PRO A 1 575 ? 10.253 -10.618 -11.353 1.00 97.75 575 PRO A N 1
ATOM 4517 C CA . PRO A 1 575 ? 9.049 -10.436 -10.548 1.00 97.75 575 PRO A CA 1
ATOM 4518 C C . PRO A 1 575 ? 9.245 -9.340 -9.481 1.00 97.75 575 PRO A C 1
ATOM 4520 O O . PRO A 1 575 ? 10.384 -8.985 -9.160 1.00 97.75 575 PRO A O 1
ATOM 4523 N N . PRO A 1 576 ? 8.157 -8.790 -8.908 1.00 96.56 576 PRO A N 1
ATOM 4524 C CA . PRO A 1 576 ? 8.268 -7.745 -7.894 1.00 96.56 576 PRO A CA 1
ATOM 4525 C C . PRO A 1 576 ? 9.029 -8.253 -6.661 1.00 96.56 576 PRO A C 1
ATOM 4527 O O . PRO A 1 576 ? 8.923 -9.420 -6.286 1.00 96.56 576 PRO A O 1
ATOM 4530 N N . MET A 1 577 ? 9.780 -7.362 -6.015 1.00 95.69 577 MET A N 1
ATOM 4531 C CA . MET A 1 577 ? 10.578 -7.599 -4.802 1.00 95.69 577 MET A CA 1
ATOM 4532 C C . MET A 1 577 ? 11.743 -8.592 -4.945 1.00 95.69 577 MET A C 1
ATOM 4534 O O . MET A 1 577 ? 12.438 -8.859 -3.964 1.00 95.69 577 MET A O 1
ATOM 4538 N N . TRP A 1 578 ? 12.020 -9.105 -6.147 1.00 97.50 578 TRP A N 1
ATOM 4539 C CA . TRP A 1 578 ? 13.221 -9.906 -6.379 1.00 97.50 578 TRP A CA 1
ATOM 4540 C C . TRP A 1 578 ? 14.465 -9.019 -6.324 1.00 97.50 578 TRP A C 1
ATOM 4542 O O . TRP A 1 578 ? 14.644 -8.088 -7.121 1.00 97.50 578 TRP A O 1
ATOM 4552 N N . SER A 1 579 ? 15.344 -9.320 -5.369 1.00 97.50 579 SER A N 1
ATOM 4553 C CA . SER A 1 579 ? 16.613 -8.609 -5.233 1.00 97.50 579 SER A CA 1
ATOM 4554 C C . SER A 1 579 ? 17.552 -9.052 -6.340 1.00 97.50 579 SER A C 1
ATOM 4556 O O . SER A 1 579 ? 17.673 -10.241 -6.602 1.00 97.50 579 SER A O 1
ATOM 4558 N N . HIS A 1 580 ? 18.221 -8.119 -7.003 1.00 97.00 580 HIS A N 1
ATOM 4559 C CA . HIS A 1 580 ? 19.066 -8.413 -8.140 1.00 97.00 580 HIS A CA 1
ATOM 4560 C C . HIS A 1 580 ? 20.233 -7.434 -8.310 1.00 97.00 580 HIS A C 1
ATOM 4562 O O . HIS A 1 580 ? 20.223 -6.282 -7.869 1.00 97.00 580 HIS A O 1
ATOM 4568 N N . THR A 1 581 ? 21.283 -7.916 -8.963 1.00 95.38 581 THR A N 1
ATOM 4569 C CA . THR A 1 581 ? 22.432 -7.125 -9.410 1.00 95.38 581 THR A CA 1
ATOM 4570 C C . THR A 1 581 ? 22.848 -7.586 -10.802 1.00 95.38 581 THR A C 1
ATOM 4572 O O . THR A 1 581 ? 22.651 -8.743 -11.175 1.00 95.38 581 THR A O 1
ATOM 4575 N N . ALA A 1 582 ? 23.411 -6.670 -11.586 1.00 93.88 582 ALA A N 1
ATOM 4576 C CA . ALA A 1 582 ? 23.896 -6.947 -12.927 1.00 93.88 582 ALA A CA 1
ATOM 4577 C C . ALA A 1 582 ? 25.406 -6.724 -13.002 1.00 93.88 582 ALA A C 1
ATOM 4579 O O . ALA A 1 582 ? 25.901 -5.647 -12.661 1.00 93.88 582 ALA A O 1
ATOM 4580 N N . ARG A 1 583 ? 26.111 -7.727 -13.524 1.00 90.75 583 ARG A N 1
ATOM 4581 C CA . ARG A 1 583 ? 27.535 -7.691 -13.843 1.00 90.75 583 ARG A CA 1
ATOM 4582 C C . ARG A 1 583 ? 27.723 -7.822 -15.359 1.00 90.75 583 ARG A C 1
ATOM 4584 O O . ARG A 1 583 ? 27.480 -8.900 -15.909 1.00 90.75 583 ARG A O 1
ATOM 4591 N N . PRO A 1 584 ? 28.145 -6.759 -16.058 1.00 87.69 584 PRO A N 1
ATOM 4592 C CA . PRO A 1 584 ? 28.542 -6.841 -17.461 1.00 87.69 584 PRO A CA 1
ATOM 4593 C C . PRO A 1 584 ? 29.695 -7.838 -17.642 1.00 87.69 584 PRO A C 1
ATOM 4595 O O . PRO A 1 584 ? 30.621 -7.859 -16.836 1.00 87.69 584 PRO A O 1
ATOM 4598 N N . MET A 1 585 ? 29.639 -8.667 -18.687 1.00 85.31 585 MET A N 1
ATOM 4599 C CA . MET A 1 585 ? 30.684 -9.668 -18.947 1.00 85.31 585 MET A CA 1
ATOM 4600 C C . MET A 1 585 ? 31.869 -9.085 -19.721 1.00 85.31 585 MET A C 1
ATOM 4602 O O . MET A 1 585 ? 33.016 -9.375 -19.398 1.00 85.31 585 MET A O 1
ATOM 4606 N N . ALA A 1 586 ? 31.596 -8.269 -20.742 1.00 79.19 586 ALA A N 1
ATOM 4607 C CA . ALA A 1 586 ? 32.614 -7.581 -21.527 1.00 79.19 586 ALA A CA 1
ATOM 4608 C C . ALA A 1 586 ? 32.013 -6.382 -22.274 1.00 79.19 586 ALA A C 1
ATOM 4610 O O . ALA A 1 586 ? 30.910 -6.471 -22.817 1.00 79.19 586 ALA A O 1
ATOM 4611 N N . GLY A 1 587 ? 32.780 -5.291 -22.347 1.00 85.62 587 GLY A N 1
ATOM 4612 C CA . GLY A 1 587 ? 32.458 -4.109 -23.148 1.00 85.62 587 GLY A CA 1
ATOM 4613 C C . GLY A 1 587 ? 31.182 -3.372 -22.726 1.00 85.62 587 GLY A C 1
ATOM 4614 O O . GLY A 1 587 ? 30.709 -3.483 -21.595 1.00 85.62 587 GLY A O 1
ATOM 4615 N N . MET A 1 588 ? 30.640 -2.590 -23.661 1.00 93.44 588 MET A N 1
ATOM 4616 C CA . MET A 1 588 ? 29.392 -1.853 -23.477 1.00 93.44 588 MET A CA 1
ATOM 4617 C C . MET A 1 588 ? 28.184 -2.795 -23.538 1.00 93.44 588 MET A C 1
ATOM 4619 O O . MET A 1 588 ? 28.057 -3.604 -24.460 1.00 93.44 588 MET A O 1
ATOM 4623 N N . SER A 1 589 ? 27.246 -2.619 -22.610 1.00 95.62 589 SER A N 1
ATOM 4624 C CA . SER A 1 589 ? 25.949 -3.288 -22.633 1.00 95.62 589 SER A CA 1
ATOM 4625 C C . SER A 1 589 ? 24.804 -2.288 -22.749 1.00 95.62 589 SER A C 1
ATOM 4627 O O . SER A 1 589 ? 24.802 -1.263 -22.070 1.00 95.62 589 SER A O 1
ATOM 4629 N N . VAL A 1 590 ? 23.819 -2.608 -23.590 1.00 97.62 590 VAL A N 1
ATOM 4630 C CA . VAL A 1 590 ? 22.613 -1.801 -23.813 1.00 97.62 590 VAL A CA 1
ATOM 4631 C C . VAL A 1 590 ? 21.380 -2.666 -23.594 1.00 97.62 590 VAL A C 1
ATOM 4633 O O . VAL A 1 590 ? 21.310 -3.797 -24.080 1.00 97.62 590 VAL A O 1
ATOM 4636 N N . ALA A 1 591 ? 20.415 -2.137 -22.852 1.00 98.12 591 ALA A N 1
ATOM 4637 C CA . ALA A 1 591 ? 19.131 -2.771 -22.607 1.00 98.12 591 ALA A CA 1
ATOM 4638 C C . ALA A 1 591 ? 18.020 -1.724 -22.487 1.00 98.12 591 ALA A C 1
ATOM 4640 O O . ALA A 1 591 ? 18.271 -0.585 -22.091 1.00 98.12 591 ALA A O 1
ATOM 4641 N N . VAL A 1 592 ? 16.787 -2.135 -22.764 1.00 98.56 592 VAL A N 1
ATOM 4642 C CA . VAL A 1 592 ? 15.583 -1.391 -22.374 1.00 98.56 592 VAL A CA 1
ATOM 4643 C C . VAL A 1 592 ? 14.923 -2.166 -21.250 1.00 98.56 592 VAL A C 1
ATOM 4645 O O . VAL A 1 592 ? 14.746 -3.378 -21.338 1.00 98.56 592 VAL A O 1
ATOM 4648 N N . ASN A 1 593 ? 14.595 -1.484 -20.162 1.00 98.50 593 ASN A N 1
ATOM 4649 C CA . ASN A 1 593 ? 13.946 -2.113 -19.023 1.00 98.50 593 ASN A CA 1
ATOM 4650 C C . ASN A 1 593 ? 12.538 -1.553 -18.888 1.00 98.50 593 ASN A C 1
ATOM 4652 O O . ASN A 1 593 ? 12.398 -0.363 -18.638 1.00 98.50 593 ASN A O 1
ATOM 4656 N N . VAL A 1 594 ? 11.518 -2.389 -19.056 1.00 98.56 594 VAL A N 1
ATOM 4657 C CA . VAL A 1 594 ? 10.118 -1.961 -18.992 1.00 98.56 594 VAL A CA 1
ATOM 4658 C C . VAL A 1 594 ? 9.511 -2.401 -17.668 1.00 98.56 594 VAL A C 1
ATOM 4660 O O . VAL A 1 594 ? 9.433 -3.592 -17.384 1.00 98.56 594 VAL A O 1
ATOM 4663 N N . PHE A 1 595 ? 9.105 -1.430 -16.858 1.00 98.56 595 PHE A N 1
ATOM 4664 C CA . PHE A 1 595 ? 8.453 -1.615 -15.564 1.00 98.56 595 PHE A CA 1
ATOM 4665 C C . PHE A 1 595 ? 6.947 -1.513 -15.723 1.00 98.56 595 PHE A C 1
ATOM 4667 O O . PHE A 1 595 ? 6.472 -0.606 -16.412 1.00 98.56 595 PHE A O 1
ATOM 4674 N N . PHE A 1 596 ? 6.201 -2.373 -15.041 1.00 97.94 596 PHE A N 1
ATOM 4675 C CA . PHE A 1 596 ? 4.745 -2.404 -15.118 1.00 97.94 596 PHE A CA 1
ATOM 4676 C C . PHE A 1 596 ? 4.116 -2.811 -13.785 1.00 97.94 596 PHE A C 1
ATOM 4678 O O . PHE A 1 596 ? 4.756 -3.416 -12.923 1.00 97.94 596 PHE A O 1
ATOM 4685 N N . ARG A 1 597 ? 2.851 -2.432 -13.596 1.00 96.19 597 ARG A N 1
ATOM 4686 C CA . ARG A 1 597 ? 2.079 -2.781 -12.400 1.00 96.19 597 ARG A CA 1
ATOM 4687 C C . ARG A 1 597 ? 1.429 -4.144 -12.596 1.00 96.19 597 ARG A C 1
ATOM 4689 O O . ARG A 1 597 ? 0.638 -4.321 -13.517 1.00 96.19 597 ARG A O 1
ATOM 4696 N N . ASN A 1 598 ? 1.762 -5.090 -11.726 1.00 93.88 598 ASN A N 1
ATOM 4697 C CA . ASN A 1 598 ? 1.186 -6.436 -11.715 1.00 93.88 598 ASN A CA 1
ATOM 4698 C C . ASN A 1 598 ? 0.275 -6.691 -10.500 1.00 93.88 598 ASN A C 1
ATOM 4700 O O . ASN A 1 598 ? -0.253 -7.788 -10.362 1.00 93.88 598 ASN A O 1
ATOM 4704 N N . LEU A 1 599 ? 0.095 -5.693 -9.629 1.00 92.94 599 LEU A N 1
ATOM 4705 C CA . LEU A 1 599 ? -0.848 -5.715 -8.509 1.00 92.94 599 LEU A CA 1
ATOM 4706 C C . LEU A 1 599 ? -1.991 -4.723 -8.758 1.00 92.94 599 LEU A C 1
ATOM 4708 O O . LEU A 1 599 ? -1.845 -3.764 -9.520 1.00 92.94 599 LEU A O 1
ATOM 4712 N N . GLU A 1 600 ? -3.119 -4.908 -8.072 1.00 91.06 600 GLU A N 1
ATOM 4713 C CA . GLU A 1 600 ? -4.193 -3.910 -8.066 1.00 91.06 600 GLU A CA 1
ATOM 4714 C C . GLU A 1 600 ? -3.716 -2.565 -7.492 1.00 91.06 600 GLU A C 1
ATOM 4716 O O . GLU A 1 600 ? -2.913 -2.507 -6.557 1.00 91.06 600 GLU A O 1
ATOM 4721 N N . GLN A 1 601 ? -4.282 -1.462 -7.995 1.00 90.31 601 GLN A N 1
ATOM 4722 C CA . GLN A 1 601 ? -3.878 -0.102 -7.617 1.00 90.31 601 GLN A CA 1
ATOM 4723 C C . GLN A 1 601 ? -3.950 0.166 -6.103 1.00 90.31 601 GLN A C 1
ATOM 4725 O O . GLN A 1 601 ? -3.154 0.952 -5.593 1.00 90.31 601 GLN A O 1
ATOM 4730 N N . LYS A 1 602 ? -4.858 -0.509 -5.383 1.00 91.56 602 LYS A N 1
ATOM 4731 C CA . LYS A 1 602 ? -5.046 -0.378 -3.928 1.00 91.56 602 LYS A CA 1
ATOM 4732 C C . LYS A 1 602 ? -3.817 -0.783 -3.101 1.00 91.56 602 LYS A C 1
ATOM 4734 O O . LYS A 1 602 ? -3.668 -0.313 -1.978 1.00 91.56 602 LYS A O 1
ATOM 4739 N N . TYR A 1 603 ? -2.936 -1.628 -3.642 1.00 93.94 603 TYR A N 1
ATOM 4740 C CA . TYR A 1 603 ? -1.733 -2.087 -2.939 1.00 93.94 603 TYR A CA 1
ATOM 4741 C C . TYR A 1 603 ? -0.560 -1.106 -3.054 1.00 93.94 603 TYR A C 1
ATOM 4743 O O . TYR A 1 603 ? 0.327 -1.090 -2.197 1.00 93.94 603 TYR A O 1
ATOM 4751 N N . TYR A 1 604 ? -0.543 -0.270 -4.092 1.00 94.19 604 TYR A N 1
ATOM 4752 C CA . TYR A 1 604 ? 0.512 0.718 -4.285 1.00 94.19 604 TYR A CA 1
ATOM 4753 C C . TYR A 1 604 ? 0.271 1.960 -3.430 1.00 94.19 604 TYR A C 1
ATOM 4755 O O . TYR A 1 604 ? -0.852 2.450 -3.317 1.00 94.19 604 TYR A O 1
ATOM 4763 N N . ALA A 1 605 ? 1.343 2.504 -2.855 1.00 91.12 605 ALA A N 1
ATOM 4764 C CA . ALA A 1 605 ? 1.244 3.698 -2.032 1.00 91.12 605 ALA A CA 1
ATOM 4765 C C . ALA A 1 605 ? 0.788 4.926 -2.838 1.00 91.12 605 ALA A C 1
ATOM 4767 O O . ALA A 1 605 ? 1.299 5.208 -3.926 1.00 91.12 605 ALA A O 1
ATOM 4768 N N . VAL A 1 606 ? -0.141 5.705 -2.275 1.00 87.69 606 VAL A N 1
ATOM 4769 C CA . VAL A 1 606 ? -0.646 6.929 -2.917 1.00 87.69 606 VAL A CA 1
ATOM 4770 C C . VAL A 1 606 ? 0.427 8.012 -2.904 1.00 87.69 606 VAL A C 1
ATOM 4772 O O . VAL A 1 606 ? 1.047 8.296 -1.877 1.00 87.69 606 VAL A O 1
ATOM 4775 N N . GLY A 1 607 ? 0.616 8.676 -4.040 1.00 87.31 607 GLY A N 1
ATOM 4776 C CA . GLY A 1 607 ? 1.481 9.841 -4.171 1.00 87.31 607 GLY A CA 1
ATOM 4777 C C . GLY A 1 607 ? 2.467 9.705 -5.320 1.00 87.31 607 GLY A C 1
ATOM 4778 O O . GLY A 1 607 ? 2.307 8.890 -6.224 1.00 87.31 607 GLY A O 1
ATOM 4779 N N . ARG A 1 608 ? 3.494 10.555 -5.304 1.00 87.88 608 ARG A N 1
ATOM 4780 C CA . ARG A 1 608 ? 4.483 10.605 -6.379 1.00 87.88 608 ARG A CA 1
ATOM 4781 C C . ARG A 1 608 ? 5.450 9.426 -6.271 1.00 87.88 608 ARG A C 1
ATOM 4783 O O . ARG A 1 608 ? 6.187 9.336 -5.297 1.00 87.88 608 ARG A O 1
ATOM 4790 N N . ASP A 1 609 ? 5.510 8.613 -7.319 1.00 91.50 609 ASP A N 1
ATOM 4791 C CA . ASP A 1 609 ? 6.487 7.536 -7.472 1.00 91.50 609 ASP A CA 1
ATOM 4792 C C . ASP A 1 609 ? 7.056 7.538 -8.897 1.00 91.50 609 ASP A C 1
ATOM 4794 O O . ASP A 1 609 ? 6.638 6.793 -9.777 1.00 91.50 609 ASP A O 1
ATOM 4798 N N . VAL A 1 610 ? 7.994 8.451 -9.155 1.00 93.44 610 VAL A N 1
ATOM 4799 C CA . VAL A 1 610 ? 8.574 8.636 -10.498 1.00 93.44 610 VAL A CA 1
ATOM 4800 C C . VAL A 1 610 ? 9.351 7.404 -10.953 1.00 93.44 610 VAL A C 1
ATOM 4802 O O . VAL A 1 610 ? 9.377 7.090 -12.141 1.00 93.44 610 VAL A O 1
ATOM 4805 N N . TYR A 1 611 ? 9.990 6.707 -10.017 1.00 91.44 611 TYR A N 1
ATOM 4806 C CA . TYR A 1 611 ? 10.865 5.586 -10.330 1.00 91.44 611 TYR A CA 1
ATOM 4807 C C . TYR A 1 611 ? 10.164 4.234 -10.285 1.00 91.44 611 TYR A C 1
ATOM 4809 O O . TYR A 1 611 ? 10.766 3.276 -10.757 1.00 91.44 611 TYR A O 1
ATOM 4817 N N . GLY A 1 612 ? 8.925 4.174 -9.787 1.00 92.12 612 GLY A N 1
ATOM 4818 C CA . GLY A 1 612 ? 8.193 2.919 -9.650 1.00 92.12 612 GLY A CA 1
ATOM 4819 C C . GLY A 1 612 ? 8.792 2.039 -8.558 1.00 92.12 612 GLY A C 1
ATOM 4820 O O . GLY A 1 612 ? 8.815 0.826 -8.712 1.00 92.12 612 GLY A O 1
ATOM 4821 N N . ASN A 1 613 ? 9.376 2.647 -7.522 1.00 93.69 613 ASN A N 1
ATOM 4822 C CA . ASN A 1 613 ? 10.082 1.910 -6.475 1.00 93.69 613 ASN A CA 1
ATOM 4823 C C . ASN A 1 613 ? 9.724 2.364 -5.064 1.00 93.69 613 ASN A C 1
ATOM 4825 O O . ASN A 1 613 ? 10.512 2.207 -4.133 1.00 93.69 613 ASN A O 1
ATOM 4829 N N . ARG A 1 614 ? 8.558 2.990 -4.914 1.00 93.75 614 ARG A N 1
ATOM 4830 C CA . ARG A 1 614 ? 8.013 3.264 -3.595 1.00 93.75 614 ARG A CA 1
ATOM 4831 C C . ARG A 1 614 ? 7.434 1.980 -3.020 1.00 93.75 614 ARG A C 1
ATOM 4833 O O . ARG A 1 614 ? 6.703 1.286 -3.722 1.00 93.75 614 ARG A O 1
ATOM 4840 N N . ASP A 1 615 ? 7.735 1.704 -1.756 1.00 94.75 615 ASP A N 1
ATOM 4841 C CA . ASP A 1 615 ? 7.204 0.538 -1.058 1.00 94.75 615 ASP A CA 1
ATOM 4842 C C . ASP A 1 615 ? 5.667 0.484 -1.112 1.00 94.75 615 ASP A C 1
ATOM 4844 O O . ASP A 1 615 ? 4.976 1.504 -1.230 1.00 94.75 615 ASP A O 1
ATOM 4848 N N . LEU A 1 616 ? 5.122 -0.730 -1.016 1.00 95.00 616 LEU A N 1
ATOM 4849 C CA . LEU A 1 616 ? 3.677 -0.941 -0.997 1.00 95.00 616 LEU A CA 1
ATOM 4850 C C . LEU A 1 616 ? 3.028 -0.218 0.189 1.00 95.00 616 LEU A C 1
ATOM 4852 O O . LEU A 1 616 ? 3.628 -0.050 1.254 1.00 95.00 616 LEU A O 1
ATOM 4856 N N . GLN A 1 617 ? 1.764 0.176 0.011 1.00 94.62 617 GLN A N 1
ATOM 4857 C CA . GLN A 1 617 ? 1.028 1.000 0.973 1.00 94.62 617 GLN A CA 1
ATOM 4858 C C . GLN A 1 617 ? 1.010 0.380 2.378 1.00 94.62 617 GLN A C 1
ATOM 4860 O O . GLN A 1 617 ? 1.140 1.103 3.364 1.00 94.62 617 GLN A O 1
ATOM 4865 N N . ALA A 1 618 ? 0.891 -0.948 2.467 1.00 92.62 618 ALA A N 1
ATOM 4866 C CA . ALA A 1 618 ? 0.889 -1.673 3.735 1.00 92.62 618 ALA A CA 1
ATOM 4867 C C . ALA A 1 618 ? 2.218 -1.526 4.498 1.00 92.62 618 ALA A C 1
ATOM 4869 O O . ALA A 1 618 ? 2.206 -1.246 5.694 1.00 92.62 618 ALA A O 1
ATOM 4870 N N . TYR A 1 619 ? 3.362 -1.633 3.812 1.00 92.94 619 TYR A N 1
ATOM 4871 C CA . TYR A 1 619 ? 4.677 -1.473 4.440 1.00 92.94 619 TYR A CA 1
ATOM 4872 C C . TYR A 1 619 ? 4.936 -0.018 4.858 1.00 92.94 619 TYR A C 1
ATOM 4874 O O . TYR A 1 619 ? 5.396 0.235 5.970 1.00 92.94 619 TYR A O 1
ATOM 4882 N N . GLU A 1 620 ? 4.571 0.955 4.017 1.00 91.38 620 GLU A N 1
ATOM 4883 C CA . GLU A 1 620 ? 4.660 2.390 4.336 1.00 91.38 620 GLU A CA 1
ATOM 4884 C C . GLU A 1 620 ? 3.846 2.764 5.582 1.00 91.38 620 GLU A C 1
ATOM 4886 O O . GLU A 1 620 ? 4.322 3.503 6.450 1.00 91.38 620 GLU A O 1
ATOM 4891 N N . SER A 1 621 ? 2.623 2.240 5.694 1.00 92.06 621 SER A N 1
ATOM 4892 C CA . SER A 1 621 ? 1.801 2.396 6.895 1.00 92.06 621 SER A CA 1
ATOM 4893 C C . SER A 1 621 ? 2.431 1.681 8.094 1.00 92.06 621 SER A C 1
ATOM 4895 O O . SER A 1 621 ? 2.594 2.292 9.149 1.00 92.06 621 SER A O 1
ATOM 4897 N N . GLY A 1 622 ? 2.868 0.431 7.919 1.00 92.50 622 GLY A N 1
ATOM 4898 C CA . GLY A 1 622 ? 3.484 -0.375 8.973 1.00 92.50 622 GLY A CA 1
ATOM 4899 C C . GLY A 1 622 ? 4.726 0.274 9.587 1.00 92.50 622 GLY A C 1
ATOM 4900 O O . GLY A 1 622 ? 4.874 0.284 10.804 1.00 92.50 622 GLY A O 1
ATOM 4901 N N . ARG A 1 623 ? 5.583 0.921 8.785 1.00 90.88 623 ARG A N 1
ATOM 4902 C CA . ARG A 1 623 ? 6.750 1.667 9.294 1.00 90.88 623 ARG A CA 1
ATOM 4903 C C . ARG A 1 623 ? 6.369 2.794 10.254 1.00 90.88 623 ARG A C 1
ATOM 4905 O O . ARG A 1 623 ? 7.083 3.029 11.227 1.00 90.88 623 ARG A O 1
ATOM 4912 N N . LYS A 1 624 ? 5.261 3.492 9.993 1.00 90.12 624 LYS A N 1
ATOM 4913 C CA . LYS A 1 624 ? 4.763 4.552 10.885 1.00 90.12 624 LYS A CA 1
ATOM 4914 C C . LYS A 1 624 ? 4.223 3.971 12.185 1.00 90.12 624 LYS A C 1
ATOM 4916 O O . LYS A 1 624 ? 4.451 4.553 13.242 1.00 90.12 624 LYS A O 1
ATOM 4921 N N . GLU A 1 625 ? 3.555 2.822 12.116 1.00 92.31 625 GLU A N 1
ATOM 4922 C CA . GLU A 1 625 ? 3.087 2.131 13.317 1.00 92.31 625 GLU A CA 1
ATOM 4923 C C . GLU A 1 625 ? 4.255 1.571 14.142 1.00 92.31 625 GLU A C 1
ATOM 4925 O O . GLU A 1 625 ? 4.216 1.694 15.360 1.00 92.31 625 GLU A O 1
ATOM 4930 N N . ILE A 1 626 ? 5.337 1.072 13.526 1.00 91.00 626 ILE A N 1
ATOM 4931 C CA . ILE A 1 626 ? 6.566 0.678 14.246 1.00 91.00 626 ILE A CA 1
ATOM 4932 C C . ILE A 1 626 ? 7.140 1.855 15.043 1.00 91.00 626 ILE A C 1
ATOM 4934 O O . ILE A 1 626 ? 7.433 1.709 16.227 1.00 91.00 626 ILE A O 1
ATOM 4938 N N . GLU A 1 627 ? 7.253 3.033 14.427 1.00 90.38 627 GLU A N 1
ATOM 4939 C CA . GLU A 1 627 ? 7.736 4.243 15.107 1.00 90.38 627 GLU A CA 1
ATOM 4940 C C . GLU A 1 627 ? 6.823 4.646 16.277 1.00 90.38 627 GLU A C 1
ATOM 4942 O O . GLU A 1 627 ? 7.289 5.010 17.355 1.00 90.38 627 GLU A O 1
ATOM 4947 N N . LYS A 1 628 ? 5.505 4.568 16.082 1.00 93.12 628 LYS A N 1
ATOM 4948 C CA . LYS A 1 628 ? 4.513 4.880 17.116 1.00 93.12 628 LYS A CA 1
ATOM 4949 C C . LYS A 1 628 ? 4.542 3.869 18.266 1.00 93.12 628 LYS A C 1
ATOM 4951 O O . LYS A 1 628 ? 4.441 4.282 19.418 1.00 93.12 628 LYS A O 1
ATOM 4956 N N . MET A 1 629 ? 4.716 2.580 17.965 1.00 91.56 629 MET A N 1
ATOM 4957 C CA . MET A 1 629 ? 4.906 1.522 18.960 1.00 91.56 629 MET A CA 1
ATOM 4958 C C . MET A 1 629 ? 6.175 1.773 19.770 1.00 91.56 629 MET A C 1
ATOM 4960 O O . MET A 1 629 ? 6.103 1.803 20.991 1.00 91.56 629 MET A O 1
ATOM 4964 N N . ALA A 1 630 ? 7.308 2.038 19.113 1.00 90.06 630 ALA A N 1
ATOM 4965 C CA . ALA A 1 630 ? 8.560 2.358 19.795 1.00 90.06 630 ALA A CA 1
ATOM 4966 C C . ALA A 1 630 ? 8.416 3.578 20.725 1.00 90.06 630 ALA A C 1
ATOM 4968 O O . ALA A 1 630 ? 8.836 3.519 21.880 1.00 90.06 630 ALA A O 1
ATOM 4969 N N . LYS A 1 631 ? 7.745 4.644 20.264 1.00 94.81 631 LYS A N 1
ATOM 4970 C CA . LYS A 1 631 ? 7.473 5.852 21.062 1.00 94.81 631 LYS A CA 1
ATOM 4971 C C . LYS A 1 631 ? 6.597 5.612 22.283 1.00 94.81 631 LYS A C 1
ATOM 4973 O O . LYS A 1 631 ? 6.775 6.283 23.292 1.00 94.81 631 LYS A O 1
ATOM 4978 N N . ALA A 1 632 ? 5.665 4.664 22.223 1.00 94.38 632 ALA A N 1
ATOM 4979 C CA . ALA A 1 632 ? 4.798 4.354 23.358 1.00 94.38 632 ALA A CA 1
ATOM 4980 C C . ALA A 1 632 ? 5.574 3.821 24.579 1.00 94.38 632 ALA A C 1
ATOM 4982 O O . ALA A 1 632 ? 5.075 3.902 25.699 1.00 94.38 632 ALA A O 1
ATOM 4983 N N . PHE A 1 633 ? 6.796 3.317 24.376 1.00 93.38 633 PHE A N 1
ATOM 4984 C CA . PHE A 1 633 ? 7.683 2.870 25.450 1.00 93.38 633 PHE A CA 1
ATOM 4985 C C . PHE A 1 633 ? 8.668 3.957 25.926 1.00 93.38 633 PHE A C 1
ATOM 4987 O O . PHE A 1 633 ? 9.495 3.688 26.802 1.00 93.38 633 PHE A O 1
ATOM 4994 N N . GLU A 1 634 ? 8.605 5.184 25.393 1.00 92.38 634 GLU A N 1
ATOM 4995 C CA . GLU A 1 634 ? 9.439 6.293 25.870 1.00 92.38 634 GLU A CA 1
ATOM 4996 C C . GLU A 1 634 ? 9.156 6.600 27.350 1.00 92.38 634 GLU A C 1
ATOM 4998 O O . GLU A 1 634 ? 8.013 6.688 27.792 1.00 92.38 634 GLU A O 1
ATOM 5003 N N . GLY A 1 635 ? 10.222 6.760 28.139 1.00 90.75 635 GLY A N 1
ATOM 5004 C CA . GLY A 1 635 ? 10.135 6.988 29.586 1.00 90.75 635 GLY A CA 1
ATOM 5005 C C . GLY A 1 635 ? 10.094 5.714 30.439 1.00 90.75 635 GLY A C 1
ATOM 5006 O O . GLY A 1 635 ? 10.249 5.812 31.657 1.00 90.75 635 GLY A O 1
ATOM 5007 N N . MET A 1 636 ? 9.961 4.525 29.838 1.00 94.56 636 MET A N 1
ATOM 5008 C CA . MET A 1 636 ? 10.164 3.255 30.546 1.00 94.56 636 MET A CA 1
ATOM 5009 C C . MET A 1 636 ? 11.658 2.917 30.697 1.00 94.56 636 MET A C 1
ATOM 5011 O O . MET A 1 636 ? 12.483 3.370 29.898 1.00 94.56 636 MET A O 1
ATOM 5015 N N . PRO A 1 637 ? 12.041 2.079 31.683 1.00 97.31 637 PRO A N 1
ATOM 5016 C CA . PRO A 1 637 ? 13.392 1.530 31.750 1.00 97.31 637 PRO A CA 1
ATOM 5017 C C . PRO A 1 637 ? 13.761 0.778 30.462 1.00 97.31 637 PRO A C 1
ATOM 5019 O O . PRO A 1 637 ? 13.002 -0.076 30.001 1.00 97.31 637 PRO A O 1
ATOM 5022 N N . THR A 1 638 ? 14.948 1.057 29.914 1.00 94.12 638 THR A N 1
ATOM 5023 C CA . THR A 1 638 ? 15.397 0.574 28.594 1.00 94.12 638 THR A CA 1
ATOM 5024 C C . THR A 1 638 ? 15.266 -0.936 28.411 1.00 94.12 638 THR A C 1
ATOM 5026 O O . THR A 1 638 ? 14.778 -1.383 27.378 1.00 94.12 638 THR A O 1
ATOM 5029 N N . GLU A 1 639 ? 15.650 -1.728 29.413 1.00 94.94 639 GLU A N 1
ATOM 5030 C CA . GLU A 1 639 ? 15.577 -3.194 29.335 1.00 94.94 639 GLU A CA 1
ATOM 5031 C C . GLU A 1 639 ? 14.132 -3.707 29.265 1.00 94.94 639 GLU A C 1
ATOM 5033 O O . GLU A 1 639 ? 13.861 -4.694 28.587 1.00 94.94 639 GLU A O 1
ATOM 5038 N N . ILE A 1 640 ? 13.185 -3.013 29.907 1.00 93.94 640 ILE A N 1
ATOM 5039 C CA . ILE A 1 640 ? 11.762 -3.376 29.877 1.00 93.94 640 ILE A CA 1
ATOM 5040 C C . ILE A 1 640 ? 11.166 -3.030 28.509 1.00 93.94 640 ILE A C 1
ATOM 5042 O O . ILE A 1 640 ? 10.510 -3.869 27.894 1.00 93.94 640 ILE A O 1
ATOM 5046 N N . ALA A 1 641 ? 11.434 -1.821 28.002 1.00 93.56 641 ALA A N 1
ATOM 5047 C CA . ALA A 1 641 ? 11.004 -1.404 26.668 1.00 93.56 641 ALA A CA 1
ATOM 5048 C C . ALA A 1 641 ? 11.556 -2.343 25.584 1.00 93.56 641 ALA A C 1
ATOM 5050 O O . ALA A 1 641 ? 10.810 -2.818 24.730 1.00 93.56 641 ALA A O 1
ATOM 5051 N N . LYS A 1 642 ? 12.853 -2.670 25.661 1.00 95.19 642 LYS A N 1
ATOM 5052 C CA . LYS A 1 642 ? 13.506 -3.615 24.753 1.00 95.19 642 LYS A CA 1
ATOM 5053 C C . LYS A 1 642 ? 12.851 -4.994 24.808 1.00 95.19 642 LYS A C 1
ATOM 5055 O O . LYS A 1 642 ? 12.511 -5.525 23.756 1.00 95.19 642 LYS A O 1
ATOM 5060 N N . PHE A 1 643 ? 12.637 -5.544 26.005 1.00 95.94 643 PHE A N 1
ATOM 5061 C CA . PHE A 1 643 ? 11.991 -6.846 26.177 1.00 95.94 643 PHE A CA 1
ATOM 5062 C C . PHE A 1 643 ? 10.626 -6.908 25.475 1.00 95.94 643 PHE A C 1
ATOM 5064 O O . PHE A 1 643 ? 10.362 -7.848 24.727 1.00 95.94 643 PHE A O 1
ATOM 5071 N N . TYR A 1 644 ? 9.770 -5.897 25.659 1.00 95.88 644 TYR A N 1
ATOM 5072 C CA . TYR A 1 644 ? 8.452 -5.879 25.018 1.00 95.88 644 TYR A CA 1
ATOM 5073 C C . TYR A 1 644 ? 8.515 -5.627 23.508 1.00 95.88 644 TYR A C 1
ATOM 5075 O O . TYR A 1 644 ? 7.784 -6.274 22.760 1.00 95.88 644 TYR A O 1
ATOM 5083 N N . LEU A 1 645 ? 9.414 -4.759 23.034 1.00 93.12 645 LEU A N 1
ATOM 5084 C CA . LEU A 1 645 ? 9.610 -4.537 21.597 1.00 93.12 645 LEU A CA 1
ATOM 5085 C C . LEU A 1 645 ? 10.130 -5.796 20.881 1.00 93.12 645 LEU A C 1
ATOM 5087 O O . LEU A 1 645 ? 9.680 -6.096 19.777 1.00 93.12 645 LEU A O 1
ATOM 5091 N N . GLU A 1 646 ? 11.023 -6.571 21.505 1.00 95.25 646 GLU A N 1
ATOM 5092 C CA . GLU A 1 646 ? 11.491 -7.858 20.965 1.00 95.25 646 GLU A CA 1
ATOM 5093 C C . GLU A 1 646 ? 10.367 -8.904 20.912 1.00 95.25 646 GLU A C 1
ATOM 5095 O O . GLU A 1 646 ? 10.291 -9.673 19.951 1.00 95.25 646 GLU A O 1
ATOM 5100 N N . ARG A 1 647 ? 9.453 -8.909 21.891 1.00 95.38 647 ARG A N 1
ATOM 5101 C CA . ARG A 1 647 ? 8.259 -9.769 21.855 1.00 95.38 647 ARG A CA 1
ATOM 5102 C C . ARG A 1 647 ? 7.313 -9.395 20.715 1.00 95.38 647 ARG A C 1
ATOM 5104 O O . ARG A 1 647 ? 6.935 -10.279 19.952 1.00 95.38 647 ARG A O 1
ATOM 5111 N N . LEU A 1 648 ? 7.018 -8.106 20.535 1.00 93.31 648 LEU A N 1
ATOM 5112 C CA . LEU A 1 648 ? 6.215 -7.621 19.403 1.00 93.31 648 LEU A CA 1
ATOM 5113 C C . LEU A 1 648 ? 6.858 -7.988 18.057 1.00 93.31 648 LEU A C 1
ATOM 5115 O O . LEU A 1 648 ? 6.174 -8.425 17.132 1.00 93.31 648 LEU A O 1
ATOM 5119 N N . ALA A 1 649 ? 8.185 -7.870 17.949 1.00 91.75 649 ALA A N 1
ATOM 5120 C CA . ALA A 1 649 ? 8.913 -8.289 16.756 1.00 91.75 649 ALA A CA 1
ATOM 5121 C C . ALA A 1 649 ? 8.786 -9.803 16.495 1.00 91.75 649 ALA A C 1
ATOM 5123 O O . ALA A 1 649 ? 8.653 -10.214 15.342 1.00 91.75 649 ALA A O 1
ATOM 5124 N N . ALA A 1 650 ? 8.798 -10.637 17.541 1.00 90.25 650 ALA A N 1
ATOM 5125 C CA . ALA A 1 650 ? 8.597 -12.080 17.418 1.00 90.25 650 ALA A CA 1
ATOM 5126 C C . ALA A 1 650 ? 7.169 -12.439 16.971 1.00 90.25 650 ALA A C 1
ATOM 5128 O O . ALA A 1 650 ? 7.002 -13.316 16.125 1.00 90.25 650 ALA A O 1
ATOM 5129 N N . GLU A 1 651 ? 6.152 -11.740 17.477 1.00 92.50 651 GLU A N 1
ATOM 5130 C CA . GLU A 1 651 ? 4.757 -11.915 17.051 1.00 92.50 651 GLU A CA 1
ATOM 5131 C C . GLU A 1 651 ? 4.566 -11.536 15.577 1.00 92.50 651 GLU A C 1
ATOM 5133 O O . GLU A 1 651 ? 4.009 -12.315 14.800 1.00 92.50 651 GLU A O 1
ATOM 5138 N N . LEU A 1 652 ? 5.118 -10.390 15.158 1.00 89.94 652 LEU A N 1
ATOM 5139 C CA . LEU A 1 652 ? 5.097 -9.964 13.758 1.00 89.94 652 LEU A CA 1
ATOM 5140 C C . LEU A 1 652 ? 5.839 -10.957 12.851 1.00 89.94 652 LEU A C 1
ATOM 5142 O O . LEU A 1 652 ? 5.385 -11.249 11.744 1.00 89.94 652 LEU A O 1
ATOM 5146 N N . LYS A 1 653 ? 6.960 -11.516 13.324 1.00 87.38 653 LYS A N 1
ATOM 5147 C CA . LYS A 1 653 ? 7.688 -12.573 12.611 1.00 87.38 653 LYS A CA 1
ATOM 5148 C C . LYS A 1 653 ? 6.839 -13.836 12.450 1.00 87.38 653 LYS A C 1
ATOM 5150 O O . LYS A 1 653 ? 6.848 -14.412 11.367 1.00 87.38 653 LYS A O 1
ATOM 5155 N N . GLY A 1 654 ? 6.100 -14.244 13.484 1.00 87.94 654 GLY A N 1
ATOM 5156 C CA . GLY A 1 654 ? 5.157 -15.363 13.400 1.00 87.94 654 GLY A CA 1
ATOM 5157 C C . GLY A 1 654 ? 4.083 -15.123 12.337 1.00 87.94 654 GLY A C 1
ATOM 5158 O O . GLY A 1 654 ? 3.867 -15.972 11.479 1.00 87.94 654 GLY A O 1
ATOM 5159 N N . LYS A 1 655 ? 3.503 -13.916 12.304 1.00 86.88 655 LYS A N 1
ATOM 5160 C CA . LYS A 1 655 ? 2.529 -13.519 11.273 1.00 86.88 655 LYS A CA 1
ATOM 5161 C C . LYS A 1 655 ? 3.106 -13.539 9.860 1.00 86.88 655 LYS A C 1
ATOM 5163 O O . LYS A 1 655 ? 2.444 -13.986 8.933 1.00 86.88 655 LYS A O 1
ATOM 5168 N N . ALA A 1 656 ? 4.353 -13.106 9.682 1.00 84.00 656 ALA A N 1
ATOM 5169 C CA . ALA A 1 656 ? 5.018 -13.169 8.382 1.00 84.00 656 ALA A CA 1
ATOM 5170 C C . ALA A 1 656 ? 5.206 -14.615 7.877 1.00 84.00 656 ALA A C 1
ATOM 5172 O O . ALA A 1 656 ? 5.164 -14.846 6.673 1.00 84.00 656 ALA A O 1
ATOM 5173 N N . GLN A 1 657 ? 5.394 -15.585 8.778 1.00 82.31 657 GLN A N 1
ATOM 5174 C CA . GLN A 1 657 ? 5.550 -17.001 8.419 1.00 82.31 657 GLN A CA 1
ATOM 5175 C C . GLN A 1 657 ? 4.233 -17.645 7.952 1.00 82.31 657 GLN A C 1
ATOM 5177 O O . GLN A 1 657 ? 4.271 -18.547 7.116 1.00 82.31 657 GLN A O 1
ATOM 5182 N N . GLU A 1 658 ? 3.077 -17.156 8.417 1.00 83.56 658 GLU A N 1
ATOM 5183 C CA . GLU A 1 658 ? 1.753 -17.626 7.970 1.00 83.56 658 GLU A CA 1
ATOM 5184 C C . GLU A 1 658 ? 1.547 -17.389 6.459 1.00 83.56 658 GLU A C 1
ATOM 5186 O O . GLU A 1 658 ? 1.004 -18.251 5.778 1.00 83.56 658 GLU A O 1
ATOM 5191 N N . PHE A 1 659 ? 2.074 -16.291 5.899 1.00 71.88 659 PHE A N 1
ATOM 5192 C CA . PHE A 1 659 ? 1.983 -15.982 4.460 1.00 71.88 659 PHE A CA 1
ATOM 5193 C C . PHE A 1 659 ? 2.839 -16.879 3.547 1.00 71.88 659 PHE A C 1
ATOM 5195 O O . PHE A 1 659 ? 2.666 -16.838 2.332 1.00 71.88 659 PHE A O 1
ATOM 5202 N N . GLY A 1 660 ? 3.795 -17.635 4.096 1.00 55.53 660 GLY A N 1
ATOM 5203 C CA . GLY A 1 660 ? 4.722 -18.480 3.330 1.00 55.53 660 GLY A CA 1
ATOM 5204 C C . GLY A 1 660 ? 4.495 -19.985 3.491 1.00 55.53 660 GLY A C 1
ATOM 5205 O O . GLY A 1 660 ? 5.349 -20.758 3.066 1.00 55.53 660 GLY A O 1
ATOM 5206 N N . SER A 1 661 ? 3.409 -20.387 4.159 1.00 43.03 661 SER A N 1
ATOM 5207 C CA . SER A 1 661 ? 3.135 -21.781 4.545 1.00 43.03 661 SER A CA 1
ATOM 5208 C C . SER A 1 661 ? 2.035 -22.465 3.712 1.00 43.03 661 SER A C 1
ATOM 5210 O O . SER A 1 661 ? 1.623 -23.566 4.076 1.00 43.03 661 SER A O 1
ATOM 5212 N N . GLU A 1 662 ? 1.564 -21.833 2.630 1.00 34.22 662 GLU A N 1
ATOM 5213 C CA . GLU A 1 662 ? 0.593 -22.406 1.676 1.00 34.22 662 GLU A CA 1
ATOM 5214 C C . GLU A 1 662 ? 1.258 -23.047 0.453 1.00 34.22 662 GLU A C 1
ATOM 5216 O O . GLU A 1 662 ? 2.197 -22.435 -0.113 1.00 34.22 662 GLU A O 1
#

pLDDT: mean 80.95, std 21.13, range [17.75, 98.69]

Sequence (662 aa):
MTTSPSIGPGAGQTNDNSKNDIAELCPPDEPDFYEPFVTKLQRQNPLHNKGYWLRMRAIEVTVLKFLEQDNGKEKVVVSLGCGYDPLPFRILHRYPALSNHTIFVDVDNPNIIEQKKECILSSPLLQGAFTAFHEQEPDHCFLLRNDNYLAIGCDPQDTTDLEQALKREFDLEKQAILFVAEASISCKDAKAADLLIKWAASLNDARFCLLKQFLPNGSETQFAQTTIDPVTSCQTSLQSLSLNPPLIDQRHRFTDLGWPSVHVQSLWELWTDAQYVTAEQRRSLGTTEPFDKPEDLALFESLYFLLLAKNTPENAESTILARTNTTSDWDKISSPPITAALPSESANGLAEDKTSGPRVESIRRVRITSESEFRDIVASLGPCVLEGLDMGSCTHQWTPEYLEQKVGTDRSVIIHSCEADRLTFRTKNFTYVKKPFGEFIRGVCQGEKSYLRSVSTSQPGKHPTILERDFPGIAGDFQLPEALSPVRETMHSSPLRVSGPVTLWLHFDVLANVLCQIRGTKTLRLYPPSDAMHLEFPPGGSSSNIDVFTHDHPSIALTHPQDALLCPGDVLFIPPMWSHTARPMAGMSVAVNVFFRNLEQKYYAVGRDVYGNRDLQAYESGRKEIEKMAKAFEGMPTEIAKFYLERLAAELKGKAQEFGSE

InterPro domains:
  IPR003347 JmjC domain [PS51184] (460-613)
  IPR007213 Methyl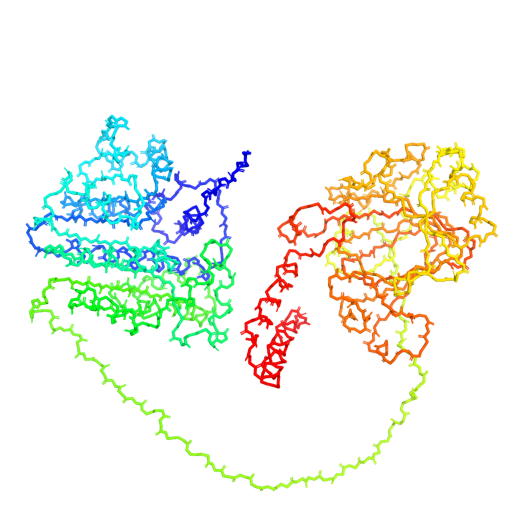transferase Ppm1/Ppm2/Tcmp [PF04072] (39-199)
  IPR029063 S-adenosyl-L-methionine-dependent methyltransferase superfamily [G3DSA:3.40.50.150] (13-320)
  IPR029063 S-adenosyl-L-methionine-dependent methyltransferase superfamily [SSF53335] (32-310)
  IPR041667 Cupin-like domain 8 [PF13621] (372-599)

Radius of gyration: 33.54 Å; chains: 1; bounding box: 87×73×76 Å